Protein AF-A0A812XJJ2-F1 (afdb_monomer)

Solvent-accessible surface area (backbone atoms only — not comparable to full-atom values): 24173 Å² total; per-residue (Å²): 142,89,87,83,89,86,79,86,78,73,70,50,20,50,45,58,41,48,58,71,66,23,48,91,90,54,51,63,42,58,58,75,88,67,48,42,80,42,32,44,48,58,50,31,75,46,20,36,35,34,48,75,74,51,74,71,82,76,78,50,71,69,45,51,50,50,54,50,50,56,39,48,37,29,38,70,63,80,30,82,59,45,75,77,46,60,32,30,28,31,77,36,89,89,53,99,60,28,31,36,48,71,40,47,63,65,62,55,54,48,52,54,29,44,50,31,17,48,34,63,52,26,66,75,47,88,49,70,67,31,52,53,48,32,57,51,49,50,48,44,52,20,64,60,39,53,67,62,56,50,71,76,48,69,73,62,46,69,59,56,77,49,56,79,62,76,21,41,13,66,42,53,23,44,90,37,24,21,24,42,48,44,43,51,51,59,79,89,59,34,57,44,81,53,62,93,58,48,55,51,37,53,54,18,48,56,44,28,64,72,47,63,84,55,54,72,70,53,50,51,31,44,50,48,20,50,34,68,27,31,32,30,38,37,39,51,44,51,64,86,85,77,66,79,39,35,40,56,39,69,62,56,26,42,53,43,50,55,42,43,40,74,70,78,59,64,64,96,47,77,72,80,50,88,76,74,48,31,50,54,52,49,50,33,59,56,42,50,41,40,94,46,70,69,57,28,49,50,51,35,62,72,25,48,48,58,39,53,55,50,27,40,55,51,14,63,77,67,75,48,57,41,65,59,46,44,40,51,42,51,53,52,50,63,71,68,44,91,79,70,72,86,71,92,70,78,84,72,69,75,50,74,33,35,64,63,27,54,51,50,56,50,39,41,47,74,68,47,40,33,53,44,56,67,42,32,50,52,46,41,47,51,51,26,59,50,36,51,51,37,62,76,65,70,48,83,74,78,77,77,76,77,83,81,77,90,73,85,81,82,89,78,95,71,90,78,82,76,87,71,71,96,83,77,81,135

Sequence (426 aa):
MAAFLGSGQRPAPVFLSRMAQANQNVICTAKGEDVRKVDVEHLLKHRLRIPIFQRRYCWCKDQWNTLFGDVSLVASGSKEKHSLGRITCVLDSSSDGRLLVVDGQQRNTTCSLLLAAVHDVAAKRQSEDCLKLVSKLESLLFPGGLEEWMSARQPGTPLEEGAELGAAALVPTYCDRASYFAATLPQRASVPDSGSWTRPMEAKNFFADRLAGEKDERLVAVAEAVLYKLEWLLFPISLGEGHKDGTEDLHLIFERLALRDATFCKPQRATEYANMGAADFVRNLLLGSFAQEADAINAYKTYWLPIEKAAAKVAEAKRESVASHLEAALDAFLKAMPRQPRKQANLAAAGVGGALYARFRRWIVDVDATADPKQTMDLLRQLHDFSLKHFATGGPARQASPPRLHAQSPGSTGMQLLALDPCSED

InterPro domains:
  IPR004919 GmrSD restriction endonucleases, N-terminal domain [PF03235] (43-126)

Structure (mmCIF, N/CA/C/O backbone):
data_AF-A0A812XJJ2-F1
#
_entry.id   AF-A0A812XJJ2-F1
#
loop_
_atom_site.group_PDB
_atom_site.id
_atom_site.type_symbol
_atom_site.label_atom_id
_atom_site.label_alt_id
_atom_site.label_comp_id
_atom_site.label_asym_id
_atom_site.label_entity_id
_atom_site.label_seq_id
_atom_site.pdbx_PDB_ins_code
_atom_site.Cartn_x
_atom_site.Cartn_y
_atom_site.Cartn_z
_atom_site.occupancy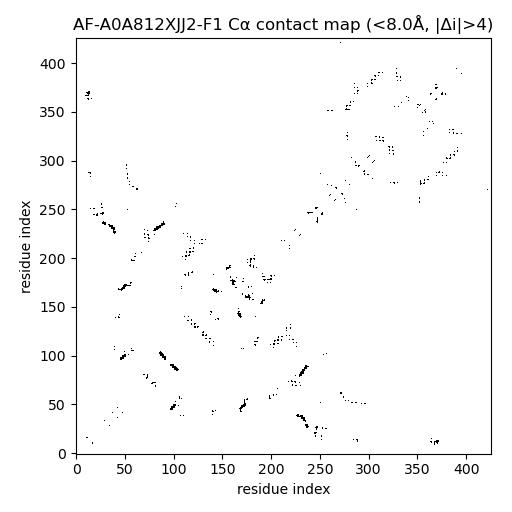
_atom_site.B_iso_or_equiv
_atom_site.auth_seq_id
_atom_site.auth_comp_id
_atom_site.auth_asym_id
_atom_site.auth_atom_id
_atom_site.pdbx_PDB_model_num
ATOM 1 N N . MET A 1 1 ? 50.164 5.439 -41.418 1.00 34.59 1 MET A N 1
ATOM 2 C CA . MET A 1 1 ? 49.731 4.100 -40.961 1.00 34.59 1 MET A CA 1
ATOM 3 C C . MET A 1 1 ? 49.647 4.105 -39.445 1.00 34.59 1 MET A C 1
ATOM 5 O O . MET A 1 1 ? 50.682 4.039 -38.805 1.00 34.59 1 MET A O 1
ATOM 9 N N . ALA A 1 2 ? 48.443 4.227 -38.891 1.00 30.75 2 ALA A N 1
ATOM 10 C CA . ALA A 1 2 ? 48.101 3.770 -37.542 1.00 30.75 2 ALA A CA 1
ATOM 11 C C . ALA A 1 2 ? 46.570 3.801 -37.431 1.00 30.75 2 ALA A C 1
ATOM 13 O O . ALA A 1 2 ? 45.975 4.796 -37.033 1.00 30.75 2 ALA A O 1
ATOM 14 N N . ALA A 1 3 ? 45.941 2.722 -37.893 1.00 31.03 3 ALA A N 1
ATOM 15 C CA . ALA A 1 3 ? 44.536 2.433 -37.674 1.00 31.03 3 ALA A CA 1
ATOM 16 C C . ALA A 1 3 ? 44.469 1.223 -36.742 1.00 31.03 3 ALA A C 1
ATOM 18 O O . ALA A 1 3 ? 44.948 0.155 -37.109 1.00 31.03 3 ALA A O 1
ATOM 19 N N . PHE A 1 4 ? 43.873 1.395 -35.564 1.00 27.45 4 PHE A N 1
ATOM 20 C CA . PHE A 1 4 ? 43.215 0.315 -34.836 1.00 27.45 4 PHE A CA 1
ATOM 21 C C . PHE A 1 4 ? 41.997 0.902 -34.116 1.00 27.45 4 PHE A C 1
ATOM 23 O O . PHE A 1 4 ? 42.102 1.606 -33.117 1.00 27.45 4 PHE A O 1
ATOM 30 N N . LEU A 1 5 ? 40.834 0.646 -34.714 1.00 35.84 5 LEU A N 1
ATOM 31 C CA . LEU A 1 5 ? 39.506 0.809 -34.136 1.00 35.84 5 LEU A CA 1
ATOM 32 C C . LEU A 1 5 ? 39.191 -0.414 -33.256 1.00 35.84 5 LEU A C 1
ATOM 34 O O . LEU A 1 5 ? 39.446 -1.543 -33.670 1.00 35.84 5 LEU A O 1
ATOM 38 N N . GLY A 1 6 ? 38.561 -0.190 -32.099 1.00 26.50 6 GLY A N 1
ATOM 39 C CA . GLY A 1 6 ? 37.935 -1.216 -31.248 1.00 26.50 6 GLY A CA 1
ATOM 40 C C . GLY A 1 6 ? 38.027 -0.815 -29.770 1.00 26.50 6 GLY A C 1
ATOM 41 O O . GLY A 1 6 ? 39.122 -0.686 -29.254 1.00 26.50 6 GLY A O 1
ATOM 42 N N . SER A 1 7 ? 36.967 -0.556 -29.005 1.00 29.94 7 SER A N 1
ATOM 43 C CA . SER A 1 7 ? 35.567 -0.969 -29.089 1.00 29.94 7 SER A CA 1
ATOM 44 C C . SER A 1 7 ? 34.681 0.119 -28.462 1.00 29.94 7 SER A C 1
ATOM 46 O O . SER A 1 7 ? 34.932 0.573 -27.350 1.00 29.94 7 SER A O 1
ATOM 48 N N . GLY A 1 8 ? 33.656 0.569 -29.188 1.00 31.59 8 GLY A N 1
ATOM 49 C CA . GLY A 1 8 ? 32.653 1.484 -28.648 1.00 31.59 8 GLY A CA 1
ATOM 50 C C . GLY A 1 8 ? 31.717 0.734 -27.706 1.00 31.59 8 GLY A C 1
ATOM 51 O O . GLY A 1 8 ? 30.873 -0.036 -28.168 1.00 31.59 8 GLY A O 1
ATOM 52 N N . GLN A 1 9 ? 31.862 0.944 -26.398 1.00 37.75 9 GLN A N 1
ATOM 53 C CA . GLN A 1 9 ? 30.790 0.640 -25.452 1.00 37.75 9 GLN A CA 1
ATOM 54 C C . GLN A 1 9 ? 29.607 1.550 -25.796 1.00 37.75 9 GLN A C 1
ATOM 56 O O . GLN A 1 9 ? 29.739 2.773 -25.807 1.00 37.75 9 GLN A O 1
ATOM 61 N N . ARG A 1 10 ? 28.468 0.947 -26.149 1.00 42.41 10 ARG A N 1
ATOM 62 C CA . ARG A 1 10 ? 27.219 1.690 -26.349 1.00 42.41 10 ARG A CA 1
ATOM 63 C C . ARG A 1 10 ? 26.786 2.297 -25.009 1.00 42.41 10 ARG A C 1
ATOM 65 O O . ARG A 1 10 ? 27.001 1.639 -23.987 1.00 42.41 10 ARG A O 1
ATOM 72 N N . PRO A 1 11 ? 26.217 3.515 -24.994 1.00 42.81 11 PRO A N 1
ATOM 73 C CA . PRO A 1 11 ? 25.695 4.088 -23.761 1.00 42.81 11 PRO A CA 1
ATOM 74 C C . PRO A 1 11 ? 24.645 3.136 -23.176 1.00 42.81 11 PRO A C 1
ATOM 76 O O . PRO A 1 11 ? 23.831 2.574 -23.900 1.00 42.81 11 PRO A O 1
ATOM 79 N N . ALA A 1 12 ? 24.723 2.872 -21.874 1.00 45.78 12 ALA A N 1
ATOM 80 C CA . ALA A 1 12 ? 23.699 2.095 -21.190 1.00 45.78 12 ALA A CA 1
ATOM 81 C C . ALA A 1 12 ? 22.471 2.989 -20.944 1.00 45.78 12 ALA A C 1
ATOM 83 O O . ALA A 1 12 ? 22.642 4.192 -20.729 1.00 45.78 12 ALA A O 1
ATOM 84 N N . PRO A 1 13 ? 21.256 2.418 -20.886 1.00 58.06 13 PRO A N 1
ATOM 85 C CA . PRO A 1 13 ? 20.066 3.121 -20.421 1.00 58.06 13 PRO A CA 1
ATOM 86 C C . PRO A 1 13 ? 20.299 3.944 -19.169 1.00 58.06 13 PRO A C 1
ATOM 88 O O . PRO A 1 13 ? 20.992 3.457 -18.282 1.00 58.06 13 PRO A O 1
ATOM 91 N N . VAL A 1 14 ? 19.690 5.128 -19.042 1.00 62.50 14 VAL A N 1
ATOM 92 C CA . VAL A 1 14 ? 19.968 6.056 -17.922 1.00 62.50 14 VAL A CA 1
ATOM 93 C C . VAL A 1 14 ? 19.902 5.342 -16.576 1.00 62.50 14 VAL A C 1
ATOM 95 O O . VAL A 1 14 ? 20.847 5.396 -15.790 1.00 62.50 14 VAL A O 1
ATOM 98 N N . PHE A 1 15 ? 18.824 4.596 -16.347 1.00 60.81 15 PHE A N 1
ATOM 99 C CA . PHE A 1 15 ? 18.634 3.833 -15.123 1.00 60.81 15 PHE A CA 1
ATOM 100 C C . PHE A 1 15 ? 19.712 2.752 -14.913 1.00 60.81 15 PHE A C 1
ATOM 102 O O . PHE A 1 15 ? 20.299 2.638 -13.838 1.00 60.81 15 PHE A O 1
ATOM 109 N N . LEU A 1 16 ? 20.050 1.996 -15.959 1.00 60.12 16 LEU A N 1
ATOM 110 C CA . LEU A 1 16 ? 21.062 0.936 -15.888 1.00 60.12 16 LEU A CA 1
ATOM 111 C C . LEU A 1 16 ? 22.491 1.478 -15.793 1.00 60.12 16 LEU A C 1
ATOM 113 O O . LEU A 1 16 ? 23.336 0.855 -15.155 1.00 60.12 16 LEU A O 1
ATOM 117 N N . SER A 1 17 ? 22.758 2.640 -16.386 1.00 62.22 17 SER A N 1
ATOM 118 C CA . SER A 1 17 ? 24.011 3.372 -16.238 1.00 62.22 17 SER A CA 1
ATOM 119 C C . SER A 1 17 ? 24.183 3.818 -14.793 1.00 62.22 17 SER A C 1
ATOM 121 O O . SER A 1 17 ? 25.250 3.609 -14.221 1.00 62.22 17 SER A O 1
ATOM 123 N N . ARG A 1 18 ? 23.125 4.363 -14.176 1.00 66.19 18 ARG A N 1
ATOM 124 C CA . ARG A 1 18 ? 23.141 4.698 -12.749 1.00 66.19 18 ARG A CA 1
ATOM 125 C C . ARG A 1 18 ? 23.374 3.452 -11.902 1.00 66.19 18 ARG A C 1
ATOM 127 O O . ARG A 1 18 ? 24.295 3.463 -11.100 1.00 66.19 18 ARG A O 1
ATOM 134 N N . MET A 1 19 ? 22.652 2.351 -12.139 1.00 62.53 19 MET A N 1
ATOM 135 C CA . MET A 1 19 ? 22.903 1.080 -11.438 1.00 62.53 19 MET A CA 1
ATOM 136 C C . MET A 1 19 ? 24.359 0.612 -11.551 1.00 62.53 19 MET A C 1
ATOM 138 O O . MET A 1 19 ? 24.925 0.140 -10.569 1.00 62.53 19 MET A O 1
ATOM 142 N N . ALA A 1 20 ? 24.951 0.685 -12.747 1.00 62.22 20 ALA A N 1
ATOM 143 C CA . ALA A 1 20 ? 26.304 0.195 -13.002 1.00 62.22 20 ALA A CA 1
ATOM 144 C C . ALA A 1 20 ? 27.383 1.044 -12.312 1.00 62.22 20 ALA A C 1
ATOM 146 O O . ALA A 1 20 ? 28.416 0.509 -11.919 1.00 62.22 20 ALA A O 1
ATOM 147 N N . GLN A 1 21 ? 27.142 2.348 -12.164 1.00 63.22 21 GLN A N 1
ATOM 148 C CA . GLN A 1 21 ? 28.045 3.291 -11.494 1.00 63.22 21 GLN A CA 1
ATOM 149 C C . GLN A 1 21 ? 27.865 3.312 -9.969 1.00 63.22 21 GLN A C 1
ATOM 151 O O . GLN A 1 21 ? 28.684 3.885 -9.253 1.00 63.22 21 GLN A O 1
ATOM 156 N N . ALA A 1 22 ? 26.793 2.703 -9.470 1.00 61.34 22 ALA A N 1
ATOM 157 C CA . ALA A 1 22 ? 26.381 2.798 -8.085 1.00 61.34 22 ALA A CA 1
ATOM 158 C C . ALA A 1 22 ? 27.057 1.733 -7.192 1.00 61.34 22 ALA A C 1
ATOM 160 O O . ALA A 1 22 ? 27.366 0.621 -7.627 1.00 61.34 22 ALA A O 1
ATOM 161 N N . ASN A 1 23 ? 27.270 2.055 -5.913 1.00 69.38 23 ASN A N 1
ATOM 162 C CA . ASN A 1 23 ? 27.953 1.183 -4.953 1.00 69.38 23 ASN A CA 1
ATOM 163 C C . ASN A 1 23 ? 27.135 -0.085 -4.661 1.00 69.38 23 ASN A C 1
ATOM 165 O O . ASN A 1 23 ? 26.019 -0.012 -4.159 1.00 69.38 23 ASN A O 1
ATOM 169 N N . GLN A 1 24 ? 27.689 -1.261 -4.954 1.00 66.06 24 GLN A N 1
ATOM 170 C CA . GLN A 1 24 ? 26.965 -2.532 -4.825 1.00 66.06 24 GLN A CA 1
ATOM 171 C C . GLN A 1 24 ? 26.804 -3.020 -3.377 1.00 66.06 24 GLN A C 1
ATOM 173 O O . GLN A 1 24 ? 25.996 -3.910 -3.127 1.00 66.06 24 GLN A O 1
ATOM 178 N N . ASN A 1 25 ? 27.537 -2.434 -2.428 1.00 71.06 25 ASN A N 1
ATOM 179 C CA . ASN A 1 25 ? 27.546 -2.858 -1.027 1.00 71.06 25 ASN A CA 1
ATOM 180 C C . ASN A 1 25 ? 26.633 -2.008 -0.131 1.00 71.06 25 ASN A C 1
ATOM 182 O O . ASN A 1 25 ? 26.415 -2.363 1.025 1.00 71.06 25 ASN A O 1
ATOM 186 N N . VAL A 1 26 ? 26.106 -0.890 -0.641 1.00 76.12 26 VAL A N 1
ATOM 187 C CA . VAL A 1 26 ? 25.275 0.046 0.127 1.00 76.12 26 VAL A CA 1
ATOM 188 C C . VAL A 1 26 ? 23.925 0.200 -0.560 1.00 76.12 26 VAL A C 1
ATOM 190 O O . VAL A 1 26 ? 23.849 0.547 -1.735 1.00 76.12 26 VAL A O 1
ATOM 193 N N . ILE A 1 27 ? 22.843 -0.075 0.173 1.00 78.12 27 ILE A N 1
ATOM 194 C CA . ILE A 1 27 ? 21.480 0.036 -0.361 1.00 78.12 27 ILE A CA 1
ATOM 195 C C . ILE A 1 27 ? 21.022 1.493 -0.367 1.00 78.12 27 ILE A C 1
ATOM 197 O O . ILE A 1 27 ? 20.631 2.013 -1.409 1.00 78.12 27 ILE A O 1
ATOM 201 N N . CYS A 1 28 ? 21.100 2.128 0.798 1.00 82.38 28 CYS A N 1
ATOM 202 C CA . CYS A 1 28 ? 20.682 3.493 1.083 1.00 82.38 28 CYS A CA 1
ATOM 203 C C . CYS A 1 28 ? 21.483 4.025 2.278 1.00 82.38 28 CYS A C 1
ATOM 205 O O . CYS A 1 28 ? 22.036 3.234 3.049 1.00 82.38 28 CYS A O 1
ATOM 207 N N . THR A 1 29 ? 21.495 5.341 2.464 1.00 84.62 29 THR A N 1
ATOM 208 C CA . THR A 1 29 ? 22.022 5.997 3.665 1.00 84.62 29 THR A CA 1
ATOM 209 C C . THR A 1 29 ? 20.883 6.318 4.634 1.00 84.62 29 THR A C 1
ATOM 211 O O . THR A 1 29 ? 19.747 6.578 4.238 1.00 84.62 29 THR A O 1
ATOM 214 N N . ALA A 1 30 ? 21.171 6.228 5.928 1.00 85.88 30 ALA A N 1
ATOM 215 C CA . ALA A 1 30 ? 20.261 6.597 7.005 1.00 85.88 30 ALA A CA 1
ATOM 216 C C . ALA A 1 30 ? 21.087 6.984 8.230 1.00 85.88 30 ALA A C 1
ATOM 218 O O . ALA A 1 30 ? 22.164 6.420 8.457 1.00 85.88 30 ALA A O 1
ATOM 219 N N . LYS A 1 31 ? 20.573 7.902 9.046 1.00 85.62 31 LYS A N 1
ATOM 220 C CA . LYS A 1 31 ? 21.197 8.262 10.320 1.00 85.62 31 LYS A CA 1
ATOM 221 C C . LYS A 1 31 ? 20.657 7.360 11.421 1.00 85.62 31 LYS A C 1
ATOM 223 O O . LYS A 1 31 ? 19.449 7.219 11.583 1.00 85.62 31 LYS A O 1
ATOM 228 N N . GLY A 1 32 ? 21.556 6.744 12.190 1.00 86.44 32 GLY A N 1
ATOM 229 C CA . GLY A 1 32 ? 21.172 5.815 13.259 1.00 86.44 32 GLY A CA 1
ATOM 230 C C . GLY A 1 32 ? 20.284 6.454 14.332 1.00 86.44 32 GLY A C 1
ATOM 231 O O . GLY A 1 32 ? 19.401 5.786 14.857 1.00 86.44 32 GLY A O 1
ATOM 232 N N . GLU A 1 33 ? 20.476 7.747 14.604 1.00 89.94 33 GLU A N 1
ATOM 233 C CA . GLU A 1 33 ? 19.666 8.537 15.545 1.00 89.94 33 GLU A CA 1
ATOM 234 C C . GLU A 1 33 ? 18.214 8.753 15.088 1.00 89.94 33 GLU A C 1
ATOM 236 O O . GLU A 1 33 ? 17.328 8.923 15.924 1.00 89.94 33 GLU A O 1
ATOM 241 N N . ASP A 1 34 ? 17.949 8.677 13.780 1.00 89.31 34 ASP A N 1
ATOM 242 C CA . ASP A 1 34 ? 16.605 8.851 13.225 1.00 89.31 34 ASP A CA 1
ATOM 243 C C . ASP A 1 34 ? 15.795 7.540 13.226 1.00 89.31 34 ASP A C 1
ATOM 245 O O . ASP A 1 34 ? 14.565 7.557 13.084 1.00 89.31 34 ASP A O 1
ATOM 249 N N . VAL A 1 35 ? 16.466 6.393 13.403 1.00 93.00 35 VAL A N 1
ATOM 250 C CA . VAL A 1 35 ? 15.834 5.071 13.470 1.00 93.00 35 VAL A CA 1
ATOM 251 C C . VAL A 1 35 ? 15.174 4.891 14.830 1.00 93.00 35 VAL A C 1
ATOM 253 O O . VAL A 1 35 ? 15.832 4.864 15.869 1.00 93.00 35 VAL A O 1
ATOM 256 N N . ARG A 1 36 ? 13.854 4.710 14.837 1.00 95.88 36 ARG A N 1
ATOM 257 C CA . ARG A 1 36 ? 13.079 4.613 16.081 1.00 95.88 36 ARG A CA 1
ATOM 258 C C . ARG A 1 36 ? 11.868 3.707 15.941 1.00 95.88 36 ARG A C 1
ATOM 260 O O . ARG A 1 36 ? 11.380 3.455 14.841 1.00 95.88 36 ARG A O 1
ATOM 267 N N . LYS A 1 37 ? 11.360 3.233 17.077 1.00 97.25 37 LYS A N 1
ATOM 268 C CA . LYS A 1 37 ? 10.062 2.560 17.120 1.00 97.25 37 LYS A CA 1
ATOM 269 C C . LYS A 1 37 ? 8.938 3.586 17.050 1.00 97.25 37 LYS A C 1
ATOM 271 O O . LYS A 1 37 ? 9.001 4.607 17.731 1.00 97.25 37 LYS A O 1
ATOM 276 N N . VAL A 1 38 ? 7.924 3.298 16.248 1.00 97.69 38 VAL A N 1
ATOM 277 C CA . VAL A 1 38 ? 6.706 4.106 16.120 1.00 97.69 38 VAL A CA 1
ATOM 278 C C . VAL A 1 38 ? 5.496 3.187 16.034 1.00 97.69 38 VAL A C 1
ATOM 280 O O . VAL A 1 38 ? 5.624 2.038 15.613 1.00 97.69 38 VAL A O 1
ATOM 283 N N . ASP A 1 39 ? 4.330 3.676 16.425 1.00 98.12 39 ASP A N 1
ATOM 284 C CA . ASP A 1 39 ? 3.071 2.954 16.261 1.00 98.12 39 ASP A CA 1
ATOM 285 C C . ASP A 1 39 ? 2.370 3.334 14.941 1.00 98.12 39 ASP A C 1
ATOM 287 O O . ASP A 1 39 ? 2.876 4.133 14.142 1.00 98.12 39 ASP A O 1
ATOM 291 N N . VAL A 1 40 ? 1.227 2.706 14.657 1.00 98.12 40 VAL A N 1
ATOM 292 C CA . VAL A 1 40 ? 0.470 2.972 13.423 1.00 98.12 40 VAL A CA 1
ATOM 293 C C . VAL A 1 40 ? -0.135 4.375 13.446 1.00 98.12 40 VAL A C 1
ATOM 295 O O . VAL A 1 40 ? -0.159 5.038 12.409 1.00 98.12 40 VAL A O 1
ATOM 298 N N . GLU A 1 41 ? -0.579 4.862 14.608 1.00 98.06 41 GLU A N 1
ATOM 299 C CA . GLU A 1 41 ? -1.116 6.220 14.735 1.00 98.06 41 GLU A CA 1
ATOM 300 C C . GLU A 1 41 ? -0.080 7.279 14.329 1.00 98.06 41 GLU A C 1
ATOM 302 O O . GLU A 1 41 ? -0.398 8.198 13.569 1.00 98.06 41 GLU A O 1
ATOM 307 N N . HIS A 1 42 ? 1.171 7.128 14.775 1.00 96.50 42 HIS A N 1
ATOM 308 C CA . HIS A 1 42 ? 2.274 8.005 14.403 1.00 96.50 42 HIS A CA 1
ATOM 309 C C . HIS A 1 42 ? 2.418 8.096 12.884 1.00 96.50 42 HIS A C 1
ATOM 311 O O . HIS A 1 42 ? 2.515 9.197 12.344 1.00 96.50 42 HIS A O 1
ATOM 317 N N . LEU A 1 43 ? 2.398 6.963 12.180 1.00 95.38 43 LEU A N 1
ATOM 318 C CA . LEU A 1 43 ? 2.530 6.946 10.724 1.00 95.38 43 LEU A CA 1
ATOM 319 C C . LEU A 1 43 ? 1.341 7.608 10.018 1.00 95.38 43 LEU A C 1
ATOM 321 O O . LEU A 1 43 ? 1.548 8.376 9.081 1.00 95.38 43 LEU A O 1
ATOM 325 N N . LEU A 1 44 ? 0.110 7.360 10.480 1.00 95.50 44 LEU A N 1
ATOM 326 C CA . LEU A 1 44 ? -1.089 7.986 9.912 1.00 95.50 44 LEU A CA 1
ATOM 327 C C . LEU A 1 44 ? -1.065 9.513 10.074 1.00 95.50 44 LEU A C 1
ATOM 329 O O . LEU A 1 44 ? -1.380 10.234 9.128 1.00 95.50 44 LEU A O 1
ATOM 333 N N . LYS A 1 45 ? -0.604 10.011 11.230 1.00 93.62 45 LYS A N 1
ATOM 334 C CA . LYS A 1 45 ? -0.438 11.450 11.495 1.00 93.62 45 LYS A CA 1
ATOM 335 C C . LYS A 1 45 ? 0.617 12.111 10.606 1.00 93.62 45 LYS A C 1
ATOM 337 O O . LYS A 1 45 ? 0.429 13.254 10.206 1.00 93.62 45 LYS A O 1
ATOM 342 N N . HIS A 1 46 ? 1.701 11.405 10.280 1.00 92.12 46 HIS A N 1
ATOM 343 C CA . HIS A 1 46 ? 2.738 11.920 9.372 1.00 92.12 46 HIS A CA 1
ATOM 344 C C . HIS A 1 46 ? 2.341 11.830 7.901 1.00 92.12 46 HIS A C 1
ATOM 346 O O . HIS A 1 46 ? 2.978 12.465 7.066 1.00 92.12 46 HIS A O 1
ATOM 352 N N . ARG A 1 47 ? 1.267 11.089 7.604 1.00 94.00 47 ARG A N 1
ATOM 353 C CA . ARG A 1 47 ? 0.723 10.849 6.271 1.00 94.00 47 ARG A CA 1
ATOM 354 C C . ARG A 1 47 ? 1.737 10.159 5.355 1.00 94.00 47 ARG A C 1
ATOM 356 O O . ARG A 1 47 ? 2.949 10.345 5.406 1.00 94.00 47 ARG A O 1
ATOM 363 N N . LEU A 1 48 ? 1.235 9.290 4.500 1.00 94.81 48 LEU A N 1
ATOM 364 C CA . LEU A 1 48 ? 2.037 8.346 3.744 1.00 94.81 48 LEU A CA 1
ATOM 365 C C . LEU A 1 48 ? 1.667 8.435 2.270 1.00 94.81 48 LEU A C 1
ATOM 367 O O . LEU A 1 48 ? 0.491 8.525 1.906 1.00 94.81 48 LEU A O 1
ATOM 371 N N . ARG A 1 49 ? 2.674 8.360 1.408 1.00 93.06 49 ARG A N 1
ATOM 372 C CA . ARG A 1 49 ? 2.505 8.238 -0.038 1.00 93.06 49 ARG A CA 1
ATOM 373 C C . ARG A 1 49 ? 3.302 7.039 -0.524 1.00 93.06 49 ARG A C 1
ATOM 375 O O . ARG A 1 49 ? 4.470 6.882 -0.188 1.00 93.06 49 ARG A O 1
ATOM 382 N N . ILE A 1 50 ? 2.668 6.188 -1.316 1.00 91.75 50 ILE A N 1
ATOM 383 C CA . ILE A 1 50 ? 3.316 5.040 -1.943 1.00 91.75 50 ILE A CA 1
ATOM 384 C C . ILE A 1 50 ? 3.658 5.427 -3.400 1.00 91.75 50 ILE A C 1
ATOM 386 O O . ILE A 1 50 ? 2.738 5.745 -4.161 1.00 91.75 50 ILE A O 1
ATOM 390 N N . PRO A 1 51 ? 4.948 5.444 -3.799 1.00 85.62 51 PRO A N 1
ATOM 391 C CA . PRO A 1 51 ? 5.373 5.813 -5.155 1.00 85.62 51 PRO A CA 1
ATOM 392 C C . PRO A 1 51 ? 4.854 4.862 -6.240 1.00 85.62 51 PRO A C 1
ATOM 394 O O . PRO A 1 51 ? 4.597 3.689 -5.980 1.00 85.62 51 PRO A O 1
ATOM 397 N N . ILE A 1 52 ? 4.795 5.321 -7.495 1.00 81.50 52 ILE A N 1
ATOM 398 C CA . ILE A 1 52 ? 4.297 4.505 -8.625 1.00 81.50 52 ILE A CA 1
ATOM 399 C C . ILE A 1 52 ? 5.130 3.246 -8.930 1.00 81.50 52 ILE A C 1
ATOM 401 O O . ILE A 1 52 ? 4.624 2.293 -9.517 1.00 81.50 52 ILE A O 1
ATOM 405 N N . PHE A 1 53 ? 6.403 3.222 -8.530 1.00 76.69 53 PHE A N 1
ATOM 406 C CA . PHE A 1 53 ? 7.298 2.073 -8.733 1.00 76.69 53 PHE A CA 1
ATOM 407 C C . PHE A 1 53 ? 6.974 0.903 -7.804 1.00 76.69 53 PHE A C 1
ATOM 409 O O . PHE A 1 53 ? 7.466 -0.211 -7.977 1.00 76.69 53 PHE A O 1
ATOM 416 N N . GLN A 1 54 ? 6.151 1.139 -6.796 1.00 80.31 54 GLN A N 1
ATOM 417 C CA . GLN A 1 54 ? 5.718 0.077 -5.927 1.00 80.31 54 GLN A CA 1
ATOM 418 C C . GLN A 1 54 ? 4.715 -0.837 -6.616 1.00 80.31 54 GLN A C 1
ATOM 420 O O . GLN A 1 54 ? 3.980 -0.455 -7.527 1.00 80.31 54 GLN A O 1
ATOM 425 N N . ARG A 1 55 ? 4.662 -2.079 -6.147 1.00 81.88 55 ARG A N 1
ATOM 426 C CA . ARG A 1 55 ? 3.632 -3.012 -6.592 1.00 81.88 55 ARG A CA 1
ATOM 427 C C . ARG A 1 55 ? 2.248 -2.604 -6.088 1.00 81.88 55 ARG A C 1
ATOM 429 O O . ARG A 1 55 ? 2.107 -1.797 -5.167 1.00 81.88 55 ARG A O 1
ATOM 436 N N . ARG A 1 56 ? 1.230 -3.235 -6.663 1.00 84.44 56 ARG A N 1
ATOM 437 C CA . ARG A 1 56 ? -0.149 -3.127 -6.186 1.00 84.44 56 ARG A CA 1
ATOM 438 C C . ARG A 1 56 ? -0.360 -3.866 -4.865 1.00 84.44 56 ARG A C 1
ATOM 440 O O . ARG A 1 56 ? 0.376 -4.806 -4.536 1.00 84.44 56 ARG A O 1
ATOM 447 N N . TYR A 1 57 ? -1.422 -3.500 -4.157 1.00 89.75 57 TYR A N 1
ATOM 448 C CA . TYR A 1 57 ? -1.898 -4.237 -2.999 1.00 89.75 57 TYR A CA 1
ATOM 449 C C . TYR A 1 57 ? -2.327 -5.661 -3.387 1.00 89.75 57 TYR A C 1
ATOM 451 O O . TYR A 1 57 ? -3.279 -5.857 -4.135 1.00 89.75 57 TYR A O 1
ATOM 459 N N . CYS A 1 58 ? -1.626 -6.670 -2.868 1.00 86.94 58 CYS A N 1
ATOM 460 C CA . CYS A 1 58 ? -1.802 -8.075 -3.253 1.00 86.94 58 CYS A CA 1
ATOM 461 C C . CYS A 1 58 ? -1.875 -9.056 -2.069 1.00 86.94 58 CYS A C 1
ATOM 463 O O . CYS A 1 58 ? -1.788 -10.262 -2.281 1.00 86.94 58 CYS A O 1
ATOM 465 N N . TRP A 1 59 ? -2.009 -8.571 -0.829 1.00 91.38 59 TRP A N 1
ATOM 466 C CA . TRP A 1 59 ? -2.275 -9.460 0.310 1.00 91.38 59 TRP A CA 1
ATOM 467 C C . TRP A 1 59 ? -3.670 -10.082 0.186 1.00 91.38 59 TRP A C 1
ATOM 469 O O . TRP A 1 59 ? -4.593 -9.421 -0.284 1.00 91.38 59 TRP A O 1
ATOM 479 N N . CYS A 1 60 ? -3.794 -11.339 0.599 1.00 89.69 60 CYS A N 1
ATOM 480 C CA . CYS A 1 60 ? -4.981 -12.184 0.556 1.00 89.69 60 CYS A CA 1
ATOM 481 C C . CYS A 1 60 ? -5.316 -12.750 1.953 1.00 89.69 60 CYS A C 1
ATOM 483 O O . CYS A 1 60 ? -4.696 -12.383 2.958 1.00 89.69 60 CYS A O 1
ATOM 485 N N . LYS A 1 61 ? -6.307 -13.658 2.006 1.00 91.88 61 LYS A N 1
ATOM 486 C CA . LYS A 1 61 ? -6.862 -14.255 3.236 1.00 91.88 61 LYS A CA 1
ATOM 487 C C . LYS A 1 61 ? -5.776 -14.726 4.218 1.00 91.88 61 LYS A C 1
ATOM 489 O O . LYS A 1 61 ? -5.920 -14.488 5.412 1.00 91.88 61 LYS A O 1
ATOM 494 N N . ASP A 1 62 ? -4.681 -15.328 3.756 1.00 91.06 62 ASP A N 1
ATOM 495 C CA . ASP A 1 62 ? -3.607 -15.823 4.634 1.00 91.06 62 ASP A CA 1
ATOM 496 C C . ASP A 1 62 ? -2.892 -14.710 5.407 1.00 91.06 62 ASP A C 1
ATOM 498 O O . ASP A 1 62 ? -2.720 -14.802 6.630 1.00 91.06 62 ASP A O 1
ATOM 502 N N . GLN A 1 63 ? -2.503 -13.628 4.723 1.00 94.12 63 GLN A N 1
ATOM 503 C CA . GLN A 1 63 ? -1.854 -12.502 5.396 1.00 94.12 63 GLN A CA 1
ATOM 504 C C . GLN A 1 63 ? -2.858 -11.724 6.252 1.00 94.12 63 GLN A C 1
ATOM 506 O O . GLN A 1 63 ? -2.501 -11.256 7.334 1.00 94.12 63 GLN A O 1
ATOM 511 N N . TRP A 1 64 ? -4.120 -11.629 5.820 1.00 97.25 64 TRP A N 1
ATOM 512 C CA . TRP A 1 64 ? -5.181 -11.007 6.617 1.00 97.25 64 TRP A CA 1
ATOM 513 C C . TRP A 1 64 ? -5.454 -11.785 7.909 1.00 97.25 64 TRP A C 1
ATOM 515 O O . TRP A 1 64 ? -5.531 -11.176 8.974 1.00 97.25 64 TRP A O 1
ATOM 525 N N . ASN A 1 65 ? -5.531 -13.120 7.842 1.00 97.31 65 ASN A N 1
ATOM 526 C CA . ASN A 1 65 ? -5.667 -13.994 9.011 1.00 97.31 65 ASN A CA 1
ATOM 527 C C . ASN A 1 65 ? -4.483 -13.826 9.968 1.00 97.31 65 ASN A C 1
ATOM 529 O O . ASN A 1 65 ? -4.694 -13.688 11.171 1.00 97.31 65 ASN A O 1
ATOM 533 N N . THR A 1 66 ? -3.256 -13.802 9.439 1.00 96.12 66 THR A N 1
ATOM 534 C CA . THR A 1 66 ? -2.042 -13.607 10.249 1.00 96.12 66 THR A CA 1
ATOM 535 C C . THR A 1 66 ? -2.094 -12.279 11.002 1.00 96.12 66 THR A C 1
ATOM 537 O O . THR A 1 66 ? -2.041 -12.270 12.231 1.00 96.12 66 THR A O 1
ATOM 540 N N . LEU A 1 67 ? -2.310 -11.167 10.286 1.00 97.75 67 LEU A N 1
ATOM 541 C CA . LEU A 1 67 ? -2.399 -9.843 10.903 1.00 97.75 67 LEU A CA 1
ATOM 542 C C . LEU A 1 67 ? -3.534 -9.770 11.935 1.00 97.75 67 LEU A C 1
ATOM 544 O O . LEU A 1 67 ? -3.344 -9.231 13.023 1.00 97.75 67 LEU A O 1
ATOM 548 N N . PHE A 1 68 ? -4.713 -10.314 11.619 1.00 98.31 68 PHE A N 1
ATOM 549 C CA . PHE A 1 68 ? -5.851 -10.297 12.540 1.00 98.31 68 PHE A CA 1
ATOM 550 C C . PHE A 1 68 ? -5.599 -11.139 13.795 1.00 98.31 68 PHE A C 1
ATOM 552 O O . PHE A 1 68 ? -5.998 -10.743 14.892 1.00 98.31 68 PHE A O 1
ATOM 559 N N . GLY A 1 69 ? -4.917 -12.278 13.654 1.00 98.12 69 GLY A N 1
ATOM 560 C CA . GLY A 1 69 ? -4.483 -13.110 14.774 1.00 98.12 69 GLY A CA 1
ATOM 561 C C . GLY A 1 69 ? -3.519 -12.360 15.690 1.00 98.12 69 GLY A C 1
ATOM 562 O O . GLY A 1 69 ? -3.738 -12.301 16.900 1.00 98.12 69 GLY A O 1
ATOM 563 N N . ASP A 1 70 ? -2.517 -11.699 15.112 1.00 97.81 70 ASP A N 1
ATOM 564 C CA . ASP A 1 70 ? -1.557 -10.877 15.850 1.00 97.81 70 ASP A CA 1
ATOM 565 C C . ASP A 1 70 ? -2.222 -9.715 16.595 1.00 97.81 70 ASP A C 1
ATOM 567 O O . ASP A 1 70 ? -1.963 -9.504 17.784 1.00 97.81 70 ASP A O 1
ATOM 571 N N . VAL A 1 71 ? -3.139 -9.006 15.934 1.00 98.50 71 VAL A N 1
ATOM 572 C CA . VAL A 1 71 ? -3.959 -7.959 16.561 1.00 98.50 71 VAL A CA 1
ATOM 573 C C . VAL A 1 71 ? -4.818 -8.536 17.681 1.00 98.50 71 VAL A C 1
ATOM 575 O O . VAL A 1 71 ? -4.943 -7.922 18.737 1.00 98.50 71 VAL A O 1
ATOM 578 N N . SER A 1 72 ? -5.384 -9.729 17.500 1.00 98.12 72 SER A N 1
ATOM 579 C CA . SER A 1 72 ? -6.250 -10.360 18.499 1.00 98.12 72 SER A CA 1
ATOM 580 C C . SER A 1 72 ? -5.505 -10.762 19.770 1.00 98.12 72 SER A C 1
ATOM 582 O O . SER A 1 72 ? -6.017 -10.548 20.872 1.00 98.12 72 SER A O 1
ATOM 584 N N . LEU A 1 73 ? -4.276 -11.265 19.644 1.00 98.19 73 LEU A N 1
ATOM 585 C CA . LEU A 1 73 ? -3.409 -11.553 20.790 1.00 98.19 73 LEU A CA 1
ATOM 586 C C . LEU A 1 73 ? -3.090 -10.287 21.588 1.00 98.19 73 LEU A C 1
ATOM 588 O O . LEU A 1 73 ? -3.101 -10.299 22.817 1.00 98.19 73 LEU A O 1
ATOM 592 N N . VAL A 1 74 ? -2.847 -9.180 20.892 1.00 97.62 74 VAL A N 1
ATOM 593 C CA . VAL A 1 74 ? -2.499 -7.908 21.526 1.00 97.62 74 VAL A CA 1
ATOM 594 C C . VAL A 1 74 ? -3.712 -7.226 22.163 1.00 97.62 74 VAL A C 1
ATOM 596 O O . VAL A 1 74 ? -3.657 -6.715 23.282 1.00 97.62 74 VAL A O 1
ATOM 599 N N . ALA A 1 75 ? -4.843 -7.257 21.469 1.00 97.56 75 ALA A N 1
ATOM 600 C CA . ALA A 1 75 ? -6.086 -6.655 21.923 1.00 97.56 75 ALA A CA 1
ATOM 601 C C . ALA A 1 75 ? -6.737 -7.428 23.089 1.00 97.56 75 ALA A C 1
ATOM 603 O O . ALA A 1 75 ? -7.463 -6.831 23.872 1.00 97.56 75 ALA A O 1
ATOM 604 N N . SER A 1 76 ? -6.459 -8.730 23.238 1.00 97.00 76 SER A N 1
ATOM 605 C CA . SER A 1 76 ? -6.867 -9.527 24.412 1.00 97.00 76 SER A CA 1
ATOM 606 C C . SER A 1 76 ? -5.917 -9.396 25.609 1.00 97.00 76 SER A C 1
ATOM 608 O O . SER A 1 76 ? -6.186 -9.963 26.664 1.00 97.00 76 SER A O 1
ATOM 610 N N . GLY A 1 77 ? -4.791 -8.689 25.457 1.00 94.75 77 GLY A N 1
ATOM 611 C CA . GLY A 1 77 ? -3.755 -8.581 26.488 1.00 94.75 77 GLY A CA 1
ATOM 612 C C . GLY A 1 77 ? -2.862 -9.819 26.621 1.00 94.75 77 GLY A C 1
ATOM 613 O O . GLY A 1 77 ? -1.972 -9.829 27.465 1.00 94.75 77 GLY A O 1
ATOM 614 N N . SER A 1 78 ? -3.039 -10.837 25.768 1.00 96.25 78 SER A N 1
ATOM 615 C CA . SER A 1 78 ? -2.167 -12.024 25.728 1.00 96.25 78 SER A CA 1
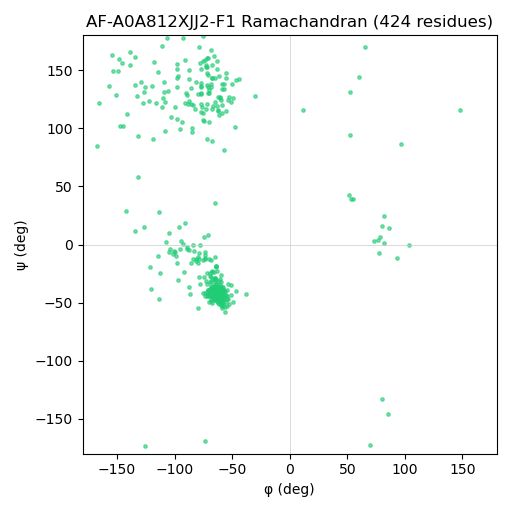ATOM 616 C C . SER A 1 78 ? -0.747 -11.691 25.252 1.00 96.25 78 SER A C 1
ATOM 618 O O . SER A 1 78 ? 0.201 -12.422 25.531 1.00 96.25 78 SER A O 1
ATOM 620 N N . LYS A 1 79 ? -0.590 -10.580 24.525 1.00 94.94 79 LYS A N 1
ATOM 621 C CA . LYS A 1 79 ? 0.692 -9.995 24.127 1.00 94.94 79 LYS A CA 1
ATOM 622 C C . LYS A 1 79 ? 0.641 -8.488 24.369 1.00 94.94 79 LYS A C 1
ATOM 624 O O . LYS A 1 79 ? -0.351 -7.852 24.041 1.00 94.94 79 LYS A O 1
ATOM 629 N N . GLU A 1 80 ? 1.701 -7.896 24.912 1.00 95.88 80 GLU A N 1
ATOM 630 C CA . GLU A 1 80 ? 1.710 -6.451 25.189 1.00 95.88 80 GLU A CA 1
ATOM 631 C C . GLU A 1 80 ? 1.720 -5.622 23.893 1.00 95.88 80 GLU A C 1
ATOM 633 O O . GLU A 1 80 ? 0.913 -4.709 23.720 1.00 95.88 80 GLU A O 1
ATOM 638 N N . LYS A 1 81 ? 2.619 -5.976 22.966 1.00 96.62 81 LYS A N 1
ATOM 639 C CA . LYS A 1 81 ? 2.814 -5.320 21.667 1.00 96.62 81 LYS A CA 1
ATOM 640 C C . LYS A 1 81 ? 3.205 -6.331 20.595 1.00 96.62 81 LYS A C 1
ATOM 642 O O . LYS A 1 81 ? 3.773 -7.378 20.905 1.00 96.62 81 LYS A O 1
ATOM 647 N N . HIS A 1 82 ? 2.960 -6.024 19.326 1.00 97.44 82 HIS A N 1
ATOM 648 C CA . HIS A 1 82 ? 3.384 -6.853 18.195 1.00 97.44 82 HIS A CA 1
ATOM 649 C C . HIS A 1 82 ? 4.192 -6.021 17.191 1.00 97.44 82 HIS A C 1
ATOM 651 O O . HIS A 1 82 ? 3.802 -4.910 16.853 1.00 97.44 82 HIS A O 1
ATOM 657 N N . SER A 1 83 ? 5.316 -6.550 16.697 1.00 96.56 83 SER A N 1
ATOM 658 C CA . SER A 1 83 ? 6.137 -5.844 15.709 1.00 96.56 83 SER A CA 1
ATOM 659 C C . SER A 1 83 ? 5.670 -6.138 14.288 1.00 96.56 83 SER A C 1
ATOM 661 O O . SER A 1 83 ? 5.703 -7.282 13.856 1.00 96.56 83 SER A O 1
ATOM 663 N N . LEU A 1 84 ? 5.340 -5.094 13.531 1.00 95.06 84 LEU A N 1
ATOM 664 C CA . LEU A 1 84 ? 5.069 -5.172 12.093 1.00 95.06 84 LEU A CA 1
ATOM 665 C C . LEU A 1 84 ? 6.356 -5.267 11.253 1.00 95.06 84 LEU A C 1
ATOM 667 O O . LEU A 1 84 ? 6.305 -5.370 10.026 1.00 95.06 84 LEU A O 1
ATOM 671 N N . GLY A 1 85 ? 7.522 -5.268 11.901 1.00 92.94 85 GLY A N 1
ATOM 672 C CA . GLY A 1 85 ? 8.833 -5.239 11.269 1.00 92.94 85 GLY A CA 1
ATOM 673 C C . GLY A 1 85 ? 9.283 -3.814 10.956 1.00 92.94 85 GLY A C 1
ATOM 674 O O . GLY A 1 85 ? 9.024 -2.879 11.711 1.00 92.94 85 GLY A O 1
ATOM 675 N N . ARG A 1 86 ? 10.006 -3.653 9.848 1.00 91.56 86 ARG A N 1
ATOM 676 C CA . ARG A 1 86 ? 10.587 -2.378 9.421 1.00 91.56 86 ARG A CA 1
ATOM 677 C C . ARG A 1 86 ? 9.703 -1.690 8.384 1.00 91.56 86 ARG A C 1
ATOM 679 O O . ARG A 1 86 ? 9.293 -2.341 7.424 1.00 91.56 86 ARG A O 1
ATOM 686 N N . ILE A 1 87 ? 9.495 -0.387 8.547 1.00 93.94 87 ILE A N 1
ATOM 687 C CA . ILE A 1 87 ? 8.962 0.490 7.500 1.00 93.94 87 ILE A CA 1
ATOM 688 C C . ILE A 1 87 ? 10.083 1.419 7.042 1.00 93.94 87 ILE A C 1
ATOM 690 O O . ILE A 1 87 ? 10.742 2.057 7.863 1.00 93.94 87 ILE A O 1
ATOM 694 N N . THR A 1 88 ? 10.357 1.444 5.741 1.00 92.75 88 THR A N 1
ATOM 695 C CA . THR A 1 88 ? 11.414 2.285 5.173 1.00 92.75 88 THR A CA 1
ATOM 696 C C . THR A 1 88 ? 10.785 3.413 4.397 1.00 92.75 88 THR A C 1
ATOM 698 O O . THR A 1 88 ? 10.019 3.160 3.468 1.00 92.75 88 THR A O 1
ATOM 701 N N . CYS A 1 89 ? 11.120 4.640 4.779 1.00 93.44 89 CYS A N 1
ATOM 702 C CA . CYS A 1 89 ? 10.500 5.831 4.227 1.00 93.44 89 CYS A CA 1
ATOM 703 C C . CYS A 1 89 ? 11.533 6.887 3.868 1.00 93.44 89 CYS A C 1
ATOM 705 O O . CYS A 1 89 ? 12.639 6.891 4.395 1.00 93.44 89 CYS A O 1
ATOM 707 N N . VAL A 1 90 ? 11.131 7.821 3.021 1.00 90.00 90 VAL A N 1
ATOM 708 C CA . VAL A 1 90 ? 11.871 9.045 2.720 1.00 90.00 90 VAL A CA 1
ATOM 709 C C . VAL A 1 90 ? 10.991 10.219 3.112 1.00 90.00 90 VAL A C 1
ATOM 711 O O . VAL A 1 90 ? 9.790 10.197 2.839 1.00 90.00 90 VAL A O 1
ATOM 714 N N . LEU A 1 91 ? 11.567 11.229 3.763 1.00 80.81 91 LEU A N 1
ATOM 715 C CA . LEU A 1 91 ? 10.851 12.479 3.988 1.00 80.81 91 LEU A CA 1
ATOM 716 C C . LEU A 1 91 ? 10.759 13.227 2.659 1.00 80.81 91 LEU A C 1
ATOM 718 O O . LEU A 1 91 ? 11.780 13.596 2.079 1.00 80.81 91 LEU A O 1
ATOM 722 N N . ASP A 1 92 ? 9.543 13.430 2.169 1.00 70.44 92 ASP A N 1
ATOM 723 C CA . ASP A 1 92 ? 9.333 14.116 0.905 1.00 70.44 92 ASP A CA 1
ATOM 724 C C . ASP A 1 92 ? 9.317 15.628 1.120 1.00 70.44 92 ASP A C 1
ATOM 726 O O . ASP A 1 92 ? 8.294 16.214 1.482 1.00 70.44 92 ASP A O 1
ATOM 730 N N . SER A 1 93 ? 10.471 16.253 0.879 1.00 62.78 93 SER A N 1
ATOM 731 C CA . SER A 1 93 ? 10.663 17.705 0.940 1.00 62.78 93 SER A CA 1
ATOM 732 C C . SER A 1 93 ? 9.863 18.481 -0.113 1.00 62.78 93 SER A C 1
ATOM 734 O O . SER A 1 93 ? 9.785 19.705 -0.022 1.00 62.78 93 SER A O 1
ATOM 736 N N . SER A 1 94 ? 9.270 17.795 -1.098 1.00 58.94 94 SER A N 1
ATOM 737 C CA . SER A 1 94 ? 8.445 18.383 -2.159 1.00 58.94 94 SER A CA 1
ATOM 738 C C . SER A 1 94 ? 6.935 18.247 -1.923 1.00 58.94 94 SER A C 1
ATOM 740 O O . SER A 1 94 ? 6.146 18.815 -2.678 1.00 58.94 94 SER A O 1
ATOM 742 N N . SER A 1 95 ? 6.525 17.531 -0.870 1.00 59.81 95 SER A N 1
ATOM 743 C CA . SER A 1 95 ? 5.118 17.298 -0.529 1.00 59.81 95 SER A CA 1
ATOM 744 C C . SER A 1 95 ? 4.659 18.095 0.692 1.00 59.81 95 SER A C 1
ATOM 746 O O . SER A 1 95 ? 5.436 18.761 1.372 1.00 59.81 95 SER A O 1
ATOM 748 N N . ASP A 1 96 ? 3.376 17.958 1.017 1.00 67.25 96 ASP A N 1
ATOM 749 C CA . ASP A 1 96 ? 2.708 18.386 2.249 1.00 67.25 96 ASP A CA 1
ATOM 750 C C . ASP A 1 96 ? 3.207 17.652 3.520 1.00 67.25 96 ASP A C 1
ATOM 752 O O . ASP A 1 96 ? 2.428 17.376 4.435 1.00 67.25 96 ASP A O 1
ATOM 756 N N . GLY A 1 97 ? 4.507 17.334 3.576 1.00 76.50 97 GLY A N 1
ATOM 757 C CA . GLY A 1 97 ? 5.194 16.692 4.696 1.00 76.50 97 GLY A CA 1
ATOM 758 C C . GLY A 1 97 ? 5.022 15.175 4.775 1.00 76.50 97 GLY A C 1
ATOM 759 O O . GLY A 1 97 ? 5.296 14.597 5.825 1.00 76.50 97 GLY A O 1
ATOM 760 N N . ARG A 1 98 ? 4.564 14.521 3.700 1.00 88.75 98 ARG A N 1
ATOM 761 C CA . ARG A 1 98 ? 4.310 13.074 3.687 1.00 88.75 98 ARG A CA 1
ATOM 762 C C . ARG A 1 98 ? 5.600 12.263 3.705 1.00 88.75 98 ARG A C 1
ATOM 764 O O . ARG A 1 98 ? 6.636 12.654 3.166 1.00 88.75 98 ARG A O 1
ATOM 771 N N . LEU A 1 99 ? 5.501 11.058 4.254 1.00 92.56 99 LEU A N 1
ATOM 772 C CA . LEU A 1 99 ? 6.537 10.040 4.134 1.00 92.56 99 LEU A CA 1
ATOM 773 C C . LEU A 1 99 ? 6.301 9.202 2.871 1.00 92.56 99 LEU A C 1
ATOM 775 O O . LEU A 1 99 ? 5.264 8.545 2.726 1.00 92.56 99 LEU A O 1
ATOM 779 N N . LEU A 1 100 ? 7.282 9.182 1.971 1.00 91.88 100 LEU A N 1
ATOM 780 C CA . LEU A 1 100 ? 7.294 8.279 0.821 1.00 91.88 100 LEU A CA 1
ATOM 781 C C . LEU A 1 100 ? 7.704 6.883 1.278 1.00 91.88 100 LEU A C 1
ATOM 783 O O . LEU A 1 100 ? 8.841 6.677 1.695 1.00 91.88 100 LEU A O 1
ATOM 787 N N . VAL A 1 101 ? 6.792 5.918 1.193 1.00 92.62 101 VAL A N 1
ATOM 788 C CA . VAL A 1 101 ? 7.025 4.542 1.647 1.00 92.62 101 VAL A CA 1
ATOM 789 C C . VAL A 1 101 ? 7.770 3.753 0.568 1.00 92.62 101 VAL A C 1
ATOM 791 O O . VAL A 1 101 ? 7.253 3.516 -0.523 1.00 92.62 101 VAL A O 1
ATOM 794 N N . VAL A 1 102 ? 8.984 3.309 0.891 1.00 88.12 102 VAL A N 1
ATOM 795 C CA . VAL A 1 102 ? 9.850 2.496 0.019 1.00 88.12 102 VAL A CA 1
ATOM 796 C C . VAL A 1 102 ? 9.741 1.002 0.347 1.00 88.12 102 VAL A C 1
ATOM 798 O O . VAL A 1 102 ? 9.872 0.158 -0.534 1.00 88.12 102 VAL A O 1
ATOM 801 N N . ASP A 1 103 ? 9.469 0.653 1.604 1.00 88.19 103 ASP A N 1
ATOM 802 C CA . ASP A 1 103 ? 9.204 -0.722 2.043 1.00 88.19 103 ASP A CA 1
ATOM 803 C C . ASP A 1 103 ? 8.232 -0.710 3.234 1.00 88.19 103 ASP A C 1
ATOM 805 O O . ASP A 1 103 ? 8.219 0.230 4.026 1.00 88.19 103 ASP A O 1
ATOM 809 N N . GLY A 1 104 ? 7.414 -1.757 3.362 1.00 90.88 104 GLY A N 1
ATOM 810 C CA . GLY A 1 104 ? 6.379 -1.890 4.395 1.00 90.88 104 GLY A CA 1
ATOM 811 C C . GLY A 1 104 ? 4.948 -1.639 3.908 1.00 90.88 104 GLY A C 1
ATOM 812 O O . GLY A 1 104 ? 4.001 -1.809 4.678 1.00 90.88 104 GLY A O 1
ATOM 813 N N . GLN A 1 105 ? 4.761 -1.323 2.624 1.00 91.12 105 GLN A N 1
ATOM 814 C CA . GLN A 1 105 ? 3.474 -0.865 2.092 1.00 91.12 105 GLN A CA 1
ATOM 815 C C . GLN A 1 105 ? 2.287 -1.812 2.321 1.00 91.12 105 GLN A C 1
ATOM 817 O O . GLN A 1 105 ? 1.192 -1.354 2.633 1.00 91.12 105 GLN A O 1
ATOM 822 N N . GLN A 1 106 ? 2.481 -3.131 2.187 1.00 92.94 106 GLN A N 1
ATOM 823 C CA . GLN A 1 106 ? 1.381 -4.102 2.211 1.00 92.94 106 GLN A CA 1
ATOM 824 C C . GLN A 1 106 ? 0.764 -4.195 3.606 1.00 92.94 106 GLN A C 1
ATOM 826 O O . GLN A 1 106 ? -0.452 -4.116 3.771 1.00 92.94 106 GLN A O 1
ATOM 831 N N . ARG A 1 107 ? 1.635 -4.308 4.609 1.00 95.31 107 ARG A N 1
ATOM 832 C CA . ARG A 1 107 ? 1.293 -4.332 6.032 1.00 95.31 107 ARG A CA 1
ATOM 833 C C . ARG A 1 107 ? 0.576 -3.048 6.427 1.00 95.31 107 ARG A C 1
ATOM 835 O O . ARG A 1 107 ? -0.536 -3.114 6.933 1.00 95.31 107 ARG A O 1
ATOM 842 N N . ASN A 1 108 ? 1.167 -1.893 6.112 1.00 96.00 108 ASN A N 1
ATOM 843 C CA . ASN A 1 108 ? 0.595 -0.606 6.494 1.00 96.00 108 ASN A CA 1
ATOM 844 C C . ASN A 1 108 ? -0.770 -0.349 5.833 1.00 96.00 108 ASN A C 1
ATOM 846 O O . ASN A 1 108 ? -1.713 0.045 6.510 1.00 96.00 108 ASN A O 1
ATOM 850 N N . THR A 1 109 ? -0.906 -0.656 4.537 1.00 97.25 109 THR A N 1
ATOM 851 C CA . THR A 1 109 ? -2.196 -0.566 3.828 1.00 97.25 109 THR A CA 1
ATOM 852 C C . THR A 1 109 ? -3.247 -1.464 4.484 1.00 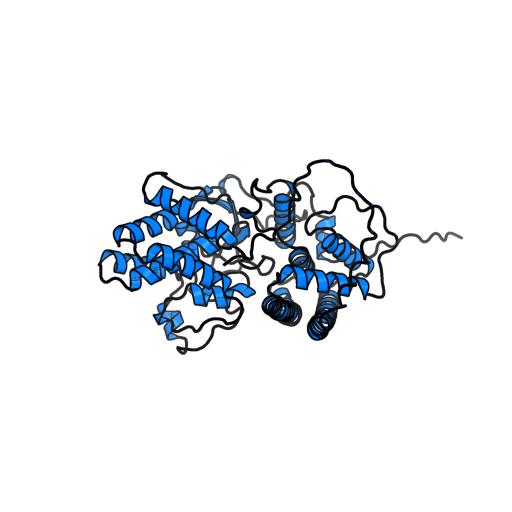97.25 109 THR A C 1
ATOM 854 O O . THR A 1 109 ? -4.384 -1.046 4.676 1.00 97.25 109 THR A O 1
ATOM 857 N N . THR A 1 110 ? -2.871 -2.680 4.893 1.00 98.19 110 THR A N 1
ATOM 858 C CA . THR A 1 110 ? -3.795 -3.609 5.565 1.00 98.19 110 THR A CA 1
ATOM 859 C C . THR A 1 110 ? -4.206 -3.111 6.952 1.00 98.19 110 THR A C 1
ATOM 861 O O . THR A 1 110 ? -5.369 -3.261 7.314 1.00 98.19 110 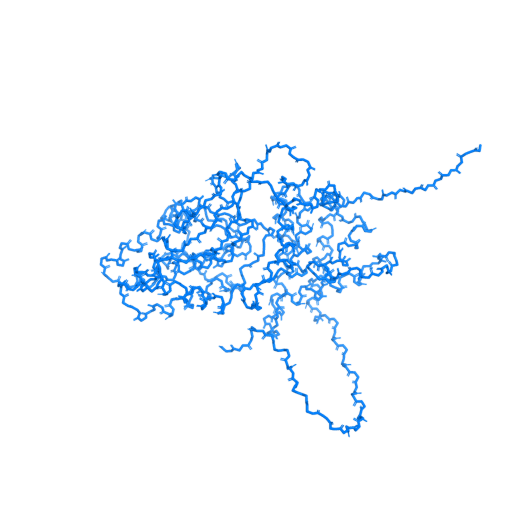THR A O 1
ATOM 864 N N . CYS A 1 111 ? -3.310 -2.464 7.708 1.00 98.56 111 CYS A N 1
ATOM 865 C CA . CYS A 1 111 ? -3.674 -1.803 8.965 1.00 98.56 111 CYS A CA 1
ATOM 866 C C . CYS A 1 111 ? -4.748 -0.727 8.740 1.00 98.56 111 CYS A C 1
ATOM 868 O O . CYS A 1 111 ? -5.738 -0.706 9.466 1.00 98.56 111 CYS A O 1
ATOM 870 N N . SER A 1 112 ? -4.609 0.116 7.711 1.00 98.31 112 SER A N 1
ATOM 871 C CA . SER A 1 112 ? -5.629 1.117 7.365 1.00 98.31 112 SER A CA 1
ATOM 872 C C . SER A 1 112 ? -6.963 0.486 6.949 1.00 98.31 112 SER A C 1
ATOM 874 O O . SER A 1 112 ? -8.015 0.973 7.354 1.00 98.31 112 SER A O 1
ATOM 876 N N . LEU A 1 113 ? -6.941 -0.622 6.199 1.00 98.69 113 LEU A N 1
ATOM 877 C CA . LEU A 1 113 ? -8.154 -1.350 5.796 1.00 98.69 113 LEU A CA 1
ATOM 878 C C . LEU A 1 113 ? -8.856 -2.030 6.983 1.00 98.69 113 LEU A C 1
ATOM 880 O O . LEU A 1 113 ? -10.082 -2.024 7.049 1.00 98.69 113 LEU A O 1
ATOM 884 N N . LEU A 1 114 ? -8.099 -2.564 7.947 1.00 98.81 114 LEU A N 1
ATOM 885 C CA . LEU A 1 114 ? -8.647 -3.085 9.201 1.00 98.81 114 LEU A CA 1
ATOM 886 C C . LEU A 1 114 ? -9.285 -1.967 10.038 1.00 98.81 114 LEU A C 1
ATOM 888 O O . LEU A 1 114 ? -10.388 -2.144 10.545 1.00 98.81 114 LEU A O 1
ATOM 892 N N . LEU A 1 115 ? -8.645 -0.798 10.144 1.00 98.81 115 LEU A N 1
ATOM 893 C CA . LEU A 1 115 ? -9.236 0.361 10.825 1.00 98.81 115 LEU A CA 1
ATOM 894 C C . LEU A 1 115 ? -10.517 0.842 10.128 1.00 98.81 115 LEU A C 1
ATOM 896 O O . LEU A 1 115 ? -11.490 1.147 10.809 1.00 98.81 115 LEU A O 1
ATOM 900 N N . ALA A 1 116 ? -10.554 0.848 8.792 1.00 98.62 116 ALA A N 1
ATOM 901 C CA . ALA A 1 116 ? -11.768 1.155 8.034 1.00 98.62 116 ALA A CA 1
ATOM 902 C C . ALA A 1 116 ? -12.889 0.126 8.279 1.00 98.62 116 ALA A C 1
ATOM 904 O O . ALA A 1 116 ? -14.054 0.495 8.399 1.00 98.62 116 ALA A O 1
ATOM 905 N N . ALA A 1 117 ? -12.554 -1.160 8.425 1.00 98.69 117 ALA A N 1
ATOM 906 C CA . ALA A 1 117 ? -13.527 -2.183 8.803 1.00 98.69 117 ALA A CA 1
ATOM 907 C C . ALA A 1 117 ? -14.080 -1.959 10.221 1.00 98.69 117 ALA A C 1
ATOM 909 O O . ALA A 1 117 ? -15.290 -2.037 10.426 1.00 98.69 117 ALA A O 1
ATOM 910 N N . VAL A 1 118 ? -13.212 -1.639 11.192 1.00 98.75 118 VAL A N 1
ATOM 911 C CA . VAL A 1 118 ? -13.643 -1.294 12.559 1.00 98.75 118 VAL A CA 1
ATOM 912 C C . VAL A 1 118 ? -14.554 -0.068 12.539 1.00 98.75 118 VAL A C 1
ATOM 914 O O . VAL A 1 118 ? -15.599 -0.086 13.185 1.00 98.75 118 VAL A O 1
ATOM 917 N N . HIS A 1 119 ? -14.193 0.959 11.767 1.00 98.38 119 HIS A N 1
ATOM 918 C CA . HIS A 1 119 ? -15.016 2.145 11.559 1.00 98.38 119 HIS A CA 1
ATOM 919 C C . HIS A 1 119 ? -16.419 1.774 11.052 1.00 98.38 119 HIS A C 1
ATOM 921 O O . HIS A 1 119 ? -17.408 2.159 11.670 1.00 98.38 119 HIS A O 1
ATOM 927 N N . ASP A 1 120 ? -16.523 0.985 9.978 1.00 97.81 120 ASP A N 1
ATOM 928 C CA . ASP A 1 120 ? -17.812 0.626 9.372 1.00 97.81 120 ASP A CA 1
ATOM 929 C C . ASP A 1 120 ? -18.702 -0.207 10.306 1.00 97.81 120 ASP A C 1
ATOM 931 O O . ASP A 1 120 ? -19.929 -0.081 10.274 1.00 97.81 120 ASP A O 1
ATOM 935 N N . VAL A 1 121 ? -18.107 -1.061 11.146 1.00 98.25 121 VAL A N 1
ATOM 936 C CA . VAL A 1 121 ? -18.854 -1.823 12.156 1.00 98.25 121 VAL A CA 1
ATOM 937 C C . VAL A 1 121 ? -19.293 -0.915 13.307 1.00 98.25 121 VAL A C 1
ATOM 939 O O . VAL A 1 121 ? -20.455 -0.981 13.707 1.00 98.25 121 VAL A O 1
ATOM 942 N N . ALA A 1 122 ? -18.411 -0.046 13.811 1.00 97.94 122 ALA A N 1
ATOM 943 C CA . ALA A 1 122 ? -18.711 0.882 14.902 1.00 97.94 122 ALA A CA 1
ATOM 944 C C . ALA A 1 122 ? -19.755 1.940 14.503 1.00 97.94 122 ALA A C 1
ATOM 946 O O . ALA A 1 122 ? -20.633 2.259 15.299 1.00 97.94 122 ALA A O 1
ATOM 947 N N . ALA A 1 123 ? -19.740 2.419 13.256 1.00 96.81 123 ALA A N 1
ATOM 948 C CA . ALA A 1 123 ? -20.703 3.396 12.737 1.00 96.81 123 ALA A CA 1
ATOM 949 C C . ALA A 1 123 ? -22.151 2.877 12.692 1.00 96.81 123 ALA A C 1
ATOM 951 O O . ALA A 1 123 ? -23.092 3.665 12.628 1.00 96.81 123 ALA A O 1
ATOM 952 N N . LYS A 1 124 ? -22.348 1.553 12.745 1.00 96.31 124 LYS A N 1
ATOM 953 C CA . LYS A 1 124 ? -23.674 0.917 12.838 1.00 96.31 124 LYS A CA 1
ATOM 954 C C . LYS A 1 124 ? -24.162 0.761 14.284 1.00 96.31 124 LYS A C 1
ATOM 956 O O . LYS A 1 124 ? -25.281 0.297 14.499 1.00 96.31 124 LYS A O 1
ATOM 961 N N . ARG A 1 125 ? -23.332 1.101 15.275 1.00 95.38 125 ARG A N 1
ATOM 962 C CA . ARG A 1 125 ? -23.637 1.013 16.709 1.00 95.38 125 ARG A CA 1
ATOM 963 C C . ARG A 1 125 ? -24.079 2.382 17.231 1.00 95.38 125 ARG A C 1
ATOM 965 O O . ARG A 1 125 ? -23.727 3.415 16.674 1.00 95.38 125 ARG A O 1
ATOM 972 N N . GLN A 1 126 ? -24.848 2.38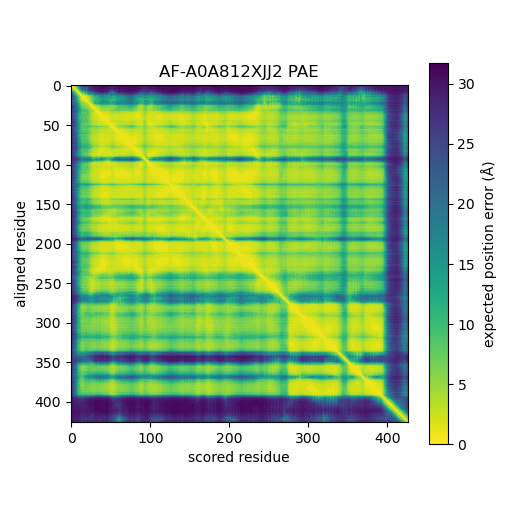3 18.318 1.00 92.00 126 GLN A N 1
ATOM 973 C CA . GLN A 1 126 ? -25.357 3.610 18.953 1.00 92.00 126 GLN A CA 1
ATOM 974 C C . GLN A 1 126 ? -24.668 3.935 20.288 1.00 92.00 126 GLN A C 1
ATOM 976 O O . GLN A 1 126 ? -25.045 4.901 20.946 1.00 92.00 126 GLN A O 1
ATOM 981 N N . SER A 1 127 ? -23.686 3.137 20.720 1.00 96.56 127 SER A N 1
ATOM 982 C CA . SER A 1 127 ? -22.979 3.383 21.978 1.00 96.56 127 SER A CA 1
ATOM 983 C C . SER A 1 127 ? -22.046 4.588 21.880 1.00 96.56 127 SER A C 1
ATOM 985 O O . SER A 1 127 ? -21.450 4.860 20.836 1.00 96.56 127 SER A O 1
ATOM 987 N N . GLU A 1 128 ? -21.890 5.299 22.997 1.00 96.62 128 GLU A N 1
ATOM 988 C CA . GLU A 1 128 ? -21.026 6.479 23.088 1.00 96.62 128 GLU A CA 1
ATOM 989 C C . GLU A 1 128 ? -19.568 6.156 22.718 1.00 96.62 128 GLU A C 1
ATOM 991 O O . GLU A 1 128 ? -18.921 6.929 22.010 1.00 96.62 128 GLU A O 1
ATOM 996 N N . ASP A 1 129 ? -19.070 4.987 23.128 1.00 96.25 129 ASP A N 1
ATOM 997 C CA . ASP A 1 129 ? -17.714 4.536 22.811 1.00 96.25 129 ASP A CA 1
ATOM 998 C C . ASP A 1 129 ? -17.521 4.295 21.311 1.00 96.25 129 ASP A C 1
ATOM 1000 O O . ASP A 1 129 ? -16.503 4.707 20.750 1.00 96.25 129 ASP A O 1
ATOM 1004 N N . CYS A 1 130 ? -18.512 3.713 20.626 1.00 97.44 130 CYS A N 1
ATOM 1005 C CA . CYS A 1 130 ? -18.456 3.543 19.175 1.00 97.44 130 CYS A CA 1
ATOM 1006 C C . CYS A 1 130 ? -18.509 4.884 18.437 1.00 97.44 130 CYS A C 1
ATOM 1008 O O . CYS A 1 130 ? -17.768 5.071 17.475 1.00 97.44 130 CYS A O 1
ATOM 1010 N N . LEU A 1 131 ? -19.317 5.842 18.900 1.00 97.38 131 LEU A N 1
ATOM 1011 C CA . LEU A 1 131 ? -19.377 7.181 18.303 1.00 97.38 131 LEU A CA 1
ATOM 1012 C C . LEU A 1 131 ? -18.040 7.929 18.445 1.00 97.38 131 LEU A C 1
ATOM 1014 O O . LEU A 1 131 ? -17.547 8.514 17.476 1.00 97.38 131 LEU A O 1
ATOM 1018 N N . LYS A 1 132 ? -17.409 7.860 19.626 1.00 98.00 132 LYS A N 1
ATOM 1019 C CA . LYS A 1 132 ? -16.057 8.403 19.856 1.00 98.00 132 LYS A CA 1
ATOM 1020 C C . LYS A 1 132 ? -15.021 7.714 18.972 1.00 98.00 132 LYS A C 1
ATOM 1022 O O . LYS A 1 132 ? -14.162 8.382 18.393 1.00 98.00 132 LYS A O 1
ATOM 1027 N N . LEU A 1 133 ? -15.108 6.389 18.852 1.00 98.19 133 LEU A N 1
ATOM 1028 C CA . LEU A 1 133 ? -14.209 5.599 18.020 1.00 98.19 133 LEU A CA 1
ATOM 1029 C C . LEU A 1 133 ? -14.323 5.986 16.542 1.00 98.19 133 LEU A C 1
ATOM 1031 O O . LEU A 1 133 ? -13.300 6.213 15.905 1.00 98.19 133 LEU A O 1
ATOM 1035 N N . VAL A 1 134 ? -15.541 6.121 16.015 1.00 98.06 134 VAL A N 1
ATOM 1036 C CA . VAL A 1 134 ? -15.800 6.554 14.632 1.00 98.06 134 VAL A CA 1
ATOM 1037 C C . VAL A 1 134 ? -15.145 7.903 14.357 1.00 98.06 134 VAL A C 1
ATOM 1039 O O . VAL A 1 134 ? -14.318 8.000 13.453 1.00 98.06 134 VAL A O 1
ATOM 1042 N N . SER A 1 135 ? -15.420 8.913 15.189 1.00 97.12 135 SER A N 1
ATOM 1043 C CA . SER A 1 135 ? -14.837 10.252 15.025 1.00 97.12 135 SER A CA 1
ATOM 1044 C C . SER A 1 135 ? -13.303 10.226 15.060 1.00 97.12 135 SER A C 1
ATOM 1046 O O . SER A 1 135 ? -12.637 10.849 14.227 1.00 97.12 135 SER A O 1
ATOM 1048 N N . LYS A 1 136 ? -12.722 9.439 15.974 1.00 98.06 136 LYS A N 1
ATOM 1049 C CA . LYS A 1 136 ? -11.272 9.248 16.063 1.00 98.06 136 LYS A CA 1
ATOM 1050 C C . LYS A 1 136 ? -10.700 8.615 14.794 1.00 98.06 136 LYS A C 1
ATOM 1052 O O . LYS A 1 136 ? -9.718 9.126 14.258 1.00 98.06 136 LYS A O 1
ATOM 1057 N N . LEU A 1 137 ? -11.299 7.529 14.308 1.00 98.25 137 LEU A N 1
ATOM 1058 C CA . LEU A 1 137 ? -10.833 6.822 13.114 1.00 98.25 137 LEU A CA 1
ATOM 1059 C C . LEU A 1 137 ? -10.956 7.682 11.855 1.00 98.25 137 LEU A C 1
ATOM 1061 O O . LEU A 1 137 ? -10.016 7.702 11.066 1.00 98.25 137 LEU A O 1
ATOM 1065 N N . GLU A 1 138 ? -12.039 8.447 11.695 1.00 97.19 138 GLU A N 1
ATOM 1066 C CA . GLU A 1 138 ? -12.172 9.399 10.586 1.00 97.19 138 GLU A CA 1
ATOM 1067 C C . GLU A 1 138 ? -11.057 10.457 10.625 1.00 97.19 138 GLU A C 1
ATOM 1069 O O . GLU A 1 138 ? -10.408 10.691 9.606 1.00 97.19 138 GLU A O 1
ATOM 1074 N N . SER A 1 139 ? -10.747 11.024 11.800 1.00 96.94 139 SER A N 1
ATOM 1075 C CA . SER A 1 139 ? -9.667 12.019 11.938 1.00 96.94 139 SER A CA 1
ATOM 1076 C C . SER A 1 139 ? -8.268 11.463 11.637 1.00 96.94 139 SER A C 1
ATOM 1078 O O . SER A 1 139 ? -7.394 12.194 11.177 1.00 96.94 139 SER A O 1
ATOM 1080 N N . LEU A 1 140 ? -8.047 10.166 11.880 1.00 97.62 140 LEU A N 1
ATOM 1081 C CA . LEU A 1 140 ? -6.762 9.503 11.653 1.00 97.62 140 LEU A CA 1
ATOM 1082 C C . LEU A 1 140 ? -6.614 8.974 10.226 1.00 97.62 140 LEU A C 1
ATOM 1084 O O . LEU A 1 140 ? -5.514 9.010 9.685 1.00 97.62 140 LEU A O 1
ATOM 1088 N N . LEU A 1 141 ? -7.689 8.472 9.613 1.00 97.56 141 LEU A N 1
ATOM 1089 C CA . LEU A 1 141 ? -7.679 8.000 8.226 1.00 97.56 141 LEU A CA 1
ATOM 1090 C C . LEU A 1 141 ? -7.748 9.163 7.230 1.00 97.56 141 LEU A C 1
ATOM 1092 O O . LEU A 1 141 ? -7.201 9.049 6.130 1.00 97.56 141 LEU A O 1
ATOM 1096 N N . PHE A 1 142 ? -8.360 10.284 7.625 1.00 96.88 142 PHE A N 1
ATOM 1097 C CA . PHE A 1 142 ? -8.558 11.470 6.791 1.00 96.88 142 PHE A CA 1
ATOM 1098 C C . PHE A 1 142 ? -8.148 12.785 7.495 1.00 96.88 142 PHE A C 1
ATOM 1100 O O . PHE A 1 142 ? -8.962 13.706 7.621 1.00 96.88 142 PHE A O 1
ATOM 1107 N N . PRO A 1 143 ? -6.879 12.917 7.931 1.00 94.25 143 PRO A N 1
ATOM 1108 C CA . PRO A 1 143 ? -6.395 14.065 8.701 1.00 94.25 143 PRO A CA 1
ATOM 1109 C C . PRO A 1 143 ? -6.436 15.399 7.943 1.00 94.25 143 PRO A C 1
ATOM 1111 O O . PRO A 1 143 ? -6.390 16.451 8.571 1.00 94.25 143 PRO A O 1
ATOM 1114 N N . GLY A 1 144 ? -6.514 15.387 6.609 1.00 89.50 144 GLY A N 1
ATOM 1115 C CA . GLY A 1 144 ? -6.593 16.606 5.798 1.00 89.50 144 GLY A CA 1
ATOM 1116 C C . GLY A 1 144 ? -8.018 17.092 5.506 1.00 89.50 144 GLY A C 1
ATOM 1117 O O . GLY A 1 144 ? -8.190 17.832 4.547 1.00 89.50 144 GLY A O 1
ATOM 1118 N N . GLY A 1 145 ? -9.026 16.652 6.272 1.00 90.50 145 GLY A N 1
ATOM 1119 C CA . GLY A 1 145 ? -10.394 17.184 6.206 1.00 90.50 145 GLY A CA 1
ATOM 1120 C C . GLY A 1 145 ? -11.351 16.375 5.327 1.00 90.50 145 GLY A C 1
ATOM 1121 O O . GLY A 1 145 ? -11.568 16.685 4.157 1.00 90.50 145 GLY A O 1
ATOM 1122 N N . LEU A 1 146 ? -11.979 15.346 5.904 1.00 93.38 146 LEU A N 1
ATOM 1123 C CA . LEU A 1 146 ? -12.968 14.517 5.206 1.00 93.38 146 LEU A CA 1
ATOM 1124 C C . LEU A 1 146 ? -14.245 15.287 4.823 1.00 93.38 146 LEU A C 1
ATOM 1126 O O . LEU A 1 146 ? -14.726 15.146 3.701 1.00 93.38 146 LEU A O 1
ATOM 1130 N N . GLU A 1 147 ? -14.783 16.105 5.733 1.00 92.56 147 GLU A N 1
ATOM 1131 C CA . GLU A 1 147 ? -16.019 16.875 5.498 1.00 92.56 147 GLU A CA 1
ATOM 1132 C C . GLU A 1 147 ? -15.874 17.889 4.367 1.00 92.56 147 GLU A C 1
ATOM 1134 O O . GLU A 1 147 ? -16.751 18.007 3.511 1.00 92.56 147 GLU A O 1
ATOM 1139 N N . GLU A 1 148 ? -14.746 18.598 4.342 1.00 92.06 148 GLU A N 1
ATOM 1140 C CA . GLU A 1 148 ? -14.422 19.550 3.282 1.00 92.06 148 GLU A CA 1
ATOM 1141 C C . GLU A 1 148 ? -14.330 18.833 1.931 1.00 92.06 148 GLU A C 1
ATOM 1143 O O . GLU A 1 148 ? -14.945 19.261 0.953 1.00 92.06 148 GLU A O 1
ATOM 1148 N N . TRP A 1 149 ? -13.648 17.684 1.896 1.00 92.00 149 TRP A N 1
ATOM 1149 C CA . TRP A 1 149 ? -13.536 16.874 0.688 1.00 92.00 149 TRP A CA 1
ATOM 1150 C C . TRP A 1 149 ? -14.898 16.360 0.188 1.00 92.00 149 TRP A C 1
ATOM 1152 O O . TRP A 1 149 ? -15.173 16.438 -1.011 1.00 92.00 149 TRP A O 1
ATOM 1162 N N . MET A 1 150 ? -15.768 15.867 1.078 1.00 91.25 150 MET A N 1
ATOM 1163 C CA . MET A 1 150 ? -17.111 15.401 0.698 1.00 91.25 150 MET A CA 1
ATOM 1164 C C . MET A 1 150 ? -18.001 16.551 0.218 1.00 91.25 150 MET A C 1
ATOM 1166 O O . MET A 1 150 ? -18.725 16.385 -0.760 1.00 91.25 150 MET A O 1
ATOM 1170 N N . SER A 1 151 ? -17.913 17.723 0.853 1.00 91.12 151 SER A N 1
ATOM 1171 C CA . SER A 1 151 ? -18.706 18.907 0.492 1.00 91.12 151 SER A CA 1
ATOM 1172 C C . SER A 1 151 ? -18.333 19.475 -0.881 1.00 91.12 151 SER A C 1
ATOM 1174 O O . SER A 1 151 ? -19.180 20.035 -1.574 1.00 91.12 151 SER A O 1
ATOM 1176 N N . ALA A 1 152 ? -17.075 19.314 -1.299 1.00 90.44 152 ALA A N 1
ATOM 1177 C CA . ALA A 1 152 ? -16.587 19.754 -2.605 1.00 90.44 152 ALA A CA 1
ATOM 1178 C C . ALA A 1 152 ? -16.960 18.803 -3.762 1.00 90.44 152 ALA A C 1
ATOM 1180 O O . ALA A 1 152 ? -16.707 19.115 -4.929 1.00 90.44 152 ALA A O 1
ATOM 1181 N N . ARG A 1 153 ? -17.534 17.630 -3.467 1.00 88.88 153 ARG A N 1
ATOM 1182 C CA . ARG A 1 153 ? -17.781 16.557 -4.436 1.00 88.88 153 ARG A CA 1
ATOM 1183 C C . ARG A 1 153 ? -19.277 16.316 -4.651 1.00 88.88 153 ARG A C 1
ATOM 1185 O O . ARG A 1 153 ? -20.080 16.415 -3.735 1.00 88.88 153 ARG A O 1
ATOM 1192 N N . GLN A 1 154 ? -19.648 15.910 -5.868 1.00 86.75 154 GLN A N 1
ATOM 1193 C CA . GLN A 1 154 ? -20.991 15.405 -6.165 1.00 86.75 154 GLN A CA 1
ATOM 1194 C C . GLN A 1 154 ? -21.159 13.948 -5.671 1.00 86.75 154 GLN A C 1
ATOM 1196 O O . GLN A 1 154 ? -20.416 13.072 -6.139 1.00 86.75 154 GLN A O 1
ATOM 1201 N N . PRO A 1 155 ? -22.127 13.658 -4.776 1.00 86.31 155 PRO A N 1
ATOM 1202 C CA . PRO A 1 155 ? -22.422 12.298 -4.312 1.00 86.31 155 PRO A CA 1
ATOM 1203 C C . PRO A 1 155 ? -22.729 11.332 -5.465 1.00 86.31 155 PRO A C 1
ATOM 1205 O O . PRO A 1 155 ? -23.274 11.738 -6.490 1.00 86.31 155 PRO A O 1
ATOM 1208 N N . GLY A 1 156 ? -22.375 10.054 -5.316 1.00 84.94 156 GLY A N 1
ATOM 1209 C CA . GLY A 1 156 ? -22.605 9.020 -6.332 1.00 84.94 156 GLY A CA 1
ATOM 1210 C C . GLY A 1 156 ? -21.626 9.035 -7.511 1.00 84.94 156 GLY A C 1
ATOM 1211 O O . GLY A 1 156 ? -21.627 8.111 -8.323 1.00 84.94 156 GLY A O 1
ATOM 1212 N N . THR A 1 157 ? -20.754 10.041 -7.609 1.00 87.94 157 THR A N 1
ATOM 1213 C CA . THR A 1 157 ? -19.702 10.061 -8.632 1.00 87.94 157 THR A CA 1
ATOM 1214 C C . THR A 1 157 ? -18.674 8.960 -8.320 1.00 87.94 157 THR A C 1
ATOM 1216 O O . THR A 1 157 ? -18.292 8.817 -7.153 1.00 87.94 157 THR A O 1
ATOM 1219 N N . PRO A 1 158 ? -18.165 8.198 -9.307 1.00 87.12 158 PRO A N 1
ATOM 1220 C CA . PRO A 1 158 ? -17.063 7.255 -9.103 1.00 87.12 158 PRO A CA 1
ATOM 1221 C C . PRO A 1 158 ? -15.719 7.965 -8.911 1.00 87.12 158 PRO A C 1
ATOM 1223 O O . PRO A 1 158 ? -15.513 9.089 -9.378 1.00 87.12 158 PRO A O 1
ATOM 1226 N N . LEU A 1 159 ? -14.794 7.331 -8.190 1.00 88.88 159 LEU A N 1
ATOM 1227 C CA . LEU A 1 159 ? -13.423 7.828 -8.079 1.00 88.88 159 LEU A CA 1
ATOM 1228 C C . LEU A 1 159 ? -12.633 7.446 -9.329 1.00 88.88 159 LEU A C 1
ATOM 1230 O O . LEU A 1 159 ? -12.613 6.283 -9.730 1.00 88.88 159 LEU A O 1
ATOM 1234 N N . GLU A 1 160 ? -11.967 8.425 -9.935 1.00 86.94 160 GLU A N 1
ATOM 1235 C CA . GLU A 1 160 ? -11.064 8.161 -11.050 1.00 86.94 160 GLU A CA 1
ATOM 1236 C C . GLU A 1 160 ? -9.798 7.454 -10.559 1.00 86.94 160 GLU A C 1
ATOM 1238 O O . GLU A 1 160 ? -9.194 7.845 -9.556 1.00 86.94 160 GLU A O 1
ATOM 1243 N N . GLU A 1 161 ? -9.363 6.419 -11.281 1.00 85.50 161 GLU A N 1
ATOM 1244 C CA . GLU A 1 161 ? -8.126 5.717 -10.941 1.00 85.50 161 GLU A CA 1
ATOM 1245 C C . GLU A 1 161 ? -6.926 6.659 -11.041 1.00 85.50 161 GLU A C 1
ATOM 1247 O O . GLU A 1 161 ? -6.687 7.293 -12.077 1.00 85.50 161 GLU A O 1
ATOM 1252 N N . GLY A 1 162 ? -6.144 6.715 -9.965 1.00 82.25 162 GLY A N 1
ATOM 1253 C CA . GLY A 1 162 ? -5.051 7.665 -9.836 1.00 82.25 162 GLY A CA 1
ATOM 1254 C C . GLY A 1 162 ? -5.382 8.980 -9.145 1.00 82.25 162 GLY A C 1
ATOM 1255 O O . GLY A 1 162 ? -4.441 9.708 -8.825 1.00 82.25 162 GLY A O 1
ATOM 1256 N N . ALA A 1 163 ? -6.658 9.300 -8.907 1.00 86.50 163 ALA A N 1
ATOM 1257 C CA . ALA A 1 163 ? -7.030 10.517 -8.193 1.00 86.50 163 ALA A CA 1
ATOM 1258 C C . ALA A 1 163 ? -6.405 10.519 -6.794 1.00 86.50 163 ALA A C 1
ATOM 1260 O O . ALA A 1 163 ? -6.433 9.510 -6.091 1.00 86.50 163 ALA A O 1
ATOM 1261 N N . GLU A 1 164 ? -5.809 11.639 -6.396 1.00 87.62 164 GLU A N 1
ATOM 1262 C CA . GLU A 1 164 ? -5.259 11.792 -5.051 1.00 87.62 164 GLU A CA 1
ATOM 1263 C C . GLU A 1 164 ? -6.318 12.357 -4.124 1.00 87.62 164 GLU A C 1
ATOM 1265 O O . GLU A 1 164 ? -6.956 13.363 -4.426 1.00 87.62 164 GLU A O 1
ATOM 1270 N N . LEU A 1 165 ? -6.484 11.714 -2.972 1.00 90.00 165 LEU A N 1
ATOM 1271 C CA . LEU A 1 165 ? -7.340 12.221 -1.917 1.00 90.00 165 LEU A CA 1
ATOM 1272 C C . LEU A 1 165 ? -6.459 12.992 -0.935 1.00 90.00 165 LEU A C 1
ATOM 1274 O O . LEU A 1 165 ? -5.765 12.404 -0.105 1.00 90.00 165 LEU A O 1
ATOM 1278 N N . GLY A 1 166 ? -6.458 14.322 -1.069 1.00 86.81 166 GLY A N 1
ATOM 1279 C CA . GLY A 1 166 ? -5.678 15.222 -0.216 1.00 86.81 166 GLY A CA 1
ATOM 1280 C C . GLY A 1 166 ? -5.965 15.002 1.269 1.00 86.81 166 GLY A C 1
ATOM 1281 O O . GLY A 1 166 ? -5.036 14.944 2.063 1.00 86.81 166 GLY A O 1
ATOM 1282 N N . ALA A 1 167 ? -7.220 14.749 1.640 1.00 91.75 167 ALA A N 1
ATOM 1283 C CA . ALA A 1 167 ? -7.578 14.478 3.026 1.00 91.75 167 ALA A CA 1
ATOM 1284 C C . ALA A 1 167 ? -6.996 13.171 3.598 1.00 91.75 167 ALA A C 1
ATOM 1286 O O . ALA A 1 167 ? -6.826 13.088 4.809 1.00 91.75 167 ALA A O 1
ATOM 1287 N N . ALA A 1 168 ? -6.655 12.170 2.778 1.00 95.25 168 ALA A N 1
ATOM 1288 C CA . ALA A 1 168 ? -6.267 10.844 3.261 1.00 95.25 168 ALA A CA 1
ATOM 1289 C C . ALA A 1 168 ? -4.894 10.819 3.954 1.00 95.25 168 ALA A C 1
ATOM 1291 O O . ALA A 1 168 ? -3.940 11.485 3.541 1.00 95.25 168 ALA A O 1
ATOM 1292 N N . ALA A 1 169 ? -4.785 9.963 4.972 1.00 95.81 169 ALA A N 1
ATOM 1293 C CA . ALA A 1 169 ? -3.533 9.652 5.651 1.00 95.81 169 ALA A CA 1
ATOM 1294 C C . ALA A 1 169 ? -2.622 8.748 4.825 1.00 95.81 169 ALA A C 1
ATOM 1296 O O . ALA A 1 169 ? -1.410 8.806 4.975 1.00 95.81 169 ALA A O 1
ATOM 1297 N N . LEU A 1 170 ? -3.178 7.916 3.946 1.00 95.88 170 LEU A N 1
ATOM 1298 C CA . LEU A 1 170 ? -2.414 7.056 3.050 1.00 95.88 170 LEU A CA 1
ATOM 1299 C C . LEU A 1 170 ? -2.897 7.271 1.621 1.00 95.88 170 LEU A C 1
ATOM 1301 O O . LEU A 1 170 ? -4.064 7.039 1.312 1.00 95.88 170 LEU A O 1
ATOM 1305 N N . VAL A 1 171 ? -1.981 7.672 0.744 1.00 94.12 171 VAL A N 1
ATOM 1306 C CA . VAL A 1 171 ? -2.184 7.624 -0.704 1.00 94.12 171 VAL A CA 1
ATOM 1307 C C . VAL A 1 171 ? -1.416 6.425 -1.247 1.00 94.12 171 VAL A C 1
ATOM 1309 O O . VAL A 1 171 ? -0.182 6.447 -1.237 1.00 94.12 171 VAL A O 1
ATOM 1312 N N . PRO A 1 172 ? -2.116 5.368 -1.690 1.00 92.81 172 PRO A N 1
ATOM 1313 C CA . PRO A 1 172 ? -1.462 4.164 -2.168 1.00 92.81 172 PRO A CA 1
ATOM 1314 C C . PRO A 1 172 ? -0.864 4.363 -3.564 1.00 92.81 172 PRO A C 1
ATOM 1316 O O . PRO A 1 172 ? -0.977 5.442 -4.169 1.00 92.81 172 PRO A O 1
ATOM 1319 N N . THR A 1 173 ? -0.236 3.297 -4.075 1.00 88.56 173 THR A N 1
ATOM 1320 C CA . THR A 1 173 ? 0.263 3.218 -5.449 1.00 88.56 173 THR A CA 1
ATOM 1321 C C . THR A 1 173 ? -0.822 3.706 -6.397 1.00 88.56 173 THR A C 1
ATOM 1323 O O . THR A 1 173 ? -1.997 3.410 -6.185 1.00 88.56 173 THR A O 1
ATOM 1326 N N . TYR A 1 174 ? -0.433 4.429 -7.453 1.00 85.94 174 TYR A N 1
ATOM 1327 C CA . TYR A 1 174 ? -1.341 5.069 -8.414 1.00 85.94 174 TYR A CA 1
ATOM 1328 C C . TYR A 1 174 ? -2.587 4.234 -8.754 1.00 85.94 174 TYR A C 1
ATOM 1330 O O . TYR A 1 174 ? -3.684 4.771 -8.798 1.00 85.94 174 TYR A O 1
ATOM 1338 N N . CYS A 1 175 ? -2.405 2.930 -8.956 1.00 80.00 175 CYS A N 1
ATOM 1339 C CA . CYS A 1 175 ? -3.436 2.007 -9.414 1.00 80.00 175 CYS A CA 1
ATOM 1340 C C . CYS A 1 175 ? -4.247 1.268 -8.355 1.00 80.00 175 CYS A C 1
ATOM 1342 O O . CYS A 1 175 ? -5.078 0.432 -8.710 1.00 80.00 175 CYS A O 1
ATOM 1344 N N . ASP A 1 176 ? -3.973 1.526 -7.085 1.00 88.31 176 ASP A N 1
ATOM 1345 C CA . ASP A 1 176 ? -4.828 1.076 -5.996 1.00 88.31 176 ASP A CA 1
ATOM 1346 C C . ASP A 1 176 ? -5.703 2.220 -5.477 1.00 88.31 176 ASP A C 1
ATOM 1348 O O . ASP A 1 176 ? -6.584 1.965 -4.662 1.00 88.31 176 ASP A O 1
ATOM 1352 N N . ARG A 1 177 ? -5.494 3.469 -5.921 1.00 91.81 177 ARG A N 1
ATOM 1353 C CA . ARG A 1 177 ? -6.097 4.665 -5.315 1.00 91.81 177 ARG A CA 1
ATOM 1354 C C . ARG A 1 177 ? -7.614 4.605 -5.317 1.00 91.81 177 ARG A C 1
ATOM 1356 O O . ARG A 1 177 ? -8.202 4.722 -4.245 1.00 91.81 177 ARG A O 1
ATOM 1363 N N . ALA A 1 178 ? -8.250 4.371 -6.466 1.00 91.00 178 ALA A N 1
ATOM 1364 C CA . ALA A 1 178 ? -9.714 4.349 -6.511 1.00 91.00 178 ALA A CA 1
ATOM 1365 C C . ALA A 1 178 ? -10.282 3.232 -5.622 1.00 91.00 178 ALA A C 1
ATOM 1367 O O . ALA A 1 178 ? -11.163 3.486 -4.805 1.00 91.00 178 ALA A O 1
ATOM 1368 N N . SER A 1 179 ? -9.722 2.023 -5.718 1.00 91.69 179 SER A N 1
ATOM 1369 C CA . SER A 1 179 ? -10.169 0.864 -4.929 1.00 91.69 179 SER A CA 1
ATOM 1370 C C . SER A 1 179 ? -9.927 0.990 -3.427 1.00 91.69 179 SER A C 1
ATOM 1372 O O . SER A 1 179 ? -10.773 0.617 -2.618 1.00 91.69 179 SER A O 1
ATOM 1374 N N . TYR A 1 180 ? -8.793 1.560 -3.037 1.00 95.00 180 TYR A N 1
ATOM 1375 C CA . TYR A 1 180 ? -8.438 1.797 -1.649 1.00 95.00 180 TYR A CA 1
ATOM 1376 C C . TYR A 1 180 ? -9.312 2.889 -1.034 1.00 95.00 180 TYR A C 1
ATOM 1378 O O . TYR A 1 180 ? -9.792 2.723 0.084 1.00 95.00 1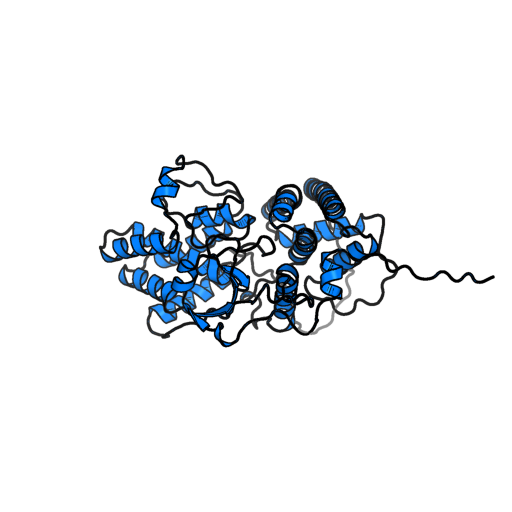80 TYR A O 1
ATOM 1386 N N . PHE A 1 181 ? -9.558 3.991 -1.748 1.00 95.25 181 PHE A N 1
ATOM 1387 C CA . PHE A 1 181 ? -10.445 5.044 -1.256 1.00 95.25 181 PHE A CA 1
ATOM 1388 C C . PHE A 1 181 ? -11.902 4.588 -1.209 1.00 95.25 181 PHE A C 1
ATOM 1390 O O . PHE A 1 181 ? -12.565 4.862 -0.218 1.00 95.25 181 PHE A O 1
ATOM 1397 N N . ALA A 1 182 ? -12.381 3.826 -2.196 1.00 93.44 182 ALA A N 1
ATOM 1398 C CA . ALA A 1 182 ? -13.701 3.197 -2.121 1.00 93.44 182 ALA A CA 1
ATOM 1399 C C . ALA A 1 182 ? -13.822 2.272 -0.896 1.00 93.44 182 ALA A C 1
ATOM 1401 O O . ALA A 1 182 ? -14.851 2.258 -0.227 1.00 93.44 182 ALA A O 1
ATOM 1402 N N . ALA A 1 183 ? -12.757 1.537 -0.552 1.00 95.06 183 ALA A N 1
ATOM 1403 C CA . ALA A 1 183 ? -12.736 0.714 0.651 1.00 95.06 183 ALA A CA 1
ATOM 1404 C C . ALA A 1 183 ? -12.699 1.553 1.941 1.00 95.06 183 ALA A C 1
ATOM 1406 O O . ALA A 1 183 ? -13.397 1.221 2.891 1.00 95.06 183 ALA A O 1
ATOM 1407 N N . THR A 1 184 ? -11.902 2.618 2.008 1.00 96.38 184 THR A N 1
ATOM 1408 C CA . THR A 1 184 ? -11.626 3.327 3.272 1.00 96.38 184 THR A CA 1
ATOM 1409 C C . THR A 1 184 ? -12.561 4.485 3.590 1.00 96.38 184 THR A C 1
ATOM 1411 O O . THR A 1 184 ? -12.678 4.848 4.758 1.00 96.38 184 THR A O 1
ATOM 1414 N N . LEU A 1 185 ? -13.208 5.083 2.589 1.00 95.56 185 LEU A N 1
ATOM 1415 C CA . LEU A 1 185 ? -14.167 6.161 2.810 1.00 95.56 185 LEU A CA 1
ATOM 1416 C C . LEU A 1 185 ? -15.420 5.634 3.524 1.00 95.56 185 LEU A C 1
ATOM 1418 O O . LEU A 1 185 ? -15.875 4.526 3.225 1.00 95.56 185 LEU A O 1
ATOM 1422 N N . PRO A 1 186 ? -16.016 6.423 4.436 1.00 93.69 186 PRO A N 1
ATOM 1423 C CA . PRO A 1 186 ? -17.238 6.012 5.108 1.00 93.69 186 PRO A CA 1
ATOM 1424 C C . PRO A 1 186 ? -18.405 5.945 4.120 1.00 93.69 186 PRO A C 1
ATOM 1426 O O . PRO A 1 186 ? -18.452 6.687 3.140 1.00 93.69 186 PRO A O 1
ATOM 1429 N N . GLN A 1 187 ? -19.415 5.125 4.422 1.00 89.44 187 GLN A N 1
ATOM 1430 C CA . GLN A 1 187 ? -20.587 4.931 3.550 1.00 89.44 187 GLN A CA 1
ATOM 1431 C C . GLN A 1 187 ? -21.286 6.245 3.155 1.00 89.44 187 GLN A C 1
ATOM 1433 O O . GLN A 1 187 ? -21.758 6.395 2.027 1.00 89.44 187 GLN A O 1
ATOM 1438 N N . ARG A 1 188 ? -21.298 7.231 4.061 1.00 91.50 188 ARG A N 1
ATOM 1439 C CA . ARG A 1 188 ? -21.870 8.568 3.831 1.00 91.50 188 ARG A CA 1
ATOM 1440 C C . ARG A 1 188 ? -21.162 9.376 2.736 1.00 91.50 188 ARG A C 1
ATOM 1442 O O . ARG A 1 188 ? -21.770 10.287 2.189 1.00 91.50 188 ARG A O 1
ATOM 1449 N N . ALA A 1 189 ? -19.930 9.019 2.368 1.00 91.19 189 ALA A N 1
ATOM 1450 C CA . ALA A 1 189 ? -19.225 9.622 1.238 1.00 91.19 189 ALA A CA 1
ATOM 1451 C C . ALA A 1 189 ? -19.851 9.258 -0.122 1.00 91.19 189 ALA A C 1
ATOM 1453 O O . ALA A 1 189 ? -19.524 9.888 -1.125 1.00 91.19 189 ALA A O 1
ATOM 1454 N N . SER A 1 190 ? -20.750 8.260 -0.169 1.00 89.69 190 SER A N 1
ATOM 1455 C CA . SER A 1 190 ? -21.511 7.876 -1.366 1.00 89.69 190 SER A CA 1
ATOM 1456 C C . SER A 1 190 ? -20.617 7.637 -2.594 1.00 89.69 190 SER A C 1
ATOM 1458 O O . SER A 1 190 ? -20.907 8.080 -3.706 1.00 89.69 190 SER A O 1
ATOM 1460 N N . VAL A 1 191 ? -19.486 6.960 -2.383 1.00 88.12 191 VAL A N 1
ATOM 1461 C CA . VAL A 1 191 ? -18.578 6.555 -3.458 1.00 88.12 191 VAL A CA 1
ATOM 1462 C C . VAL A 1 191 ? -18.978 5.156 -3.933 1.00 88.12 191 VAL A C 1
ATOM 1464 O O . VAL A 1 191 ? -18.998 4.240 -3.112 1.00 88.12 191 VAL A O 1
ATOM 1467 N N . PRO A 1 192 ? -19.309 4.969 -5.224 1.00 84.62 192 PRO A N 1
ATOM 1468 C CA . PRO A 1 192 ? -19.598 3.651 -5.768 1.00 84.62 192 PRO A CA 1
ATOM 1469 C C . PRO A 1 192 ? -18.321 2.810 -5.859 1.00 84.62 192 PRO A C 1
ATOM 1471 O O . PRO A 1 192 ? -17.206 3.340 -5.898 1.00 84.62 192 PRO A O 1
ATOM 1474 N N . ASP A 1 193 ? -18.495 1.494 -5.956 1.00 76.81 193 ASP A N 1
ATOM 1475 C CA . ASP A 1 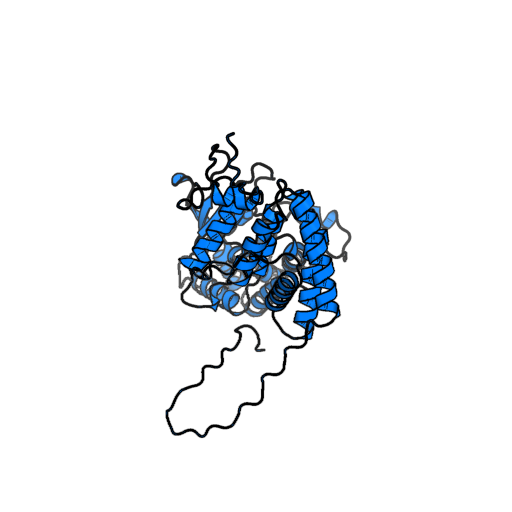193 ? -17.382 0.563 -6.109 1.00 76.81 193 ASP A CA 1
ATOM 1476 C C . ASP A 1 193 ? -16.527 0.900 -7.341 1.00 76.81 193 ASP A C 1
ATOM 1478 O O . ASP A 1 193 ? -17.026 1.199 -8.428 1.00 76.81 193 ASP A O 1
ATOM 1482 N N . SER A 1 194 ? -15.206 0.808 -7.183 1.00 70.31 194 SER A N 1
ATOM 1483 C CA . SER A 1 194 ? -14.204 1.164 -8.198 1.00 70.31 194 SER A CA 1
ATOM 1484 C C . SER A 1 194 ? -14.118 0.202 -9.398 1.00 70.31 194 SER A C 1
ATOM 1486 O O . SER A 1 194 ? -13.194 0.306 -10.206 1.00 70.31 194 SER A O 1
ATOM 1488 N N . GLY A 1 195 ? -15.037 -0.759 -9.533 1.00 69.12 195 GLY A N 1
ATOM 1489 C CA . GLY A 1 195 ? -15.025 -1.759 -10.603 1.00 69.12 195 GLY A CA 1
ATOM 1490 C C . GLY A 1 195 ? -14.053 -2.923 -10.357 1.00 69.12 195 GLY A C 1
ATOM 1491 O O . GLY A 1 195 ? -14.043 -3.511 -9.283 1.00 69.12 195 GLY A O 1
ATOM 1492 N N . SER A 1 196 ? -13.254 -3.286 -11.369 1.00 62.59 196 SER A N 1
ATOM 1493 C CA . SER A 1 196 ? -12.600 -4.607 -11.495 1.00 62.59 196 SER A CA 1
ATOM 1494 C C . SER A 1 196 ? -11.469 -4.923 -10.506 1.00 62.59 196 SER A C 1
ATOM 1496 O O . SER A 1 196 ? -11.009 -6.059 -10.467 1.00 62.59 196 SER A O 1
ATOM 1498 N N . TRP A 1 197 ? -10.953 -3.946 -9.755 1.00 74.38 197 TRP A N 1
ATOM 1499 C CA . TRP A 1 197 ? -9.913 -4.193 -8.750 1.00 74.38 197 TRP A CA 1
ATOM 1500 C C . TRP A 1 197 ? -10.499 -4.061 -7.347 1.00 74.38 197 TRP A C 1
ATOM 1502 O O . TRP A 1 197 ? -10.651 -2.962 -6.823 1.00 74.38 197 TRP A O 1
ATOM 1512 N N . THR A 1 198 ? -10.848 -5.200 -6.752 1.00 84.00 198 THR A N 1
ATOM 1513 C CA . THR A 1 198 ? -11.624 -5.289 -5.504 1.00 84.00 198 THR A CA 1
ATOM 1514 C C . THR A 1 198 ? -10.784 -5.639 -4.283 1.00 84.00 198 THR A C 1
ATOM 1516 O O . THR A 1 198 ? -11.304 -5.644 -3.171 1.00 84.00 198 THR A O 1
ATOM 1519 N N . ARG A 1 199 ? -9.478 -5.899 -4.439 1.00 89.88 199 ARG A N 1
ATOM 1520 C CA . ARG A 1 199 ? -8.646 -6.477 -3.371 1.00 89.88 199 ARG A CA 1
ATOM 1521 C C . ARG A 1 199 ? -8.652 -5.677 -2.055 1.00 89.88 199 ARG A C 1
ATOM 1523 O O . ARG A 1 199 ? -8.780 -6.307 -1.005 1.00 89.88 199 ARG A O 1
ATOM 1530 N N . PRO A 1 200 ? -8.552 -4.329 -2.046 1.00 94.25 200 PRO A N 1
ATOM 1531 C CA . PRO A 1 200 ? -8.689 -3.565 -0.803 1.00 94.25 200 PRO A CA 1
ATOM 1532 C C . PRO A 1 200 ? -10.073 -3.707 -0.152 1.00 94.25 200 PRO A C 1
ATOM 1534 O O . PRO A 1 200 ? -10.169 -3.819 1.069 1.00 94.25 200 PRO A O 1
ATOM 1537 N N . MET A 1 201 ? -11.139 -3.751 -0.959 1.00 93.75 201 MET A N 1
ATOM 1538 C CA . MET A 1 201 ? -12.507 -3.946 -0.472 1.00 93.75 201 MET A CA 1
ATOM 1539 C C . MET A 1 201 ? -12.701 -5.352 0.108 1.00 93.75 201 MET A C 1
ATOM 1541 O O . MET A 1 201 ? -13.273 -5.494 1.182 1.00 93.75 201 MET A O 1
ATOM 1545 N N . GLU A 1 202 ? -12.165 -6.386 -0.545 1.00 95.25 202 GLU A N 1
ATOM 1546 C CA . GLU A 1 202 ? -12.169 -7.762 -0.028 1.00 95.25 202 GLU A CA 1
ATOM 1547 C C . GLU A 1 202 ? -11.484 -7.860 1.337 1.00 95.25 202 GLU A C 1
ATOM 1549 O O . GLU A 1 202 ? -12.022 -8.488 2.246 1.00 95.25 202 GLU A O 1
ATOM 1554 N N . ALA A 1 203 ? -10.329 -7.207 1.504 1.00 97.56 203 ALA A N 1
ATOM 1555 C CA . ALA A 1 203 ? -9.625 -7.174 2.782 1.00 97.56 203 ALA A CA 1
ATOM 1556 C C . ALA A 1 203 ? -10.466 -6.489 3.870 1.00 97.56 203 ALA A C 1
ATOM 1558 O O . ALA A 1 203 ? -10.591 -7.019 4.974 1.00 97.56 203 ALA A O 1
ATOM 1559 N N . LYS A 1 204 ? -11.081 -5.335 3.562 1.00 97.62 204 LYS A N 1
ATOM 1560 C CA . LYS A 1 204 ? -11.983 -4.655 4.502 1.00 97.62 204 LYS A CA 1
ATOM 1561 C C . LYS A 1 204 ? -13.155 -5.555 4.889 1.00 97.62 204 LYS A C 1
ATOM 1563 O O . LYS A 1 204 ? -13.418 -5.711 6.078 1.00 97.62 204 LYS A O 1
ATOM 1568 N N . ASN A 1 205 ? -13.831 -6.148 3.908 1.00 97.31 205 ASN A N 1
ATOM 1569 C CA . ASN A 1 205 ? -14.993 -7.006 4.137 1.00 97.31 205 ASN A CA 1
ATOM 1570 C C . ASN A 1 205 ? -14.621 -8.217 4.991 1.00 97.31 205 ASN A C 1
ATOM 1572 O O . ASN A 1 205 ? -15.296 -8.491 5.975 1.00 97.31 205 ASN A O 1
ATOM 1576 N N . PHE A 1 206 ? -13.480 -8.853 4.710 1.00 98.50 206 PHE A N 1
ATOM 1577 C CA . PHE A 1 206 ? -12.951 -9.934 5.537 1.00 98.50 206 PHE A CA 1
ATOM 1578 C C . PHE A 1 206 ? -12.829 -9.529 7.016 1.00 98.50 206 PHE A C 1
ATOM 1580 O O . PHE A 1 206 ? -13.251 -10.276 7.900 1.00 98.50 206 PHE A O 1
ATOM 1587 N N . PHE A 1 207 ? -12.277 -8.348 7.314 1.00 98.62 207 PHE A N 1
ATOM 1588 C CA . PHE A 1 207 ? -12.177 -7.874 8.696 1.00 98.62 207 PHE A CA 1
ATOM 1589 C C . PHE A 1 207 ? -13.536 -7.476 9.279 1.00 98.62 207 PHE A C 1
ATOM 1591 O O . PHE A 1 207 ? -13.802 -7.768 10.443 1.00 98.62 207 PHE A O 1
ATOM 1598 N N . ALA A 1 208 ? -14.401 -6.839 8.490 1.00 98.19 208 ALA A N 1
ATOM 1599 C CA . ALA A 1 208 ? -15.734 -6.440 8.925 1.00 98.19 208 ALA A CA 1
ATOM 1600 C C . ALA A 1 208 ? -16.577 -7.664 9.313 1.00 98.19 208 ALA A C 1
ATOM 1602 O O . ALA A 1 208 ? -17.209 -7.649 10.365 1.00 98.19 208 ALA A O 1
ATOM 1603 N N . ASP A 1 209 ? -16.507 -8.748 8.537 1.00 98.19 209 ASP A N 1
ATOM 1604 C CA . ASP A 1 209 ? -17.197 -10.011 8.815 1.00 98.19 209 ASP A CA 1
ATOM 1605 C C . ASP A 1 209 ? -16.712 -10.643 10.125 1.00 98.19 209 ASP A C 1
ATOM 1607 O O . ASP A 1 209 ? -17.513 -11.103 10.940 1.00 98.19 209 ASP A O 1
ATOM 1611 N N . ARG A 1 210 ? -15.396 -10.609 10.380 1.00 97.88 210 ARG A N 1
ATOM 1612 C CA . ARG A 1 210 ? -14.802 -11.082 11.644 1.00 97.88 210 ARG A CA 1
ATOM 1613 C C . ARG A 1 210 ? -15.228 -10.243 12.852 1.00 97.88 210 ARG A C 1
ATOM 1615 O O . ARG A 1 210 ? -15.248 -10.766 13.960 1.00 97.88 210 ARG A O 1
ATOM 1622 N N . LEU A 1 211 ? -15.537 -8.963 12.651 1.00 98.12 211 LEU A N 1
ATOM 1623 C CA . LEU A 1 211 ? -15.874 -8.006 13.709 1.00 98.12 211 LEU A CA 1
ATOM 1624 C C . LEU A 1 211 ? -17.387 -7.805 13.893 1.00 98.12 211 LEU A C 1
ATOM 1626 O O . LEU A 1 211 ? -17.808 -7.274 14.918 1.00 98.12 211 LEU A O 1
ATOM 1630 N N . ALA A 1 212 ? -18.221 -8.221 12.937 1.00 95.50 212 ALA A N 1
ATOM 1631 C CA . ALA A 1 212 ? -19.656 -7.936 12.931 1.00 95.50 212 ALA A CA 1
ATOM 1632 C C . ALA A 1 212 ? -20.388 -8.455 14.183 1.00 95.50 212 ALA A C 1
ATOM 1634 O O . ALA A 1 212 ? -21.292 -7.789 14.686 1.00 95.50 212 ALA A O 1
ATOM 1635 N N . GLY A 1 213 ? -19.983 -9.620 14.699 1.00 93.88 213 GLY A N 1
ATOM 1636 C CA . GLY A 1 213 ? -20.558 -10.239 15.900 1.00 93.88 213 GLY A CA 1
ATOM 1637 C C . GLY A 1 213 ? -19.896 -9.834 17.220 1.00 93.88 213 GLY A C 1
ATOM 1638 O O . GLY A 1 213 ? -20.355 -10.256 18.279 1.00 93.88 213 GLY A O 1
ATOM 1639 N N . GLU A 1 214 ? -18.826 -9.043 17.176 1.00 97.06 214 GLU A N 1
ATOM 1640 C CA . GLU A 1 214 ? -18.069 -8.668 18.368 1.00 97.06 214 GLU A CA 1
ATOM 1641 C C . GLU A 1 214 ? -18.778 -7.572 19.176 1.00 97.06 214 GLU A C 1
ATOM 1643 O O . GLU A 1 214 ? -19.597 -6.805 18.656 1.00 97.06 214 GLU A O 1
ATOM 1648 N N . LYS A 1 215 ? -18.463 -7.515 20.475 1.00 97.12 215 LYS A N 1
ATOM 1649 C CA . LYS A 1 215 ? -18.967 -6.474 21.381 1.00 97.12 215 LYS A CA 1
ATOM 1650 C C . LYS A 1 215 ? -18.244 -5.147 21.161 1.00 97.12 215 LYS A C 1
ATOM 1652 O O . LYS A 1 215 ? -17.102 -5.124 20.703 1.00 97.12 215 LYS A O 1
ATOM 1657 N N . ASP A 1 216 ? -18.874 -4.054 21.568 1.00 97.62 216 ASP A N 1
ATOM 1658 C CA . ASP A 1 216 ? -18.331 -2.705 21.410 1.00 97.62 216 ASP A CA 1
ATOM 1659 C C . ASP A 1 216 ? -16.957 -2.554 22.093 1.00 97.62 216 ASP A C 1
ATOM 1661 O O . ASP A 1 216 ? -16.030 -2.009 21.493 1.00 97.62 216 ASP A O 1
ATOM 1665 N N . GLU A 1 217 ? -16.757 -3.149 23.279 1.00 97.44 217 GLU A N 1
ATOM 1666 C CA . GLU A 1 217 ? -15.461 -3.108 23.976 1.00 97.44 217 GLU A CA 1
ATOM 1667 C C . GLU A 1 217 ? -14.361 -3.815 23.174 1.00 97.44 217 GLU A C 1
ATOM 1669 O O . GLU A 1 217 ? -13.199 -3.402 23.173 1.00 97.44 217 GLU A O 1
ATOM 1674 N N . ARG A 1 218 ? -14.723 -4.881 22.451 1.00 97.69 218 ARG A N 1
ATOM 1675 C CA . ARG A 1 218 ? -13.794 -5.608 21.586 1.00 97.69 218 ARG A CA 1
ATOM 1676 C C . ARG A 1 218 ? -13.415 -4.772 20.367 1.00 97.69 218 ARG A C 1
ATOM 1678 O O . ARG A 1 218 ? -12.239 -4.771 20.005 1.00 97.69 218 ARG A O 1
ATOM 1685 N N . LEU A 1 219 ? -14.369 -4.068 19.753 1.00 98.06 219 LEU A N 1
ATOM 1686 C CA . LEU A 1 219 ? -14.106 -3.174 18.619 1.00 98.06 219 LEU A CA 1
ATOM 1687 C C . LEU A 1 219 ? -13.110 -2.077 19.010 1.00 98.06 219 LEU A C 1
ATOM 1689 O O . LEU A 1 219 ? -12.118 -1.866 18.307 1.00 98.06 219 LEU A O 1
ATOM 1693 N N . VAL A 1 220 ? -13.330 -1.448 20.169 1.00 98.38 220 VAL A N 1
ATOM 1694 C CA . VAL A 1 220 ? -12.416 -0.449 20.739 1.00 98.38 220 VAL A CA 1
ATOM 1695 C C . VAL A 1 220 ? -11.037 -1.063 20.988 1.00 98.38 220 VAL A C 1
ATOM 1697 O O . VAL A 1 220 ? -10.040 -0.534 20.500 1.00 98.38 220 VAL A O 1
ATOM 1700 N N . ALA A 1 221 ? -10.965 -2.226 21.646 1.00 98.50 221 ALA A N 1
ATOM 1701 C CA . ALA A 1 221 ? -9.695 -2.894 21.935 1.00 98.50 221 ALA A CA 1
ATOM 1702 C C . ALA A 1 221 ? -8.910 -3.283 20.668 1.00 98.50 221 ALA A C 1
ATOM 1704 O O . ALA A 1 221 ? -7.680 -3.213 20.653 1.00 98.50 221 ALA A O 1
ATOM 1705 N N . VAL A 1 222 ? -9.597 -3.693 19.595 1.00 98.75 222 VAL A N 1
ATOM 1706 C CA . VAL A 1 222 ? -8.973 -3.980 18.293 1.00 98.75 222 VAL A CA 1
ATOM 1707 C C . VAL A 1 222 ? -8.408 -2.703 17.675 1.00 98.75 222 VAL A C 1
ATOM 1709 O O . VAL A 1 222 ? -7.246 -2.705 17.269 1.00 98.75 222 VAL A O 1
ATOM 1712 N N . ALA A 1 223 ? -9.174 -1.609 17.643 1.00 98.75 223 ALA A N 1
ATOM 1713 C CA . ALA A 1 223 ? -8.679 -0.333 17.128 1.00 98.75 223 ALA A CA 1
ATOM 1714 C C . ALA A 1 223 ? -7.468 0.177 17.919 1.00 98.75 223 ALA A C 1
ATOM 1716 O O . ALA A 1 223 ? -6.467 0.565 17.323 1.00 98.75 223 ALA A O 1
ATOM 1717 N N . GLU A 1 224 ? -7.519 0.133 19.250 1.00 98.50 224 GLU A N 1
ATOM 1718 C CA . GLU A 1 224 ? -6.401 0.539 20.103 1.00 98.50 224 GLU A CA 1
ATOM 1719 C C . GLU A 1 224 ? -5.168 -0.342 19.908 1.00 98.50 224 GLU A C 1
ATOM 1721 O O . GLU A 1 224 ? -4.046 0.166 19.867 1.00 98.50 224 GLU A O 1
ATOM 1726 N N . ALA A 1 225 ? -5.353 -1.654 19.746 1.00 98.69 225 ALA A N 1
ATOM 1727 C CA . ALA A 1 225 ? -4.245 -2.549 19.456 1.00 98.69 225 ALA A CA 1
ATOM 1728 C C . ALA A 1 225 ? -3.575 -2.200 18.126 1.00 98.69 225 ALA A C 1
ATOM 1730 O O . ALA A 1 225 ? -2.350 -2.102 18.083 1.00 98.69 225 ALA A O 1
ATOM 1731 N N . VAL A 1 226 ? -4.362 -1.962 17.071 1.00 98.69 226 VAL A N 1
ATOM 1732 C CA . VAL A 1 226 ? -3.832 -1.552 15.765 1.00 98.69 226 VAL A CA 1
ATOM 1733 C C . VAL A 1 226 ? -3.108 -0.213 15.866 1.00 98.69 226 VAL A C 1
ATOM 1735 O O . VAL A 1 226 ? -1.995 -0.104 15.367 1.00 98.69 226 VAL A O 1
ATOM 1738 N N . LEU A 1 227 ? -3.706 0.783 16.523 1.00 98.69 227 LEU A N 1
ATOM 1739 C CA . LEU A 1 227 ? -3.174 2.145 16.576 1.00 98.69 227 LEU A CA 1
ATOM 1740 C C . LEU A 1 227 ? -1.920 2.281 17.441 1.00 98.69 227 LEU A C 1
ATOM 1742 O O . LEU A 1 227 ? -1.009 2.993 17.028 1.00 98.69 227 LEU A O 1
ATOM 1746 N N . TYR A 1 228 ? -1.868 1.610 18.597 1.00 98.50 228 TYR A N 1
ATOM 1747 C CA . TYR A 1 228 ? -0.890 1.904 19.657 1.00 98.50 228 TYR A CA 1
ATOM 1748 C C . TYR A 1 228 ? 0.010 0.735 20.048 1.00 98.50 228 TYR A C 1
ATOM 1750 O O . TYR A 1 228 ? 1.047 0.931 20.682 1.00 98.50 228 TYR A O 1
ATOM 1758 N N . LYS A 1 229 ? -0.391 -0.499 19.731 1.00 98.31 229 LYS A N 1
ATOM 1759 C CA . LYS A 1 229 ? 0.326 -1.701 20.180 1.00 98.31 229 LYS A CA 1
ATOM 1760 C C . LYS A 1 229 ? 0.956 -2.491 19.035 1.00 98.31 229 LYS A C 1
ATOM 1762 O O . LYS A 1 229 ? 1.759 -3.391 19.289 1.00 98.31 229 LYS A O 1
ATOM 1767 N N . LEU A 1 230 ? 0.633 -2.159 17.787 1.00 98.31 230 LEU A N 1
ATOM 1768 C CA . LEU A 1 230 ? 1.418 -2.576 16.635 1.00 98.31 230 LEU A CA 1
ATOM 1769 C C . LEU A 1 230 ? 2.578 -1.598 16.425 1.00 98.31 230 LEU A C 1
ATOM 1771 O O . LEU A 1 230 ? 2.360 -0.411 16.201 1.00 98.31 230 LEU A O 1
ATOM 1775 N N . GLU A 1 231 ? 3.808 -2.105 16.490 1.00 97.25 231 GLU A N 1
ATOM 1776 C CA . GLU A 1 231 ? 5.029 -1.303 16.402 1.00 97.25 231 GLU A CA 1
ATOM 1777 C C . GLU A 1 231 ? 5.776 -1.534 15.089 1.00 97.25 231 GLU A C 1
ATOM 1779 O O . GLU A 1 231 ? 6.110 -2.662 14.712 1.00 97.25 231 GLU A O 1
ATOM 1784 N N . TRP A 1 232 ? 6.140 -0.434 14.449 1.00 97.56 232 TRP A N 1
ATOM 1785 C CA . TRP A 1 232 ? 7.090 -0.372 13.356 1.00 97.56 232 TRP A CA 1
ATOM 1786 C C . TRP A 1 232 ? 8.470 0.037 13.856 1.00 97.56 232 TRP A C 1
ATOM 1788 O O . TRP A 1 232 ? 8.599 0.918 14.702 1.00 97.56 232 TRP A O 1
ATOM 1798 N N . LEU A 1 233 ? 9.517 -0.535 13.265 1.00 96.56 233 LEU A N 1
ATOM 1799 C CA . LEU A 1 233 ? 10.837 0.085 13.243 1.00 96.56 233 LEU A CA 1
ATOM 1800 C C . LEU A 1 233 ? 10.884 1.052 12.052 1.00 96.56 233 LEU A C 1
ATOM 1802 O O . LEU A 1 233 ? 11.033 0.615 10.907 1.00 96.56 233 LEU A O 1
ATOM 1806 N N . LEU A 1 234 ? 10.704 2.348 12.317 1.00 95.31 234 LEU A N 1
ATOM 1807 C CA . LEU A 1 234 ? 10.797 3.403 11.312 1.00 95.31 234 LEU A CA 1
ATOM 1808 C C . LEU A 1 234 ? 12.256 3.586 10.906 1.00 95.31 234 LEU A C 1
ATOM 1810 O O . LEU A 1 234 ? 13.110 3.883 11.738 1.00 95.31 234 LEU A O 1
ATOM 1814 N N . PHE A 1 235 ? 12.518 3.410 9.615 1.00 93.81 235 PHE A N 1
ATOM 1815 C CA . PHE A 1 235 ? 13.831 3.554 9.006 1.00 93.81 235 PHE A CA 1
ATOM 1816 C C . PHE A 1 235 ? 13.780 4.670 7.952 1.00 93.81 235 PHE A C 1
ATOM 1818 O O . PHE A 1 235 ? 13.421 4.405 6.799 1.00 93.81 235 PHE A O 1
ATOM 1825 N N . PRO A 1 236 ? 14.071 5.922 8.337 1.00 91.94 236 PRO A N 1
ATOM 1826 C CA . PRO A 1 236 ? 14.106 7.037 7.405 1.00 91.94 236 PRO A CA 1
ATOM 1827 C C . PRO A 1 236 ? 15.403 7.010 6.589 1.00 91.94 236 PRO A C 1
ATOM 1829 O O . PRO A 1 236 ? 16.497 6.894 7.136 1.00 91.94 236 PRO A O 1
ATOM 1832 N N . ILE A 1 237 ? 15.270 7.105 5.272 1.00 90.69 237 ILE A N 1
ATOM 1833 C CA . ILE A 1 237 ? 16.387 7.229 4.339 1.00 90.69 237 ILE A CA 1
ATOM 1834 C C . ILE A 1 237 ? 16.760 8.701 4.215 1.00 90.69 237 ILE A C 1
ATOM 1836 O O . ILE A 1 237 ? 15.895 9.560 4.031 1.00 90.69 237 ILE A O 1
ATOM 1840 N N . SER A 1 238 ? 18.058 8.966 4.270 1.00 86.44 238 SER A N 1
ATOM 1841 C CA . SER A 1 238 ? 18.634 10.283 4.040 1.00 86.44 238 SER A CA 1
ATOM 1842 C C . SER A 1 238 ? 18.860 10.479 2.541 1.00 86.44 238 SER A C 1
ATOM 1844 O O . SER A 1 238 ? 19.577 9.706 1.914 1.00 86.44 238 SER A O 1
ATOM 1846 N N . LEU A 1 239 ? 18.239 11.505 1.960 1.00 85.00 239 LEU A N 1
ATOM 1847 C CA . LEU A 1 239 ? 18.501 11.950 0.589 1.00 85.00 239 LEU A CA 1
ATOM 1848 C C . LEU A 1 239 ? 19.027 13.389 0.610 1.00 85.00 239 LEU A C 1
ATOM 1850 O O . LEU A 1 239 ? 18.731 14.139 1.541 1.00 85.00 239 LEU A O 1
ATOM 1854 N N . GLY A 1 240 ? 19.747 13.792 -0.440 1.00 81.62 240 GLY A N 1
ATOM 1855 C CA . GLY A 1 240 ? 20.222 15.170 -0.606 1.00 81.62 240 GLY A CA 1
ATOM 1856 C C . GLY A 1 240 ? 21.507 15.498 0.159 1.00 81.62 240 GLY A C 1
ATOM 1857 O O . GLY A 1 240 ? 21.760 16.662 0.462 1.00 81.62 240 GLY A O 1
ATOM 1858 N N . GLU A 1 241 ? 22.323 14.492 0.463 1.00 82.94 241 GLU A N 1
ATOM 1859 C CA . GLU A 1 241 ? 23.660 14.635 1.049 1.00 82.94 241 GLU A CA 1
ATOM 1860 C C . GLU A 1 241 ? 24.765 14.767 -0.027 1.00 82.94 241 GLU A C 1
ATOM 1862 O O . GLU A 1 241 ? 25.932 14.983 0.296 1.00 82.94 241 GLU A O 1
ATOM 1867 N N . GLY A 1 242 ? 24.406 14.692 -1.314 1.00 80.62 242 GLY A N 1
ATOM 1868 C CA . GLY A 1 242 ? 25.301 14.829 -2.461 1.00 80.62 242 GLY A CA 1
ATOM 1869 C C . GLY A 1 242 ? 26.004 13.537 -2.889 1.00 80.62 242 GLY A C 1
ATOM 1870 O O . GLY A 1 242 ? 26.964 13.604 -3.669 1.00 80.62 242 GLY A O 1
ATOM 1871 N N . HIS A 1 243 ? 25.566 12.365 -2.414 1.00 80.38 243 HIS A N 1
ATOM 1872 C CA . HIS A 1 243 ? 26.177 11.085 -2.788 1.00 80.38 243 HIS A CA 1
ATOM 1873 C C . HIS A 1 243 ? 25.909 10.741 -4.260 1.00 80.38 243 HIS A C 1
ATOM 1875 O O . HIS A 1 243 ? 24.795 10.840 -4.768 1.00 80.38 243 HIS A O 1
ATOM 1881 N N . LYS A 1 244 ? 26.947 10.280 -4.968 1.00 77.56 244 LYS A N 1
ATOM 1882 C CA . LYS A 1 244 ? 26.873 9.881 -6.392 1.00 77.56 244 LYS A CA 1
ATOM 1883 C C . LYS A 1 244 ? 26.891 8.366 -6.601 1.00 77.56 244 LYS A C 1
ATOM 1885 O O . LYS A 1 244 ? 27.023 7.895 -7.724 1.00 77.56 244 LYS A O 1
ATOM 1890 N N . ASP A 1 245 ? 26.771 7.601 -5.523 1.00 76.56 245 ASP A N 1
ATOM 1891 C CA . ASP A 1 245 ? 26.909 6.144 -5.502 1.00 76.56 245 ASP A CA 1
ATOM 1892 C C . ASP A 1 245 ? 25.559 5.401 -5.583 1.00 76.56 245 ASP A C 1
ATOM 1894 O O . ASP A 1 245 ? 25.471 4.200 -5.302 1.00 76.56 245 ASP A O 1
ATOM 1898 N N . GLY A 1 246 ? 24.506 6.128 -5.965 1.00 76.56 246 GLY A N 1
ATOM 1899 C CA . GLY A 1 246 ? 23.138 5.641 -6.117 1.00 76.56 246 GLY A CA 1
ATOM 1900 C C . GLY A 1 246 ? 22.328 5.548 -4.826 1.00 76.56 246 GLY A C 1
ATOM 1901 O O . GLY A 1 246 ? 21.175 5.136 -4.888 1.00 76.56 246 GLY A O 1
ATOM 1902 N N . THR A 1 247 ? 22.885 5.937 -3.675 1.00 81.19 247 THR A N 1
ATOM 1903 C CA . THR A 1 247 ? 22.140 6.004 -2.403 1.00 81.19 247 THR A CA 1
ATOM 1904 C C . THR A 1 247 ? 21.163 7.178 -2.316 1.00 81.19 247 THR A C 1
ATOM 1906 O O . THR A 1 247 ? 20.363 7.210 -1.387 1.00 81.19 247 THR A O 1
ATOM 1909 N N . GLU A 1 248 ? 21.168 8.084 -3.301 1.00 80.38 248 GLU A N 1
ATOM 1910 C CA . GLU A 1 248 ? 20.206 9.195 -3.409 1.00 80.38 248 GLU A CA 1
ATOM 1911 C C . GLU A 1 248 ? 19.132 8.990 -4.483 1.00 80.38 248 GLU A C 1
ATOM 1913 O O . GLU A 1 248 ? 18.204 9.788 -4.603 1.00 80.38 248 GLU A O 1
ATOM 1918 N N . ASP A 1 249 ? 19.243 7.928 -5.283 1.00 79.69 249 ASP A N 1
ATOM 1919 C CA . ASP A 1 249 ? 18.267 7.617 -6.323 1.00 79.69 249 ASP A CA 1
ATOM 1920 C C . ASP A 1 249 ? 17.228 6.643 -5.754 1.00 79.69 249 ASP A C 1
ATOM 1922 O O . ASP A 1 249 ? 17.491 5.451 -5.576 1.00 79.69 249 ASP A O 1
ATOM 1926 N N . LEU A 1 250 ? 16.030 7.160 -5.468 1.00 80.00 250 LEU A N 1
ATOM 1927 C CA . LEU A 1 250 ? 14.909 6.391 -4.915 1.00 80.00 250 LEU A CA 1
ATOM 1928 C C . LEU A 1 250 ? 14.600 5.117 -5.700 1.00 80.00 250 LEU A C 1
ATOM 1930 O O . LEU A 1 250 ? 14.214 4.107 -5.109 1.00 80.00 250 LEU A O 1
ATOM 1934 N N . HIS A 1 251 ? 14.770 5.150 -7.019 1.00 75.94 251 HIS A N 1
ATOM 1935 C CA . HIS A 1 251 ? 14.510 3.992 -7.850 1.00 75.94 251 HIS A CA 1
ATOM 1936 C C . HIS A 1 251 ? 15.584 2.919 -7.645 1.00 75.94 251 HIS A C 1
ATOM 1938 O O . HIS A 1 251 ? 15.262 1.743 -7.468 1.00 75.94 251 HIS A O 1
ATOM 1944 N N . LEU A 1 252 ? 16.860 3.312 -7.613 1.00 75.88 252 LEU A N 1
ATOM 1945 C CA . LEU A 1 252 ? 17.961 2.384 -7.335 1.00 75.88 252 LEU A CA 1
ATOM 1946 C C . LEU A 1 252 ? 17.843 1.778 -5.938 1.00 75.88 252 LEU A C 1
ATOM 1948 O O . LEU A 1 252 ? 18.031 0.574 -5.766 1.00 75.88 252 LEU A O 1
ATOM 1952 N N . ILE A 1 253 ? 17.501 2.598 -4.946 1.00 81.62 253 ILE A N 1
ATOM 1953 C CA . ILE A 1 253 ? 17.249 2.150 -3.576 1.00 81.62 253 ILE A CA 1
ATOM 1954 C C . ILE A 1 253 ? 16.124 1.115 -3.557 1.00 81.62 253 ILE A C 1
ATOM 1956 O O . ILE A 1 253 ? 16.270 0.058 -2.940 1.00 81.62 253 ILE A O 1
ATOM 1960 N N . PHE A 1 254 ? 15.018 1.399 -4.247 1.00 78.19 254 PHE A N 1
ATOM 1961 C CA . PHE A 1 254 ? 13.888 0.489 -4.350 1.00 78.19 254 PHE A CA 1
ATOM 1962 C C . PHE A 1 254 ? 14.301 -0.861 -4.949 1.00 78.19 254 PHE A C 1
ATOM 1964 O O . PHE A 1 254 ? 14.028 -1.908 -4.359 1.00 78.19 254 PHE A O 1
ATOM 1971 N N . GLU A 1 255 ? 15.002 -0.855 -6.085 1.00 74.25 255 GLU A N 1
ATOM 1972 C CA . GLU A 1 255 ? 15.434 -2.097 -6.729 1.00 74.25 255 GLU A CA 1
ATOM 1973 C C . GLU A 1 255 ? 16.391 -2.885 -5.829 1.00 74.25 255 GLU A C 1
ATOM 1975 O O . GLU A 1 255 ? 16.264 -4.101 -5.711 1.00 74.25 255 GLU A O 1
ATOM 1980 N N . ARG A 1 256 ? 17.305 -2.208 -5.127 1.00 78.94 256 ARG A N 1
ATOM 1981 C CA . ARG A 1 256 ? 18.230 -2.832 -4.169 1.00 78.94 256 ARG A CA 1
ATOM 1982 C C . ARG A 1 256 ? 17.523 -3.432 -2.956 1.00 78.94 256 ARG A C 1
ATOM 1984 O O . ARG A 1 256 ? 17.917 -4.502 -2.493 1.00 78.94 256 ARG A O 1
ATOM 1991 N N . LEU A 1 257 ? 16.480 -2.779 -2.448 1.00 78.88 257 LEU A N 1
ATOM 1992 C CA . LEU A 1 257 ? 15.652 -3.320 -1.370 1.00 78.88 257 LEU A CA 1
ATOM 1993 C C . LEU A 1 257 ? 14.888 -4.559 -1.832 1.00 78.88 257 LEU A C 1
ATOM 1995 O O . LEU A 1 257 ? 14.960 -5.596 -1.173 1.00 78.88 257 LEU A O 1
ATOM 1999 N N . ALA A 1 258 ? 14.253 -4.492 -3.001 1.00 73.00 258 ALA A N 1
ATOM 2000 C CA . ALA A 1 258 ? 13.586 -5.642 -3.599 1.00 73.00 258 ALA A CA 1
ATOM 2001 C C . ALA A 1 258 ? 14.577 -6.791 -3.879 1.00 73.00 258 ALA A C 1
ATOM 2003 O O . ALA A 1 258 ? 14.259 -7.963 -3.664 1.00 73.00 258 ALA A O 1
ATOM 2004 N N . LEU A 1 259 ? 15.810 -6.457 -4.290 1.00 71.50 259 LEU A N 1
ATOM 2005 C CA . LEU A 1 259 ? 16.905 -7.403 -4.489 1.00 71.50 259 LEU A CA 1
ATOM 2006 C C . LEU A 1 259 ? 17.274 -8.128 -3.193 1.00 71.50 259 LEU A C 1
ATOM 2008 O O . LEU A 1 259 ? 17.339 -9.360 -3.164 1.00 71.50 259 LEU A O 1
ATOM 2012 N N . ARG A 1 260 ? 17.504 -7.366 -2.121 1.00 75.12 260 ARG A N 1
ATOM 2013 C CA . ARG A 1 260 ? 17.825 -7.895 -0.793 1.00 75.12 260 ARG A CA 1
ATOM 2014 C C . ARG A 1 260 ? 16.711 -8.799 -0.277 1.00 75.12 260 ARG A C 1
ATOM 2016 O O . ARG A 1 260 ? 16.993 -9.888 0.217 1.00 75.12 260 ARG A O 1
ATOM 2023 N N . ASP A 1 261 ? 15.458 -8.382 -0.410 1.00 70.56 261 ASP A N 1
ATOM 2024 C CA . ASP A 1 261 ? 14.337 -9.141 0.142 1.00 70.56 261 ASP A CA 1
ATOM 2025 C C . ASP A 1 261 ? 14.141 -10.480 -0.572 1.00 70.56 261 ASP A C 1
ATOM 2027 O O . ASP A 1 261 ? 13.930 -11.508 0.071 1.00 70.56 261 ASP A O 1
ATOM 2031 N N . ALA A 1 262 ? 14.327 -10.507 -1.891 1.00 65.94 262 ALA A N 1
ATOM 2032 C CA . ALA A 1 262 ? 14.238 -11.729 -2.679 1.00 65.94 262 ALA A CA 1
ATOM 2033 C C . ALA A 1 262 ? 15.443 -12.684 -2.508 1.00 65.94 262 ALA A C 1
ATOM 2035 O O . ALA A 1 262 ? 15.364 -13.837 -2.951 1.00 65.94 262 ALA A O 1
ATOM 2036 N N . THR A 1 263 ? 16.543 -12.244 -1.885 1.00 61.53 263 THR A N 1
ATOM 2037 C CA . THR A 1 263 ? 17.785 -13.030 -1.738 1.00 61.53 263 THR A CA 1
ATOM 2038 C C . THR A 1 263 ? 18.098 -13.413 -0.293 1.00 61.53 263 THR A C 1
ATOM 2040 O O . THR A 1 263 ? 18.378 -14.581 -0.038 1.00 61.53 263 THR A O 1
ATOM 2043 N N . PHE A 1 264 ? 18.010 -12.472 0.648 1.00 57.88 264 PHE A N 1
ATOM 2044 C CA . PHE A 1 264 ? 18.441 -12.656 2.038 1.00 57.88 264 PHE A CA 1
ATOM 2045 C C . PHE A 1 264 ? 17.291 -12.647 3.049 1.00 57.88 264 PHE A C 1
ATOM 2047 O O . PHE A 1 264 ? 17.435 -13.228 4.122 1.00 57.88 264 PHE A O 1
ATOM 2054 N N . CYS A 1 265 ? 16.155 -12.013 2.732 1.00 57.97 265 CYS A N 1
ATOM 2055 C CA . CYS A 1 265 ? 15.041 -11.838 3.675 1.00 57.97 265 CYS A CA 1
ATOM 2056 C C . CYS A 1 265 ? 13.766 -12.598 3.276 1.00 57.97 265 CYS A C 1
ATOM 2058 O O . CYS A 1 265 ? 12.666 -12.191 3.649 1.00 57.97 265 CYS A O 1
ATOM 2060 N N . LYS A 1 266 ? 13.896 -13.712 2.544 1.00 59.03 266 LYS A N 1
ATOM 2061 C CA . LYS A 1 266 ? 12.754 -14.588 2.253 1.00 59.03 266 LYS A CA 1
ATOM 2062 C C . LYS A 1 266 ? 12.228 -15.205 3.556 1.00 59.03 266 LYS A C 1
ATOM 2064 O O . LYS A 1 266 ? 13.009 -15.864 4.247 1.00 59.03 266 LYS A O 1
ATOM 2069 N N . PRO A 1 267 ? 10.941 -15.023 3.902 1.00 58.69 267 PRO A N 1
ATOM 2070 C CA . PRO A 1 267 ? 10.382 -15.689 5.065 1.00 58.69 267 PRO A CA 1
ATOM 2071 C C . PRO A 1 267 ? 10.347 -17.201 4.883 1.00 58.69 267 PRO A C 1
ATOM 2073 O O . PRO A 1 267 ? 10.434 -17.728 3.772 1.00 58.69 267 PRO A O 1
ATOM 2076 N N . GLN A 1 268 ? 10.200 -17.897 6.009 1.00 54.69 268 GLN A N 1
ATOM 2077 C CA . GLN A 1 268 ? 10.156 -19.356 6.042 1.00 54.69 268 GLN A CA 1
ATOM 2078 C C . GLN A 1 268 ? 8.882 -19.911 5.391 1.00 54.69 268 GLN A C 1
ATOM 2080 O O . GLN A 1 268 ? 8.913 -21.016 4.851 1.00 54.69 268 GLN A O 1
ATOM 2085 N N . ARG A 1 269 ? 7.772 -19.155 5.408 1.00 56.16 269 ARG A N 1
ATOM 2086 C CA . 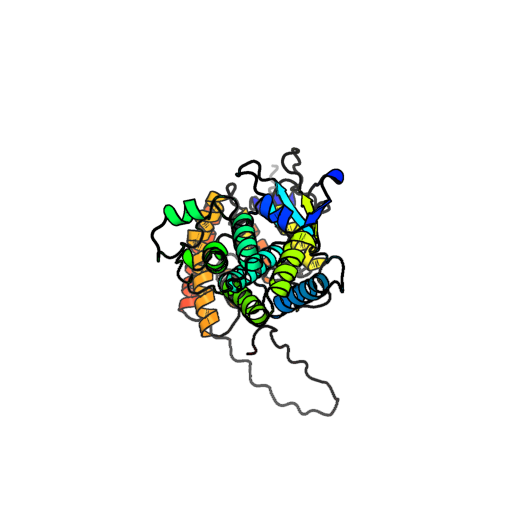ARG A 1 269 ? 6.512 -19.538 4.756 1.00 56.16 269 ARG A CA 1
ATOM 2087 C C . ARG A 1 269 ? 6.285 -18.722 3.489 1.00 56.16 269 ARG A C 1
ATOM 2089 O O . ARG A 1 269 ? 6.357 -17.496 3.506 1.00 56.16 269 ARG A O 1
ATOM 2096 N N . ALA A 1 270 ? 5.933 -19.404 2.400 1.00 52.34 270 ALA A N 1
ATOM 2097 C CA . ALA A 1 270 ? 5.663 -18.770 1.108 1.00 52.34 270 ALA A CA 1
ATOM 2098 C C . ALA A 1 270 ? 4.505 -17.752 1.158 1.00 52.34 270 ALA A C 1
ATOM 2100 O O . ALA A 1 270 ? 4.484 -16.802 0.384 1.00 52.34 270 ALA A O 1
ATOM 2101 N N . THR A 1 271 ? 3.569 -17.917 2.094 1.00 52.19 271 THR A N 1
ATOM 2102 C CA . THR A 1 271 ? 2.403 -17.044 2.271 1.00 52.19 271 THR A CA 1
ATOM 2103 C C . THR A 1 271 ? 2.718 -15.761 3.047 1.00 52.19 271 THR A C 1
ATOM 2105 O O . THR A 1 271 ? 1.952 -14.809 2.983 1.00 52.19 271 THR A O 1
ATOM 2108 N N . GLU A 1 272 ? 3.861 -15.654 3.729 1.00 50.25 272 GLU A N 1
ATOM 2109 C CA . GLU A 1 272 ? 4.228 -14.457 4.509 1.00 50.25 272 GLU A CA 1
ATOM 2110 C C . GLU A 1 272 ? 4.816 -13.333 3.637 1.00 50.25 272 GLU A C 1
ATOM 2112 O O . GLU A 1 272 ? 4.943 -12.189 4.079 1.00 50.25 272 GLU A O 1
ATOM 2117 N N . TYR A 1 273 ? 5.154 -13.633 2.378 1.00 47.16 273 TYR A N 1
ATOM 2118 C CA . TYR A 1 273 ? 5.771 -12.685 1.456 1.00 47.16 273 TYR A CA 1
ATOM 2119 C C . TYR A 1 273 ? 5.233 -12.842 0.045 1.00 47.16 273 TYR A C 1
ATOM 2121 O O . TYR A 1 273 ? 5.540 -13.795 -0.663 1.00 47.16 273 TYR A O 1
ATOM 2129 N N . ALA A 1 274 ? 4.496 -11.836 -0.411 1.00 58.47 274 ALA A N 1
ATOM 2130 C CA . ALA A 1 274 ? 4.315 -11.657 -1.839 1.00 58.47 274 ALA A CA 1
ATOM 2131 C C . ALA A 1 274 ? 5.663 -11.183 -2.408 1.00 58.47 274 ALA A C 1
ATOM 2133 O O . ALA A 1 274 ? 6.222 -10.209 -1.897 1.00 58.47 274 ALA A O 1
ATOM 2134 N N . ASN A 1 275 ? 6.171 -11.798 -3.473 1.00 63.69 275 ASN A N 1
ATOM 2135 C CA . ASN A 1 275 ? 7.366 -11.324 -4.180 1.00 63.69 275 ASN A CA 1
ATOM 2136 C C . ASN A 1 275 ? 6.976 -10.365 -5.317 1.00 63.69 275 ASN A C 1
ATOM 2138 O O . ASN A 1 275 ? 5.833 -10.378 -5.770 1.00 63.69 275 ASN A O 1
ATOM 2142 N N . MET A 1 276 ? 7.902 -9.522 -5.766 1.00 73.50 276 MET A N 1
ATOM 2143 C CA . MET A 1 276 ? 7.723 -8.784 -7.016 1.00 73.50 276 MET A CA 1
ATOM 2144 C C . MET A 1 276 ? 7.975 -9.715 -8.201 1.00 73.50 276 MET A C 1
ATOM 2146 O O . MET A 1 276 ? 8.989 -10.419 -8.235 1.00 73.50 276 MET A O 1
ATOM 2150 N N . GLY A 1 277 ? 7.044 -9.731 -9.155 1.00 79.19 277 GLY A N 1
ATOM 2151 C CA . GLY A 1 277 ? 7.150 -10.554 -10.359 1.00 79.19 277 GLY A CA 1
ATOM 2152 C C . GLY A 1 277 ? 8.089 -9.941 -11.396 1.00 79.19 277 GLY A C 1
ATOM 2153 O O . GLY A 1 277 ? 8.478 -8.774 -11.298 1.00 79.19 277 GLY A O 1
ATOM 2154 N N . ALA A 1 278 ? 8.424 -10.699 -12.440 1.00 83.50 278 ALA A N 1
ATOM 2155 C CA . ALA A 1 278 ? 9.242 -10.186 -13.539 1.00 83.50 278 ALA A CA 1
ATOM 2156 C C . ALA A 1 278 ? 8.576 -8.972 -14.207 1.00 83.50 278 ALA A C 1
ATOM 2158 O O . ALA A 1 278 ? 9.256 -8.016 -14.575 1.00 83.50 278 ALA A O 1
ATOM 2159 N N . ALA A 1 279 ? 7.244 -8.992 -14.316 1.00 87.00 279 ALA A N 1
ATOM 2160 C CA . ALA A 1 279 ? 6.467 -7.887 -14.865 1.00 87.00 279 ALA A CA 1
ATOM 2161 C C . ALA A 1 279 ? 6.609 -6.592 -14.048 1.00 87.00 279 ALA A C 1
ATOM 2163 O O . ALA A 1 279 ? 6.747 -5.523 -14.641 1.00 87.00 279 ALA A O 1
ATOM 2164 N N . ASP A 1 280 ? 6.643 -6.676 -12.712 1.00 83.88 280 ASP A N 1
ATOM 2165 C CA . ASP A 1 280 ? 6.858 -5.505 -11.856 1.00 83.88 280 ASP A CA 1
ATOM 2166 C C . ASP A 1 280 ? 8.258 -4.919 -12.056 1.00 83.88 280 ASP A C 1
ATOM 2168 O O . ASP A 1 280 ? 8.408 -3.708 -12.198 1.00 83.88 280 ASP A O 1
ATOM 2172 N N . PHE A 1 281 ? 9.289 -5.768 -12.114 1.00 82.94 281 PHE A N 1
ATOM 2173 C CA . PHE A 1 281 ? 10.657 -5.307 -12.355 1.00 82.94 281 PHE A CA 1
ATOM 2174 C C . PHE A 1 281 ? 10.826 -4.693 -13.745 1.00 82.94 281 PHE A C 1
ATOM 2176 O O . PHE A 1 281 ? 11.494 -3.671 -13.881 1.00 82.94 281 PHE A O 1
ATOM 2183 N N . VAL A 1 282 ? 10.189 -5.260 -14.776 1.00 87.56 282 VAL A N 1
ATOM 2184 C CA . VAL A 1 282 ? 10.178 -4.663 -16.120 1.00 87.56 282 VAL A CA 1
ATOM 2185 C C . VAL A 1 282 ? 9.468 -3.312 -16.116 1.00 87.56 282 VAL A C 1
ATOM 2187 O O . VAL A 1 282 ? 10.021 -2.349 -16.646 1.00 87.56 282 VAL A O 1
ATOM 2190 N N . ARG A 1 283 ? 8.282 -3.212 -15.499 1.00 88.56 283 ARG A N 1
ATOM 2191 C CA . ARG A 1 283 ? 7.577 -1.932 -15.340 1.00 88.56 283 ARG A CA 1
ATOM 2192 C C . ARG A 1 283 ? 8.501 -0.905 -14.708 1.00 88.56 283 ARG A C 1
ATOM 2194 O O . ARG A 1 283 ? 8.655 0.188 -15.239 1.00 88.56 283 ARG A O 1
ATOM 2201 N N . ASN A 1 284 ? 9.121 -1.263 -13.592 1.00 84.56 284 ASN A N 1
ATOM 2202 C CA . ASN A 1 284 ? 9.953 -0.350 -12.834 1.00 84.56 284 ASN A CA 1
ATOM 2203 C C . ASN A 1 284 ? 11.170 0.087 -13.639 1.00 84.56 284 ASN A C 1
ATOM 2205 O O . ASN A 1 284 ? 11.372 1.281 -13.783 1.00 84.56 284 ASN A O 1
ATOM 2209 N N . LEU A 1 285 ? 11.882 -0.836 -14.283 1.00 82.25 285 LEU A N 1
ATOM 2210 C CA . LEU A 1 285 ? 12.988 -0.509 -15.182 1.00 82.25 285 LEU A CA 1
ATOM 2211 C C . LEU A 1 285 ? 12.600 0.547 -16.237 1.00 82.25 285 LEU A C 1
ATOM 2213 O O . LEU A 1 285 ? 13.352 1.489 -16.492 1.00 82.25 285 LEU A O 1
ATOM 2217 N N . LEU A 1 286 ? 11.416 0.409 -16.839 1.00 86.81 286 LEU A N 1
ATOM 2218 C CA . LEU A 1 286 ? 10.914 1.363 -17.830 1.00 86.81 286 LEU A CA 1
ATOM 2219 C C . LEU A 1 286 ? 10.541 2.703 -17.182 1.00 86.81 286 LEU A C 1
ATOM 2221 O O . LEU A 1 286 ? 10.994 3.751 -17.633 1.00 86.81 286 LEU A O 1
ATOM 2225 N N . LEU A 1 287 ? 9.764 2.688 -16.098 1.00 85.25 287 LEU A N 1
ATOM 2226 C CA . LEU A 1 287 ? 9.321 3.910 -15.421 1.00 85.25 287 LEU A CA 1
ATOM 2227 C C . LEU A 1 287 ? 10.464 4.656 -14.708 1.00 85.25 287 LEU A C 1
ATOM 2229 O O . LEU A 1 287 ? 10.410 5.871 -14.558 1.00 85.25 287 LEU A O 1
ATOM 2233 N N . GLY A 1 288 ? 11.511 3.954 -14.284 1.00 79.06 288 GLY A N 1
ATOM 2234 C CA . GLY A 1 288 ? 12.708 4.522 -13.659 1.00 79.06 288 GLY A CA 1
ATOM 2235 C C . GLY A 1 288 ? 13.634 5.244 -14.629 1.00 79.06 288 GLY A C 1
ATOM 2236 O O . GLY A 1 288 ? 14.572 5.914 -14.206 1.00 79.06 288 GLY A O 1
ATOM 2237 N N . SER A 1 289 ? 13.374 5.127 -15.933 1.00 79.94 289 SER A N 1
ATOM 2238 C CA . SER A 1 289 ? 14.126 5.845 -16.964 1.00 79.94 289 SER A CA 1
ATOM 2239 C C . SER A 1 289 ? 13.677 7.310 -17.107 1.00 79.94 289 SER A C 1
ATOM 2241 O O . SER A 1 289 ? 14.363 8.096 -17.761 1.00 79.94 289 SER A O 1
ATOM 2243 N N . PHE A 1 290 ? 12.561 7.705 -16.481 1.00 81.56 290 PHE A N 1
ATOM 2244 C CA . PHE A 1 290 ? 12.086 9.090 -16.449 1.00 81.56 290 PHE A CA 1
ATOM 2245 C C . PHE A 1 290 ? 12.706 9.868 -15.285 1.00 81.56 290 PHE A C 1
ATOM 2247 O O . PHE A 1 290 ? 12.878 9.344 -14.188 1.00 81.56 290 PHE A O 1
ATOM 2254 N N . ALA A 1 291 ? 13.027 11.142 -15.520 1.00 73.94 291 ALA A N 1
ATOM 2255 C CA . ALA A 1 291 ? 13.606 12.006 -14.492 1.00 73.94 291 ALA A CA 1
ATOM 2256 C C . ALA A 1 291 ? 12.560 12.525 -13.491 1.00 73.94 291 ALA A C 1
ATOM 2258 O O . ALA A 1 291 ? 12.882 12.701 -12.320 1.00 73.94 291 ALA A O 1
ATOM 2259 N N . GLN A 1 292 ? 11.330 12.779 -13.950 1.00 78.88 292 GLN A N 1
ATOM 2260 C CA . GLN A 1 292 ? 10.233 13.303 -13.136 1.00 78.88 292 GLN A CA 1
ATOM 2261 C C . GLN A 1 292 ? 9.167 12.227 -12.912 1.00 78.88 292 GLN A C 1
ATOM 2263 O O . GLN A 1 292 ? 8.793 11.511 -13.845 1.00 78.88 292 GLN A O 1
ATOM 2268 N N . GLU A 1 293 ? 8.615 12.149 -11.695 1.00 77.19 293 GLU A N 1
ATOM 2269 C CA . GLU A 1 293 ? 7.522 11.210 -11.389 1.00 77.19 293 GLU A CA 1
ATOM 2270 C C . GLU A 1 293 ? 6.286 11.498 -12.256 1.00 77.19 293 GLU A C 1
ATOM 2272 O O . GLU A 1 293 ? 5.617 10.570 -12.700 1.00 77.19 293 GLU A O 1
ATOM 2277 N N . ALA A 1 294 ? 6.017 12.770 -12.574 1.00 82.38 294 ALA A N 1
ATOM 2278 C CA . ALA A 1 294 ? 4.914 13.161 -13.452 1.00 82.38 294 ALA A CA 1
ATOM 2279 C C . ALA A 1 294 ? 5.014 12.525 -14.853 1.00 82.38 294 ALA A C 1
ATOM 2281 O O . ALA A 1 294 ? 4.009 12.044 -15.383 1.00 82.38 294 ALA A O 1
ATOM 2282 N N . ASP A 1 295 ? 6.221 12.452 -15.421 1.00 85.62 295 ASP A N 1
ATOM 2283 C CA . ASP A 1 295 ? 6.459 11.818 -16.722 1.00 85.62 295 ASP A CA 1
ATOM 2284 C C . ASP A 1 295 ? 6.274 10.300 -16.635 1.00 85.62 295 ASP A C 1
ATOM 2286 O O . ASP A 1 295 ? 5.606 9.708 -17.484 1.00 85.62 295 ASP A O 1
ATOM 2290 N N . ALA A 1 296 ? 6.793 9.675 -15.571 1.00 85.06 296 ALA A N 1
ATOM 2291 C CA . ALA A 1 296 ? 6.592 8.251 -15.309 1.00 85.06 296 ALA A CA 1
ATOM 2292 C C . ALA A 1 296 ? 5.102 7.914 -15.139 1.00 85.06 296 ALA A C 1
ATOM 2294 O O . ALA A 1 296 ? 4.616 6.935 -15.706 1.00 85.06 296 ALA A O 1
ATOM 2295 N N . ILE A 1 297 ? 4.353 8.749 -14.412 1.00 85.50 297 ILE A N 1
ATOM 2296 C CA . ILE A 1 297 ? 2.901 8.636 -14.256 1.00 85.50 297 ILE A CA 1
ATOM 2297 C C . ILE A 1 297 ? 2.217 8.741 -15.621 1.00 85.50 297 ILE A C 1
ATOM 2299 O O . ILE A 1 297 ? 1.369 7.908 -15.939 1.00 85.50 297 ILE A O 1
ATOM 2303 N N . ASN A 1 298 ? 2.576 9.724 -16.448 1.00 89.00 298 ASN A N 1
ATOM 2304 C CA . ASN A 1 298 ? 1.978 9.891 -17.770 1.00 89.00 298 ASN A CA 1
ATOM 2305 C C . ASN A 1 298 ? 2.249 8.681 -18.682 1.00 89.00 298 ASN A C 1
ATOM 2307 O O . ASN A 1 298 ? 1.329 8.141 -19.304 1.00 89.00 298 ASN A O 1
ATOM 2311 N N . ALA A 1 299 ? 3.493 8.203 -18.708 1.00 90.44 299 ALA A N 1
ATOM 2312 C CA . ALA A 1 299 ? 3.898 7.018 -19.457 1.00 90.44 299 ALA A CA 1
ATOM 2313 C C . ALA A 1 299 ? 3.145 5.764 -18.985 1.00 90.44 299 ALA A C 1
ATOM 2315 O O . ALA A 1 299 ? 2.635 4.984 -19.795 1.00 90.44 299 ALA A O 1
ATOM 2316 N N . TYR A 1 300 ? 3.008 5.604 -17.668 1.00 90.25 300 TYR A N 1
ATOM 2317 C CA . TYR A 1 300 ? 2.258 4.515 -17.065 1.00 90.25 300 TYR A CA 1
ATOM 2318 C C . TYR A 1 300 ? 0.775 4.556 -17.449 1.00 90.25 300 TYR A C 1
ATOM 2320 O O . TYR A 1 300 ? 0.251 3.550 -17.923 1.00 90.25 300 TYR A O 1
ATOM 2328 N N . LYS A 1 301 ? 0.105 5.708 -17.301 1.00 88.56 301 LYS A N 1
ATOM 2329 C CA . LYS A 1 301 ? -1.316 5.874 -17.659 1.00 88.56 301 LYS A CA 1
ATOM 2330 C C . LYS A 1 301 ? -1.569 5.565 -19.129 1.00 88.56 301 LYS A C 1
ATOM 2332 O O . LYS A 1 301 ? -2.543 4.891 -19.452 1.00 88.56 301 LYS A O 1
ATOM 2337 N N . THR A 1 302 ? -0.695 6.072 -19.993 1.00 92.38 302 THR A N 1
ATOM 2338 C CA . THR A 1 302 ? -0.872 6.001 -21.444 1.00 92.38 302 THR A CA 1
ATOM 2339 C C . THR A 1 302 ? -0.616 4.594 -21.970 1.00 92.38 302 THR A C 1
ATOM 2341 O O . THR A 1 302 ? -1.375 4.118 -22.807 1.00 92.38 302 THR A O 1
ATOM 2344 N N . TYR A 1 303 ? 0.422 3.912 -21.474 1.00 94.69 303 TYR A N 1
ATOM 2345 C CA . TYR A 1 303 ? 0.903 2.680 -22.103 1.00 94.69 303 TYR A CA 1
ATOM 2346 C C . TYR A 1 303 ? 0.875 1.451 -21.203 1.00 94.69 303 TYR A C 1
ATOM 2348 O O . TYR A 1 303 ? 0.549 0.373 -21.682 1.00 94.69 303 TYR A O 1
ATOM 2356 N N . TRP A 1 304 ? 1.186 1.560 -19.912 1.00 92.19 304 TRP A N 1
ATOM 2357 C CA . TRP A 1 304 ? 1.265 0.373 -19.053 1.00 92.19 304 TRP A CA 1
ATOM 2358 C C . TRP A 1 304 ? -0.090 -0.020 -18.453 1.00 92.19 304 TRP A C 1
ATOM 2360 O O . TRP A 1 304 ? -0.465 -1.191 -18.452 1.00 92.19 304 TRP A O 1
ATOM 2370 N N . LEU A 1 305 ? -0.870 0.953 -17.978 1.00 87.88 305 LEU A N 1
ATOM 2371 C CA . LEU A 1 305 ? -2.180 0.708 -17.378 1.00 87.88 305 LEU A CA 1
ATOM 2372 C C . LEU A 1 305 ? -3.155 -0.026 -18.323 1.00 87.88 305 LEU A C 1
ATOM 2374 O O . LEU A 1 305 ? -3.832 -0.948 -17.858 1.00 87.88 305 LEU A O 1
ATOM 2378 N N . PRO A 1 306 ? -3.241 0.291 -19.632 1.00 91.44 306 PRO A N 1
ATOM 2379 C CA . PRO A 1 306 ? -4.070 -0.484 -20.555 1.00 91.44 306 PRO A CA 1
ATOM 2380 C C . PRO A 1 306 ? -3.645 -1.956 -20.663 1.00 91.44 306 PRO A C 1
ATOM 2382 O O . PRO A 1 306 ? -4.512 -2.827 -20.743 1.00 91.44 306 PRO A O 1
ATOM 2385 N N . ILE A 1 307 ? -2.338 -2.245 -20.606 1.00 93.00 307 ILE A N 1
ATOM 2386 C CA . ILE A 1 307 ? -1.797 -3.615 -20.610 1.00 93.00 307 ILE A CA 1
ATOM 2387 C C . ILE A 1 307 ? -2.272 -4.363 -19.363 1.00 93.00 307 ILE A C 1
ATOM 2389 O O . ILE A 1 307 ? -2.803 -5.465 -19.482 1.00 93.00 307 ILE A O 1
ATOM 2393 N N . GLU A 1 308 ? -2.137 -3.759 -18.178 1.00 88.31 308 GLU A N 1
ATOM 2394 C CA . GLU A 1 308 ? -2.592 -4.368 -16.920 1.00 88.31 308 GLU A CA 1
ATOM 2395 C C . GLU A 1 308 ? -4.102 -4.612 -16.917 1.00 88.31 308 GLU A C 1
ATOM 2397 O O . GLU A 1 308 ? -4.545 -5.690 -16.527 1.00 88.31 308 GLU A O 1
ATOM 2402 N N . LYS A 1 309 ? -4.902 -3.657 -17.408 1.00 85.62 309 LYS A N 1
ATOM 2403 C CA . LYS A 1 309 ? -6.360 -3.820 -17.525 1.00 85.62 309 LYS A CA 1
ATOM 2404 C C . LYS A 1 309 ? -6.736 -4.950 -18.484 1.00 85.62 309 LYS A C 1
ATOM 2406 O O . LYS A 1 309 ? -7.661 -5.706 -18.201 1.00 85.62 309 LYS A O 1
ATOM 2411 N N . ALA A 1 310 ? -6.038 -5.079 -19.611 1.00 89.69 310 ALA A N 1
ATOM 2412 C CA . ALA A 1 310 ? -6.271 -6.167 -20.555 1.00 89.69 310 ALA A CA 1
ATOM 2413 C C . ALA A 1 310 ? -5.869 -7.527 -19.962 1.00 89.69 310 ALA A C 1
ATOM 2415 O O . ALA A 1 310 ? -6.644 -8.478 -20.047 1.00 89.69 310 ALA A O 1
ATOM 2416 N N . ALA A 1 311 ? -4.716 -7.604 -19.294 1.00 88.25 311 ALA A N 1
ATOM 2417 C CA . ALA A 1 311 ? -4.274 -8.804 -18.591 1.00 88.25 311 ALA A CA 1
ATOM 2418 C C . ALA A 1 311 ? -5.254 -9.210 -17.479 1.00 88.25 311 ALA A C 1
ATOM 2420 O O . ALA A 1 311 ? -5.569 -10.390 -17.359 1.00 88.25 311 ALA A O 1
ATOM 2421 N N . ALA A 1 312 ? -5.780 -8.247 -16.714 1.00 82.81 312 ALA A N 1
ATOM 2422 C CA . ALA A 1 312 ? -6.767 -8.489 -15.663 1.00 82.81 312 ALA A CA 1
ATOM 2423 C C . ALA A 1 312 ? -8.072 -9.086 -16.208 1.00 82.81 312 ALA A C 1
ATOM 2425 O O . ALA A 1 312 ? -8.572 -10.056 -15.651 1.00 82.81 312 ALA A O 1
ATOM 2426 N N . LYS A 1 313 ? -8.576 -8.582 -17.341 1.00 85.62 313 LYS A N 1
ATOM 2427 C CA . LYS A 1 313 ? -9.762 -9.156 -18.002 1.00 85.62 313 LYS A CA 1
ATOM 2428 C C . LYS A 1 313 ? -9.541 -10.602 -18.454 1.00 85.62 313 LYS A C 1
ATOM 2430 O O . LYS A 1 313 ? -10.436 -11.431 -18.330 1.00 85.62 313 LYS A O 1
ATOM 2435 N N . VAL A 1 314 ? -8.357 -10.913 -18.989 1.00 87.44 314 VAL A N 1
ATOM 2436 C CA . VAL A 1 314 ? -8.017 -12.286 -19.407 1.00 87.44 314 VAL A CA 1
ATOM 2437 C C . VAL A 1 314 ? -7.860 -13.203 -18.192 1.00 87.44 314 VAL A C 1
ATOM 2439 O O . VAL A 1 314 ? -8.395 -14.309 -18.207 1.00 87.44 314 VAL A O 1
ATOM 2442 N N . ALA A 1 315 ? -7.174 -12.729 -17.149 1.00 83.19 315 ALA A N 1
ATOM 2443 C CA . ALA A 1 315 ? -7.014 -13.420 -15.872 1.00 83.19 315 ALA A CA 1
ATOM 2444 C C . ALA A 1 315 ? -8.367 -13.787 -15.260 1.00 83.19 315 ALA A C 1
ATOM 2446 O O . ALA A 1 315 ? -8.585 -14.941 -14.910 1.00 83.19 315 ALA A O 1
ATOM 2447 N N . GLU A 1 316 ? -9.290 -12.827 -15.186 1.00 80.62 316 GLU A N 1
ATOM 2448 C CA . GLU A 1 316 ? -10.639 -13.026 -14.656 1.00 80.62 316 GLU A CA 1
ATOM 2449 C C . GLU A 1 316 ? -11.405 -14.087 -15.456 1.00 80.62 316 GLU A C 1
ATOM 2451 O O . GLU A 1 316 ? -11.924 -15.045 -14.884 1.00 80.62 316 GLU A O 1
ATOM 2456 N N . ALA A 1 317 ? -11.394 -13.982 -16.789 1.00 84.81 317 ALA A N 1
ATOM 2457 C CA . ALA A 1 317 ? -12.059 -14.946 -17.663 1.00 84.81 317 ALA A CA 1
ATOM 2458 C C . ALA A 1 317 ? -11.495 -16.374 -17.532 1.00 84.81 317 ALA A C 1
ATOM 2460 O O . ALA A 1 317 ? -12.228 -17.344 -17.723 1.00 84.81 317 ALA A O 1
ATOM 2461 N N . LYS A 1 318 ? -10.199 -16.511 -17.221 1.00 84.56 318 LYS A N 1
ATOM 2462 C CA . LYS A 1 318 ? -9.506 -17.804 -17.096 1.00 84.56 318 LYS A CA 1
ATOM 2463 C C . LYS A 1 318 ? -9.330 -18.290 -15.657 1.00 84.56 318 LYS A C 1
ATOM 2465 O O . LYS A 1 318 ? -8.895 -19.421 -15.472 1.00 84.56 318 LYS A O 1
ATOM 2470 N N . ARG A 1 319 ? -9.680 -17.475 -14.655 1.00 80.75 319 ARG A N 1
ATOM 2471 C CA . ARG A 1 319 ? -9.363 -17.694 -13.229 1.00 80.75 319 ARG A CA 1
ATOM 2472 C C . ARG A 1 319 ? -7.864 -17.926 -12.985 1.00 80.75 319 ARG A C 1
ATOM 2474 O O . ARG A 1 319 ? -7.475 -18.761 -12.178 1.00 80.75 319 ARG A O 1
ATOM 2481 N N . GLU A 1 320 ? -7.028 -17.187 -13.706 1.00 81.88 320 GLU A N 1
ATOM 2482 C CA . GLU A 1 320 ? -5.564 -17.252 -13.629 1.00 81.88 320 GLU A CA 1
ATOM 2483 C C . GLU A 1 320 ? -4.995 -15.964 -13.008 1.00 81.88 320 GLU A C 1
ATOM 2485 O O . GLU A 1 320 ? -5.701 -14.975 -12.812 1.00 81.88 320 GLU A O 1
ATOM 2490 N N . SER A 1 321 ? -3.697 -15.946 -12.690 1.00 78.81 321 SER A N 1
ATOM 2491 C CA . SER A 1 321 ? -3.063 -14.749 -12.132 1.00 78.81 321 SER A CA 1
ATOM 2492 C C . SER A 1 321 ? -2.786 -13.686 -13.208 1.00 78.81 321 SER A C 1
ATOM 2494 O O . SER A 1 321 ? -2.284 -13.977 -14.299 1.00 78.81 321 SER A O 1
ATOM 2496 N N . VAL A 1 322 ? -3.033 -12.412 -12.877 1.00 82.75 322 VAL A N 1
ATOM 2497 C CA . VAL A 1 322 ? -2.684 -11.268 -13.746 1.00 82.75 322 VAL A CA 1
ATOM 2498 C C . VAL A 1 322 ? -1.185 -11.255 -14.061 1.00 82.75 322 VAL A C 1
ATOM 2500 O O . VAL A 1 322 ? -0.791 -11.010 -15.201 1.00 82.75 322 VAL A O 1
ATOM 2503 N N . ALA A 1 323 ? -0.348 -11.567 -13.066 1.00 82.75 323 ALA A N 1
ATOM 2504 C CA . ALA A 1 323 ? 1.103 -11.617 -13.215 1.00 82.75 323 ALA A CA 1
ATOM 2505 C C . ALA A 1 323 ? 1.529 -12.629 -14.290 1.00 82.75 323 ALA A C 1
ATOM 2507 O O . ALA A 1 323 ? 2.340 -12.298 -15.151 1.00 82.75 323 ALA A O 1
ATOM 2508 N N . SER A 1 324 ? 0.921 -13.818 -14.312 1.00 85.69 324 SER A N 1
ATOM 2509 C CA . SER A 1 324 ? 1.213 -14.856 -15.308 1.00 85.69 324 SER A CA 1
ATOM 2510 C C . SER A 1 324 ? 0.929 -14.383 -16.736 1.00 85.69 324 SER A C 1
ATOM 2512 O O . SER A 1 324 ? 1.725 -14.641 -17.640 1.00 85.69 324 SER A O 1
ATOM 2514 N N . HIS A 1 325 ? -0.167 -13.650 -16.955 1.00 88.88 325 HIS A N 1
ATOM 2515 C CA . HIS A 1 325 ? -0.489 -13.098 -18.273 1.00 88.88 325 HIS A CA 1
ATOM 2516 C C . HIS A 1 325 ? 0.436 -11.953 -18.687 1.00 88.88 325 HIS A C 1
ATOM 2518 O O . HIS A 1 325 ? 0.837 -11.892 -19.850 1.00 88.88 325 HIS A O 1
ATOM 2524 N N . LEU A 1 326 ? 0.806 -11.074 -17.753 1.00 90.62 326 LEU A N 1
ATOM 2525 C CA . LEU A 1 326 ? 1.781 -10.014 -18.014 1.00 90.62 326 LEU A CA 1
ATOM 2526 C C . LEU A 1 326 ? 3.146 -10.598 -18.394 1.00 90.62 326 LEU A C 1
ATOM 2528 O O . LEU A 1 326 ? 3.740 -10.190 -19.390 1.00 90.62 326 LEU A O 1
ATOM 2532 N N . GLU A 1 327 ? 3.627 -11.592 -17.649 1.00 92.12 327 GLU A N 1
ATOM 2533 C CA . GLU A 1 327 ? 4.905 -12.251 -17.926 1.00 92.12 327 GLU A CA 1
ATOM 2534 C C . GLU A 1 327 ? 4.889 -13.023 -19.252 1.00 92.12 327 GLU A C 1
ATOM 2536 O O . GLU A 1 327 ? 5.859 -12.962 -20.011 1.00 92.12 327 GLU A O 1
ATOM 2541 N N . ALA A 1 328 ? 3.777 -13.684 -19.589 1.00 90.94 328 ALA A N 1
ATOM 2542 C CA . ALA A 1 328 ? 3.609 -14.344 -20.882 1.00 90.94 328 ALA A CA 1
ATOM 2543 C C . ALA A 1 328 ? 3.640 -13.348 -22.055 1.00 90.94 328 ALA A C 1
ATOM 2545 O O . ALA A 1 328 ? 4.310 -13.602 -23.061 1.00 90.94 328 ALA A O 1
ATOM 2546 N N . ALA A 1 329 ? 2.968 -12.200 -21.920 1.00 94.06 329 ALA A N 1
ATOM 2547 C CA . ALA A 1 329 ? 2.983 -11.146 -22.932 1.00 94.06 329 ALA A CA 1
ATOM 2548 C C . ALA A 1 329 ? 4.387 -10.543 -23.103 1.00 94.06 329 ALA A C 1
ATOM 2550 O O . ALA A 1 329 ? 4.838 -10.359 -24.233 1.00 94.06 329 ALA A O 1
ATOM 2551 N N . LEU A 1 330 ? 5.109 -10.307 -22.003 1.00 94.25 330 LEU A N 1
ATOM 2552 C CA . LEU A 1 330 ? 6.493 -9.823 -22.020 1.00 94.25 330 LEU A CA 1
ATOM 2553 C C . LEU A 1 330 ? 7.457 -10.821 -22.674 1.00 94.25 330 LEU A C 1
ATOM 2555 O O . LEU A 1 330 ? 8.308 -10.428 -23.473 1.00 94.25 330 LEU A O 1
ATOM 2559 N N . ASP A 1 331 ? 7.329 -12.116 -22.377 1.00 92.44 331 ASP A N 1
ATOM 2560 C CA . ASP A 1 331 ? 8.150 -13.145 -23.018 1.00 92.44 331 ASP A CA 1
ATOM 2561 C C . ASP A 1 331 ? 7.856 -13.251 -24.523 1.00 92.44 331 ASP A C 1
ATOM 2563 O O . ASP A 1 331 ? 8.784 -13.336 -25.334 1.00 92.44 331 ASP A O 1
ATOM 2567 N N . ALA A 1 332 ? 6.578 -13.189 -24.912 1.00 93.31 332 ALA A N 1
ATOM 2568 C CA . ALA A 1 332 ? 6.167 -13.168 -26.313 1.00 93.31 332 ALA A CA 1
ATOM 2569 C C . ALA A 1 332 ? 6.678 -11.914 -27.039 1.00 93.31 332 ALA A C 1
ATOM 2571 O O . ALA A 1 332 ? 7.174 -12.022 -28.162 1.00 93.31 332 ALA A O 1
ATOM 2572 N N . PHE A 1 333 ? 6.619 -10.751 -26.387 1.00 93.88 333 PHE A N 1
ATOM 2573 C CA . PHE A 1 333 ? 7.154 -9.495 -26.904 1.00 93.88 333 PHE A CA 1
ATOM 2574 C C . PHE A 1 333 ? 8.649 -9.628 -27.191 1.00 93.88 333 PHE A C 1
ATOM 2576 O O . PHE A 1 333 ? 9.077 -9.406 -28.321 1.00 93.88 333 PHE A O 1
ATOM 2583 N N . LEU A 1 334 ? 9.438 -10.091 -26.213 1.00 90.56 334 LEU A N 1
ATOM 2584 C CA . LEU A 1 334 ? 10.880 -10.293 -26.388 1.00 90.56 334 LEU A CA 1
ATOM 2585 C C . LEU A 1 334 ? 11.212 -11.248 -27.538 1.00 90.56 334 LEU A C 1
ATOM 2587 O O . LEU A 1 334 ? 12.173 -11.014 -28.266 1.00 90.56 334 LEU A O 1
ATOM 2591 N N . LYS A 1 335 ? 10.435 -12.322 -27.713 1.00 89.44 335 LYS A N 1
ATOM 2592 C CA . LYS A 1 335 ? 10.615 -13.278 -28.818 1.00 89.44 335 LYS A CA 1
ATOM 2593 C C . LYS A 1 335 ? 10.287 -12.672 -30.184 1.00 89.44 335 LYS A C 1
ATOM 2595 O O . LYS A 1 335 ? 10.900 -13.061 -31.172 1.00 89.44 335 LYS A O 1
ATOM 2600 N N . ALA A 1 336 ? 9.343 -11.734 -30.241 1.00 89.88 336 ALA A N 1
ATOM 2601 C CA . ALA A 1 336 ? 8.937 -11.063 -31.472 1.00 89.88 336 ALA A CA 1
ATOM 2602 C C . ALA A 1 336 ? 9.898 -9.939 -31.905 1.00 89.88 336 ALA A C 1
ATOM 2604 O O . ALA A 1 336 ? 9.838 -9.495 -33.052 1.00 89.88 336 ALA A O 1
ATOM 2605 N N . MET A 1 337 ? 10.784 -9.470 -31.019 1.00 85.81 337 MET A N 1
ATOM 2606 C CA . MET A 1 337 ? 11.708 -8.384 -31.342 1.00 85.81 337 MET A CA 1
ATOM 2607 C C . MET A 1 337 ? 12.789 -8.835 -32.344 1.00 85.81 337 MET A C 1
ATOM 2609 O O . MET A 1 337 ? 13.464 -9.844 -32.116 1.00 85.81 337 MET A O 1
ATOM 2613 N N . PRO A 1 338 ? 13.022 -8.070 -33.431 1.00 72.44 338 PRO A N 1
ATOM 2614 C CA . PRO A 1 338 ? 13.931 -8.461 -34.514 1.00 72.44 338 PRO A CA 1
ATOM 2615 C C . PRO A 1 338 ? 15.409 -8.459 -34.102 1.00 72.44 338 PRO A C 1
ATOM 2617 O O . PRO A 1 338 ? 16.230 -9.152 -34.701 1.00 72.44 338 PRO A O 1
ATOM 2620 N N . ARG A 1 339 ? 15.771 -7.682 -33.075 1.00 68.31 339 ARG A N 1
ATOM 2621 C CA . ARG A 1 339 ? 17.122 -7.654 -32.506 1.00 68.31 339 ARG A CA 1
ATOM 2622 C C . ARG A 1 339 ? 17.162 -8.538 -31.265 1.00 68.31 339 ARG A C 1
ATOM 2624 O O . ARG A 1 339 ? 16.607 -8.164 -30.238 1.00 68.31 339 ARG A O 1
ATOM 2631 N N . GLN A 1 340 ? 17.826 -9.685 -31.366 1.00 67.88 340 GLN A N 1
ATOM 2632 C CA . GLN A 1 340 ? 18.082 -10.592 -30.243 1.00 67.88 340 GLN A CA 1
ATOM 2633 C C . GLN A 1 340 ? 19.499 -10.368 -29.668 1.00 67.88 340 GLN A C 1
ATOM 2635 O O . GLN A 1 340 ? 20.396 -9.973 -30.423 1.00 67.88 340 GLN A O 1
ATOM 2640 N N . PRO A 1 341 ? 19.733 -10.626 -28.364 1.00 60.44 341 PRO A N 1
ATOM 2641 C CA . PRO A 1 341 ? 21.050 -10.491 -27.730 1.00 60.44 341 PRO A CA 1
ATOM 2642 C C . PRO A 1 341 ? 22.144 -11.306 -28.437 1.00 60.44 341 PRO A C 1
ATOM 2644 O O . PRO A 1 341 ? 21.907 -12.434 -28.879 1.00 60.44 341 PRO A O 1
ATOM 2647 N N . ARG A 1 342 ? 23.376 -10.784 -28.512 1.00 55.69 342 ARG A N 1
ATOM 2648 C CA . ARG A 1 342 ? 24.514 -11.521 -29.099 1.00 55.69 342 ARG A CA 1
ATOM 2649 C C . ARG A 1 342 ? 25.013 -12.611 -28.133 1.00 55.69 342 ARG A C 1
ATOM 2651 O O . ARG A 1 342 ? 25.600 -12.283 -27.115 1.00 55.69 342 ARG A O 1
ATOM 2658 N N . LYS A 1 343 ? 24.829 -13.886 -28.522 1.00 51.31 343 LYS A N 1
ATOM 2659 C CA . LYS A 1 343 ? 25.235 -15.158 -27.864 1.00 51.31 343 LYS A CA 1
ATOM 2660 C C . LYS A 1 343 ? 24.816 -15.339 -26.387 1.00 51.31 343 LYS A C 1
ATOM 2662 O O . LYS A 1 343 ? 25.073 -14.519 -25.515 1.00 51.31 343 LYS A O 1
ATOM 2667 N N . GLN A 1 344 ? 24.235 -16.506 -26.091 1.00 47.91 344 GLN A N 1
ATOM 2668 C CA . GLN A 1 344 ? 23.972 -16.991 -24.731 1.00 47.91 344 GLN A CA 1
ATOM 2669 C C . GLN A 1 344 ? 25.298 -17.291 -24.007 1.00 47.91 344 GLN A C 1
ATOM 2671 O O . GLN A 1 344 ? 25.805 -18.406 -24.074 1.00 47.91 344 GLN A O 1
ATOM 2676 N N . ALA A 1 345 ? 25.886 -16.311 -23.321 1.00 41.62 345 ALA A N 1
ATOM 2677 C CA . ALA A 1 345 ? 26.815 -16.617 -22.234 1.00 41.62 345 ALA A CA 1
ATOM 2678 C C . ALA A 1 345 ? 26.001 -17.166 -21.052 1.00 41.62 345 ALA A C 1
ATOM 2680 O O . ALA A 1 345 ? 24.912 -16.644 -20.783 1.00 41.62 345 ALA A O 1
ATOM 2681 N N . ASN A 1 346 ? 26.519 -18.228 -20.416 1.00 42.34 346 ASN A N 1
ATOM 2682 C CA . ASN A 1 346 ? 25.912 -18.988 -19.317 1.00 42.34 346 ASN A CA 1
ATOM 2683 C C . ASN A 1 346 ? 24.996 -18.120 -18.448 1.00 42.34 346 ASN A C 1
ATOM 2685 O O . ASN A 1 346 ? 25.410 -17.052 -17.992 1.00 42.34 346 ASN A O 1
ATOM 2689 N N . LEU A 1 347 ? 23.758 -18.582 -18.234 1.00 46.06 347 LEU A N 1
ATOM 2690 C CA . LEU A 1 347 ? 22.814 -18.022 -17.267 1.00 46.06 347 LEU A CA 1
ATOM 2691 C C . LEU A 1 347 ? 23.460 -18.058 -15.871 1.00 46.06 347 LEU A C 1
ATOM 2693 O O . LEU A 1 347 ? 23.230 -18.979 -15.094 1.00 46.06 347 LEU A O 1
ATOM 2697 N N . ALA A 1 348 ? 24.311 -17.082 -15.560 1.00 39.78 348 ALA A N 1
ATOM 2698 C CA . ALA A 1 348 ? 24.736 -16.819 -14.199 1.00 39.78 348 ALA A CA 1
ATOM 2699 C C . ALA A 1 348 ? 23.459 -16.514 -13.414 1.00 39.78 348 ALA A C 1
ATOM 2701 O O . ALA A 1 348 ? 22.705 -15.638 -13.838 1.00 39.78 348 ALA A O 1
ATOM 2702 N N . ALA A 1 349 ? 23.219 -17.343 -12.390 1.00 42.69 349 ALA A N 1
ATOM 2703 C CA . ALA A 1 349 ? 22.112 -17.380 -11.434 1.00 42.69 349 ALA A CA 1
ATOM 2704 C C . ALA A 1 349 ? 20.914 -16.487 -11.785 1.00 42.69 349 ALA A C 1
ATOM 2706 O O . ALA A 1 349 ? 21.036 -15.265 -11.775 1.00 42.69 349 ALA A O 1
ATOM 2707 N N . ALA A 1 350 ? 19.745 -17.092 -12.036 1.00 48.28 350 ALA A N 1
ATOM 2708 C CA . ALA A 1 350 ? 18.485 -16.359 -12.142 1.00 48.28 350 ALA A CA 1
ATOM 2709 C C . ALA A 1 350 ? 18.358 -15.395 -10.950 1.00 48.28 350 ALA A C 1
ATOM 2711 O O . ALA A 1 350 ? 18.102 -15.814 -9.822 1.00 48.28 350 ALA A O 1
ATOM 2712 N N . GLY A 1 351 ? 18.641 -14.118 -11.209 1.00 57.34 351 GLY A N 1
ATOM 2713 C CA . GLY A 1 351 ? 18.592 -13.064 -10.215 1.00 57.34 351 GLY A CA 1
ATOM 2714 C C . GLY A 1 351 ? 17.148 -12.718 -9.880 1.00 57.34 351 GLY A C 1
ATOM 2715 O O . GLY A 1 351 ? 16.193 -13.399 -10.261 1.00 57.34 351 GLY A O 1
ATOM 2716 N N . VAL A 1 352 ? 16.984 -11.619 -9.164 1.00 61.16 352 VAL A N 1
ATOM 2717 C CA . VAL A 1 352 ? 15.671 -11.101 -8.777 1.00 61.16 352 VAL A CA 1
ATOM 2718 C C . VAL A 1 352 ? 14.841 -10.746 -10.012 1.00 61.16 352 VAL A C 1
ATOM 2720 O O . VAL A 1 352 ? 15.399 -10.398 -11.046 1.00 61.16 352 VAL A O 1
ATOM 2723 N N . GLY A 1 353 ? 13.523 -10.961 -9.948 1.00 65.94 353 GLY A N 1
ATOM 2724 C CA . GLY A 1 353 ? 12.637 -10.917 -11.120 1.00 65.94 353 GLY A CA 1
ATOM 2725 C C . GLY A 1 353 ? 12.770 -12.118 -12.073 1.00 65.94 353 GLY A C 1
ATOM 2726 O O . GLY A 1 353 ? 12.119 -12.158 -13.116 1.00 65.94 353 GLY A O 1
ATOM 2727 N N . GLY A 1 354 ? 13.599 -13.114 -11.742 1.00 78.00 354 GLY A N 1
ATOM 2728 C CA . GLY A 1 354 ? 13.717 -14.366 -12.486 1.00 78.00 354 GLY A CA 1
ATOM 2729 C C . GLY A 1 354 ? 14.362 -14.231 -13.871 1.00 78.00 354 GLY A C 1
ATOM 2730 O O . GLY A 1 354 ? 14.887 -13.190 -14.275 1.00 78.00 354 GLY A O 1
ATOM 2731 N N . ALA A 1 355 ? 14.335 -15.329 -14.632 1.00 80.06 355 ALA A N 1
ATOM 2732 C CA . ALA A 1 355 ? 14.997 -15.409 -15.936 1.00 80.06 355 ALA A CA 1
ATOM 2733 C C . ALA A 1 355 ? 14.407 -14.441 -16.979 1.00 80.06 355 ALA A C 1
ATOM 2735 O O . ALA A 1 355 ? 15.133 -13.973 -17.859 1.00 80.06 355 ALA A O 1
ATOM 2736 N N . LEU A 1 356 ? 13.107 -14.134 -16.887 1.00 84.56 356 LEU A N 1
ATOM 2737 C CA . LEU A 1 356 ? 12.441 -13.210 -17.802 1.00 84.56 356 LEU A CA 1
ATOM 2738 C C . LEU A 1 356 ? 12.954 -11.778 -17.623 1.00 84.56 356 LEU A C 1
ATOM 2740 O O . LEU A 1 356 ? 13.383 -11.176 -18.606 1.00 84.56 356 LEU A O 1
ATOM 2744 N N . TYR A 1 357 ? 12.988 -11.259 -16.390 1.00 84.81 357 TYR A N 1
ATOM 2745 C CA . TYR A 1 357 ? 13.518 -9.918 -16.137 1.00 84.81 357 TYR A CA 1
ATOM 2746 C C . TYR A 1 357 ? 14.987 -9.807 -16.557 1.00 84.81 357 TYR A C 1
ATOM 2748 O O . TYR A 1 357 ? 15.356 -8.872 -17.265 1.00 84.81 357 TYR A O 1
ATOM 2756 N N . ALA A 1 358 ? 15.817 -10.802 -16.222 1.00 79.69 358 ALA A N 1
ATOM 2757 C CA . ALA A 1 358 ? 17.225 -10.816 -16.621 1.00 79.69 358 ALA A CA 1
ATOM 2758 C C . ALA A 1 358 ? 17.408 -10.758 -18.152 1.00 79.69 358 ALA A C 1
ATOM 2760 O O . ALA A 1 358 ? 18.270 -10.027 -18.652 1.00 79.69 358 ALA A O 1
ATOM 2761 N N . ARG A 1 359 ? 16.579 -11.495 -18.908 1.00 85.00 359 ARG A N 1
ATOM 2762 C CA . ARG A 1 359 ? 16.555 -11.441 -20.379 1.00 85.00 359 ARG A CA 1
ATOM 2763 C C . ARG A 1 359 ? 16.101 -10.076 -20.890 1.00 85.00 359 ARG A C 1
ATOM 2765 O O . ARG A 1 359 ? 16.741 -9.544 -21.793 1.00 85.00 359 ARG A O 1
ATOM 2772 N N . PHE A 1 360 ? 15.038 -9.515 -20.315 1.00 86.00 360 PHE A N 1
ATOM 2773 C CA . PHE A 1 360 ? 14.491 -8.219 -20.716 1.00 86.00 360 PHE A CA 1
ATOM 2774 C C . PHE A 1 360 ? 15.496 -7.085 -20.487 1.00 86.00 360 PHE A C 1
ATOM 2776 O O . PHE A 1 360 ? 15.780 -6.313 -21.399 1.00 86.00 360 PHE A O 1
ATOM 2783 N N . ARG A 1 361 ? 16.109 -7.045 -19.297 1.00 80.44 361 ARG A N 1
ATOM 2784 C CA . ARG A 1 361 ? 17.148 -6.078 -18.929 1.00 80.44 361 ARG A CA 1
ATOM 2785 C C . ARG A 1 361 ? 18.327 -6.124 -19.899 1.00 80.44 361 ARG A C 1
ATOM 2787 O O . ARG A 1 361 ? 18.758 -5.084 -20.382 1.00 80.44 361 ARG A O 1
ATOM 2794 N N . ARG A 1 362 ? 18.828 -7.323 -20.220 1.00 78.38 362 ARG A N 1
ATOM 2795 C CA . ARG A 1 362 ? 19.921 -7.493 -21.193 1.00 78.38 362 ARG A CA 1
ATOM 2796 C C . ARG A 1 362 ? 19.523 -7.005 -22.582 1.00 78.38 362 ARG A C 1
ATOM 2798 O O . ARG A 1 362 ? 20.286 -6.284 -23.210 1.00 78.38 362 ARG A O 1
ATOM 2805 N N . TRP A 1 363 ? 18.330 -7.382 -23.035 1.00 84.19 363 TRP A N 1
ATOM 2806 C CA . TRP A 1 363 ? 17.824 -6.971 -24.338 1.00 84.19 363 TRP A CA 1
ATOM 2807 C C . TRP A 1 363 ? 17.761 -5.445 -24.464 1.00 84.19 363 TRP A C 1
ATOM 2809 O O . TRP A 1 363 ? 18.304 -4.907 -25.423 1.00 84.19 363 TRP A O 1
ATOM 2819 N N . ILE A 1 364 ? 17.203 -4.754 -23.464 1.00 80.56 364 ILE A N 1
ATOM 2820 C CA . ILE A 1 364 ? 17.125 -3.287 -23.421 1.00 80.56 364 ILE A CA 1
ATOM 2821 C C . ILE A 1 364 ? 18.503 -2.622 -23.573 1.00 80.56 364 ILE A C 1
ATOM 2823 O O . ILE A 1 364 ? 18.627 -1.661 -24.332 1.00 80.56 364 ILE A O 1
ATOM 2827 N N . VAL A 1 365 ? 19.531 -3.142 -22.890 1.00 72.88 365 VAL A N 1
ATOM 2828 C CA . VAL A 1 365 ? 20.911 -2.634 -22.997 1.00 72.88 365 VAL A CA 1
ATOM 2829 C C . VAL A 1 365 ? 21.459 -2.848 -24.404 1.00 72.88 365 VAL A C 1
ATOM 2831 O O . VAL A 1 365 ? 22.053 -1.946 -24.986 1.00 72.88 365 VAL A O 1
ATOM 2834 N N . ASP A 1 366 ? 21.245 -4.034 -24.975 1.00 72.81 366 ASP A N 1
ATOM 2835 C CA . ASP A 1 366 ? 21.788 -4.387 -26.288 1.00 72.81 366 ASP A CA 1
ATOM 2836 C C . ASP A 1 366 ? 21.182 -3.545 -27.423 1.00 72.81 366 ASP A C 1
ATOM 2838 O O . ASP A 1 366 ? 21.867 -3.247 -28.414 1.00 72.81 366 ASP A O 1
ATOM 2842 N N . VAL A 1 367 ? 19.901 -3.177 -27.298 1.00 70.56 367 VAL A N 1
ATOM 2843 C CA . VAL A 1 367 ? 19.170 -2.406 -28.314 1.00 70.56 367 VAL A CA 1
ATOM 2844 C C . VAL A 1 367 ? 19.148 -0.899 -28.070 1.00 70.56 367 VAL A C 1
ATOM 2846 O O . VAL A 1 367 ? 18.660 -0.189 -28.947 1.00 70.56 367 VAL A O 1
ATOM 2849 N N . ASP A 1 368 ? 19.704 -0.432 -26.949 1.00 69.25 368 ASP A N 1
ATOM 2850 C CA . ASP A 1 368 ? 19.733 0.979 -26.543 1.00 69.25 368 ASP A CA 1
ATOM 2851 C C . ASP A 1 368 ? 18.330 1.617 -26.504 1.00 69.25 368 ASP A C 1
ATOM 2853 O O . ASP A 1 368 ? 18.106 2.732 -26.959 1.00 69.25 368 ASP A O 1
ATOM 2857 N N . ALA A 1 369 ? 17.335 0.857 -26.031 1.00 60.69 369 ALA A N 1
ATOM 2858 C CA . ALA A 1 369 ? 15.924 1.254 -26.122 1.00 60.69 369 ALA A CA 1
ATOM 2859 C C . ALA A 1 369 ? 15.456 2.185 -24.990 1.00 60.69 369 ALA A C 1
ATOM 2861 O O . ALA A 1 369 ? 14.288 2.568 -24.961 1.00 60.69 369 ALA A O 1
ATOM 2862 N N . THR A 1 370 ? 16.340 2.533 -24.055 1.00 63.22 370 THR A N 1
ATOM 2863 C CA . THR A 1 370 ? 16.044 3.412 -22.911 1.00 63.22 370 THR A CA 1
ATOM 2864 C C . THR A 1 370 ? 17.225 4.340 -22.573 1.00 63.22 370 THR A C 1
ATOM 2866 O O . THR A 1 370 ? 17.418 4.727 -21.417 1.00 63.22 370 THR A O 1
ATOM 2869 N N . ALA A 1 371 ? 18.039 4.701 -23.576 1.00 62.44 371 ALA A N 1
ATOM 2870 C CA . ALA A 1 371 ? 19.128 5.679 -23.436 1.00 62.44 371 ALA A CA 1
ATOM 2871 C C . ALA A 1 371 ? 18.603 7.085 -23.124 1.00 62.44 371 ALA A C 1
ATOM 2873 O O . ALA A 1 371 ? 19.279 7.861 -22.450 1.00 62.44 371 ALA A O 1
ATOM 2874 N N . ASP A 1 372 ? 17.391 7.401 -23.584 1.00 73.31 372 ASP A N 1
ATOM 2875 C CA . ASP A 1 372 ? 16.687 8.637 -23.263 1.00 73.31 372 ASP A CA 1
ATOM 2876 C C . ASP A 1 372 ? 15.175 8.405 -22.991 1.00 73.31 372 ASP A C 1
ATOM 2878 O O . ASP A 1 372 ? 14.622 7.334 -23.297 1.00 73.31 372 ASP A O 1
ATOM 2882 N N . PRO A 1 373 ? 14.470 9.392 -22.398 1.00 76.69 373 PRO A N 1
ATOM 2883 C CA . PRO A 1 373 ? 13.039 9.276 -22.106 1.00 76.69 373 PRO A CA 1
ATOM 2884 C C . PRO A 1 373 ? 12.153 9.062 -23.342 1.00 76.69 373 PRO A C 1
ATOM 2886 O O . PRO A 1 373 ? 11.113 8.412 -23.246 1.00 76.69 373 PRO A O 1
ATOM 2889 N N . LYS A 1 374 ? 12.545 9.570 -24.516 1.00 82.56 374 LYS A N 1
ATOM 2890 C CA . LYS A 1 374 ? 11.775 9.424 -25.757 1.00 82.56 374 LYS A CA 1
ATOM 2891 C C . LYS A 1 374 ? 11.831 7.986 -26.264 1.00 82.56 374 LYS A C 1
ATOM 2893 O O . LYS A 1 374 ? 10.792 7.421 -26.594 1.00 82.56 374 LYS A O 1
ATOM 2898 N N . GLN A 1 375 ? 13.009 7.370 -26.259 1.00 84.19 375 GLN A N 1
ATOM 2899 C CA . GLN A 1 375 ? 13.168 5.954 -26.597 1.00 84.19 375 GLN A CA 1
ATOM 2900 C C . GLN A 1 375 ? 12.386 5.059 -25.630 1.00 84.19 375 GLN A C 1
ATOM 2902 O O . GLN A 1 375 ? 11.707 4.128 -26.063 1.00 84.19 375 GLN A O 1
ATOM 2907 N N . THR A 1 376 ? 12.400 5.398 -24.337 1.00 85.62 376 THR A N 1
ATOM 2908 C CA . THR A 1 376 ? 11.600 4.701 -23.320 1.00 85.62 376 THR A CA 1
ATOM 2909 C C . THR A 1 376 ? 10.103 4.782 -23.633 1.00 85.62 376 THR A C 1
ATOM 2911 O O . THR A 1 376 ? 9.404 3.769 -23.575 1.00 85.62 376 THR A O 1
ATOM 2914 N N . MET A 1 377 ? 9.605 5.960 -24.024 1.00 88.19 377 MET A N 1
ATOM 2915 C CA . MET A 1 377 ? 8.213 6.143 -24.454 1.00 88.19 377 MET A CA 1
ATOM 2916 C C . MET A 1 377 ? 7.879 5.335 -25.712 1.00 88.19 377 MET A C 1
ATOM 2918 O O . MET A 1 377 ? 6.832 4.691 -25.765 1.00 88.19 377 MET A O 1
ATOM 2922 N N . ASP A 1 378 ? 8.767 5.319 -26.707 1.00 89.81 378 ASP A N 1
ATOM 2923 C CA . ASP A 1 378 ? 8.581 4.531 -27.928 1.00 89.81 378 ASP A CA 1
ATOM 2924 C C . ASP A 1 378 ? 8.575 3.022 -27.656 1.00 89.81 378 ASP A C 1
ATOM 2926 O O . ASP A 1 378 ? 7.808 2.284 -28.283 1.00 89.81 378 ASP A O 1
ATOM 2930 N N . LEU A 1 379 ? 9.400 2.551 -26.720 1.00 90.69 379 LEU A N 1
ATOM 2931 C CA . LEU A 1 379 ? 9.394 1.161 -26.277 1.00 90.69 379 LEU A CA 1
ATOM 2932 C C . LEU A 1 379 ? 8.094 0.817 -25.541 1.00 90.69 379 LEU A C 1
ATOM 2934 O O . LEU A 1 379 ? 7.482 -0.209 -25.836 1.00 90.69 379 LEU A O 1
ATOM 2938 N N . LEU A 1 380 ? 7.647 1.676 -24.622 1.00 93.12 380 LEU A N 1
ATOM 2939 C CA . LEU A 1 380 ? 6.379 1.501 -23.911 1.00 93.12 380 LEU A CA 1
ATOM 2940 C C . LEU A 1 380 ? 5.193 1.451 -24.876 1.00 93.12 380 LEU A C 1
ATOM 2942 O O . LEU A 1 380 ? 4.340 0.578 -24.736 1.00 93.12 380 LEU A O 1
ATOM 2946 N N . ARG A 1 381 ? 5.172 2.315 -25.895 1.00 95.31 381 ARG A N 1
ATOM 2947 C CA . ARG A 1 381 ? 4.157 2.295 -26.955 1.00 95.31 381 ARG A CA 1
ATOM 2948 C C . ARG A 1 381 ? 4.172 0.985 -27.746 1.00 95.31 381 ARG A C 1
ATOM 2950 O O . ARG A 1 381 ? 3.127 0.373 -27.935 1.00 95.31 381 ARG A O 1
ATOM 2957 N N . GLN A 1 382 ? 5.347 0.514 -28.169 1.00 94.38 382 GLN A N 1
ATOM 2958 C CA . GLN A 1 382 ? 5.471 -0.768 -28.876 1.00 94.38 382 GLN A CA 1
ATOM 2959 C C . GLN A 1 382 ? 5.002 -1.947 -28.019 1.00 94.38 382 GLN A C 1
ATOM 2961 O O . GLN A 1 382 ? 4.298 -2.831 -28.508 1.00 94.38 382 GLN A O 1
ATOM 2966 N N . LEU A 1 383 ? 5.385 -1.959 -26.740 1.00 95.06 383 LEU A N 1
ATOM 2967 C CA . LEU A 1 383 ? 4.970 -2.986 -25.794 1.00 95.06 383 LEU A CA 1
ATOM 2968 C C . LEU A 1 383 ? 3.457 -2.948 -25.556 1.00 95.06 383 LEU A C 1
ATOM 2970 O O . LEU A 1 383 ? 2.827 -4.006 -25.525 1.00 95.06 383 LEU A O 1
ATOM 2974 N N . HIS A 1 384 ? 2.877 -1.755 -25.435 1.00 96.38 384 HIS A N 1
ATOM 2975 C CA . HIS A 1 384 ? 1.437 -1.538 -25.343 1.00 96.38 384 HIS A CA 1
ATOM 2976 C C . HIS A 1 384 ? 0.702 -2.136 -26.542 1.00 96.38 384 HIS A C 1
ATOM 2978 O O . HIS A 1 384 ? -0.126 -3.034 -26.369 1.00 96.38 384 HIS A O 1
ATOM 2984 N N . ASP A 1 385 ? 1.055 -1.710 -27.755 1.00 96.38 385 ASP A N 1
ATOM 2985 C CA . ASP A 1 385 ? 0.369 -2.131 -28.978 1.00 96.38 385 ASP A CA 1
ATOM 2986 C C . ASP A 1 385 ? 0.478 -3.650 -29.180 1.00 96.38 385 ASP A C 1
ATOM 2988 O O . ASP A 1 385 ? -0.503 -4.326 -29.510 1.00 96.38 385 ASP A O 1
ATOM 2992 N N . PHE A 1 386 ? 1.662 -4.214 -28.916 1.00 96.38 386 PHE A N 1
ATOM 2993 C CA . PHE A 1 386 ? 1.884 -5.654 -28.973 1.00 96.38 386 PHE A CA 1
ATOM 2994 C C . PHE A 1 386 ? 1.040 -6.408 -27.943 1.00 96.38 386 PHE A C 1
ATOM 2996 O O . PHE A 1 386 ? 0.384 -7.391 -28.289 1.00 96.38 386 PHE A O 1
ATOM 3003 N N . SER A 1 387 ? 1.053 -5.967 -26.684 1.00 96.06 387 SER A N 1
ATOM 3004 C CA . SER A 1 387 ? 0.403 -6.689 -25.587 1.00 96.06 387 SER A CA 1
ATOM 3005 C C . SER A 1 387 ? -1.114 -6.666 -25.724 1.00 96.06 387 SER A C 1
ATOM 3007 O O . SER A 1 387 ? -1.753 -7.702 -25.558 1.00 96.06 387 SER A O 1
ATOM 3009 N N . LEU A 1 388 ? -1.705 -5.529 -26.110 1.00 95.75 388 LEU A N 1
ATOM 3010 C CA . LEU A 1 388 ? -3.145 -5.462 -26.369 1.00 95.75 388 LEU A CA 1
ATOM 3011 C C . LEU A 1 388 ? -3.560 -6.415 -27.495 1.00 95.75 388 LEU A C 1
ATOM 3013 O O . LEU A 1 388 ? -4.545 -7.142 -27.358 1.00 95.75 388 LEU A O 1
ATOM 3017 N N . LYS A 1 389 ? -2.774 -6.486 -28.577 1.00 94.50 389 LYS A N 1
ATOM 3018 C CA . LYS A 1 389 ? -3.002 -7.458 -29.654 1.00 94.50 389 LYS A CA 1
ATOM 3019 C C . LYS A 1 389 ? -2.827 -8.902 -29.174 1.00 94.50 389 LYS A C 1
ATOM 3021 O O . LYS A 1 389 ? -3.611 -9.774 -29.553 1.00 94.50 389 LYS A O 1
ATOM 3026 N N . HIS A 1 390 ? -1.824 -9.164 -28.339 1.00 93.56 390 HIS A N 1
ATOM 3027 C CA . HIS A 1 390 ? -1.568 -10.481 -27.758 1.00 93.56 390 HIS A CA 1
ATOM 3028 C C . HIS A 1 390 ? -2.759 -10.967 -26.920 1.00 93.56 390 HIS A C 1
ATOM 3030 O O . HIS A 1 390 ? -3.222 -12.091 -27.107 1.00 93.56 390 HIS A O 1
ATOM 3036 N N . PHE A 1 391 ? -3.305 -10.108 -26.055 1.00 93.25 391 PHE A N 1
ATOM 3037 C CA . PHE A 1 391 ? -4.468 -10.444 -25.232 1.00 93.25 391 PHE A CA 1
ATOM 3038 C C . PHE A 1 391 ? -5.751 -10.593 -26.055 1.00 93.25 391 PHE A C 1
ATOM 3040 O O . PHE A 1 391 ? -6.518 -11.519 -25.808 1.00 93.25 391 PHE A O 1
ATOM 3047 N N . ALA A 1 392 ? -5.955 -9.754 -27.077 1.00 90.06 392 ALA A N 1
ATOM 3048 C CA . ALA A 1 392 ? -7.118 -9.848 -27.962 1.00 90.06 392 ALA A CA 1
ATOM 3049 C C . ALA A 1 392 ? -7.146 -11.143 -28.797 1.00 90.06 392 ALA A C 1
ATOM 3051 O O . ALA A 1 392 ? -8.217 -11.641 -29.127 1.00 90.06 392 ALA A O 1
ATOM 3052 N N . THR A 1 393 ? -5.979 -11.698 -29.137 1.00 84.38 393 THR A N 1
ATOM 3053 C CA . THR A 1 393 ? -5.853 -12.912 -29.967 1.00 84.38 393 THR A CA 1
ATOM 3054 C C . THR A 1 393 ? -5.742 -14.208 -29.158 1.00 84.38 393 THR A C 1
ATOM 3056 O O . THR A 1 393 ? -5.604 -15.278 -29.743 1.00 84.38 393 THR A O 1
ATOM 3059 N N . GLY A 1 394 ? -5.822 -14.138 -27.823 1.00 71.38 394 GLY A N 1
ATOM 3060 C CA . GLY A 1 394 ? -5.746 -15.305 -26.935 1.00 71.38 394 GLY A CA 1
ATOM 3061 C C . GLY A 1 394 ? -4.331 -15.845 -26.684 1.00 71.38 394 GLY A C 1
ATOM 3062 O O . GLY A 1 394 ? -4.195 -16.870 -26.013 1.00 71.38 394 GLY A O 1
ATOM 3063 N N . GLY A 1 395 ? -3.292 -15.151 -27.167 1.00 60.53 395 GLY A N 1
ATOM 3064 C CA . GLY A 1 395 ? -1.905 -15.625 -27.178 1.00 60.53 395 GLY A CA 1
ATOM 3065 C C . GLY A 1 395 ? -1.700 -16.845 -28.096 1.00 60.53 395 GLY A C 1
ATOM 3066 O O . GLY A 1 395 ? -2.663 -17.428 -28.593 1.00 60.53 395 GLY A O 1
ATOM 3067 N N . PRO A 1 396 ? -0.453 -17.274 -28.365 1.00 45.75 396 PRO A N 1
ATOM 3068 C CA . PRO A 1 396 ? -0.241 -18.556 -29.024 1.00 45.75 396 PRO A CA 1
ATOM 3069 C C . PRO A 1 396 ? -0.833 -19.661 -28.141 1.00 45.75 396 PRO A C 1
ATOM 3071 O O . PRO A 1 396 ? -0.491 -19.764 -26.960 1.00 45.75 396 PRO A O 1
ATOM 3074 N N . ALA A 1 397 ? -1.719 -20.483 -28.710 1.00 38.22 397 ALA A N 1
ATOM 3075 C CA . ALA A 1 397 ? -2.216 -21.689 -28.061 1.00 38.22 397 ALA A CA 1
ATOM 3076 C C . ALA A 1 397 ? -1.020 -22.488 -27.522 1.00 38.22 397 ALA A C 1
ATOM 3078 O O . ALA A 1 397 ? -0.075 -22.765 -28.268 1.00 38.22 397 ALA A O 1
ATOM 3079 N N . ARG A 1 398 ? -1.024 -22.837 -26.228 1.00 38.72 398 ARG A N 1
ATOM 3080 C CA . ARG A 1 398 ? -0.037 -23.783 -25.689 1.00 38.72 398 ARG A CA 1
ATOM 3081 C C . ARG A 1 398 ? -0.053 -25.021 -26.590 1.00 38.72 398 ARG A C 1
ATOM 3083 O O . ARG A 1 398 ? -1.106 -25.628 -26.768 1.00 38.72 398 ARG A O 1
ATOM 3090 N N . GLN A 1 399 ? 1.099 -25.374 -27.166 1.00 31.08 399 GLN A N 1
ATOM 3091 C CA . GLN A 1 399 ? 1.273 -26.666 -27.823 1.00 31.08 399 GLN A CA 1
ATOM 3092 C C . GLN A 1 399 ? 0.875 -27.749 -26.820 1.00 31.08 399 GLN A C 1
ATOM 3094 O O . GLN A 1 399 ? 1.392 -27.782 -25.702 1.00 31.08 399 GLN A O 1
ATOM 3099 N N . ALA A 1 400 ? -0.075 -28.595 -27.215 1.00 29.34 400 ALA A N 1
ATOM 3100 C CA . ALA A 1 400 ? -0.400 -29.804 -26.487 1.00 29.34 400 ALA A CA 1
ATOM 3101 C C . ALA A 1 400 ? 0.893 -30.603 -26.279 1.00 29.34 400 ALA A C 1
ATOM 3103 O O . ALA A 1 400 ? 1.631 -30.862 -27.232 1.00 29.34 400 ALA A O 1
ATOM 3104 N N . SER A 1 401 ? 1.181 -30.959 -25.029 1.00 27.89 401 SER A N 1
ATOM 3105 C CA . SER A 1 401 ? 2.261 -31.883 -24.695 1.00 27.89 401 SER A CA 1
ATOM 3106 C C . SER A 1 401 ? 2.132 -33.151 -25.554 1.00 27.89 401 SER A C 1
ATOM 3108 O O . SER A 1 401 ? 1.011 -33.642 -25.721 1.00 27.89 401 SER A O 1
ATOM 3110 N N . PRO A 1 402 ? 3.230 -33.706 -26.096 1.00 29.91 402 PRO A N 1
ATOM 3111 C CA . PRO A 1 402 ? 3.153 -34.923 -26.894 1.00 29.91 402 PRO A CA 1
ATOM 3112 C C . PRO A 1 402 ? 2.638 -36.091 -26.033 1.00 29.91 402 PRO A C 1
ATOM 3114 O O . PRO A 1 402 ? 2.855 -36.095 -24.813 1.00 29.91 402 PRO A O 1
ATOM 3117 N N . PRO A 1 403 ? 1.953 -37.081 -26.635 1.00 27.31 403 PRO A N 1
ATOM 3118 C CA . PRO A 1 403 ? 1.391 -38.201 -25.894 1.00 27.31 403 PRO A CA 1
ATOM 3119 C C . PRO A 1 403 ? 2.519 -38.965 -25.197 1.00 27.31 403 PRO A C 1
ATOM 3121 O O . PRO A 1 403 ? 3.510 -39.349 -25.821 1.00 27.31 403 PRO A O 1
ATOM 3124 N N . ARG A 1 404 ? 2.379 -39.168 -23.881 1.00 29.64 404 ARG A N 1
ATOM 3125 C CA . ARG A 1 404 ? 3.303 -39.995 -23.099 1.00 29.64 404 ARG A CA 1
ATOM 3126 C C . ARG A 1 404 ? 3.254 -41.420 -23.648 1.00 29.64 404 ARG A C 1
ATOM 3128 O O . ARG A 1 404 ? 2.247 -42.105 -23.497 1.00 29.64 404 ARG A O 1
ATOM 3135 N N . LEU A 1 405 ? 4.345 -41.859 -24.268 1.00 30.44 405 LEU A N 1
ATOM 3136 C CA . LEU A 1 405 ? 4.584 -43.269 -24.551 1.00 30.44 405 LEU A CA 1
ATOM 3137 C C . LEU A 1 405 ? 4.612 -44.037 -23.224 1.00 30.44 405 LEU A C 1
ATOM 3139 O O . LEU A 1 405 ? 5.363 -43.695 -22.309 1.00 30.44 405 LEU A O 1
ATOM 3143 N N . HIS A 1 406 ? 3.759 -45.056 -23.128 1.00 31.62 406 HIS A N 1
ATOM 3144 C CA . HIS A 1 406 ? 3.741 -46.019 -22.037 1.00 31.62 406 HIS A CA 1
ATOM 3145 C C . HIS A 1 406 ? 5.098 -46.726 -21.941 1.00 31.62 406 HIS A C 1
ATOM 3147 O O . HIS A 1 406 ? 5.451 -47.518 -22.811 1.00 31.62 406 HIS A O 1
ATOM 3153 N N . ALA A 1 407 ? 5.825 -46.483 -20.853 1.00 29.38 407 ALA A N 1
ATOM 3154 C CA . ALA A 1 407 ? 6.870 -47.373 -20.373 1.00 29.38 407 ALA A CA 1
ATOM 3155 C C . ALA A 1 407 ? 6.439 -47.891 -18.998 1.00 29.38 407 ALA A C 1
ATOM 3157 O O . ALA A 1 407 ? 6.114 -47.117 -18.097 1.00 29.38 407 ALA A O 1
ATOM 3158 N N . GLN A 1 408 ? 6.351 -49.214 -18.901 1.00 26.00 408 GLN A N 1
ATOM 3159 C CA . GLN A 1 408 ? 5.950 -49.967 -17.721 1.00 26.00 408 GLN A CA 1
ATOM 3160 C C . GLN A 1 408 ? 6.875 -49.663 -16.534 1.00 26.00 408 GLN A C 1
ATOM 3162 O O . GLN A 1 408 ? 8.093 -49.581 -16.681 1.00 26.00 408 GLN A O 1
ATOM 3167 N N . SER A 1 409 ? 6.276 -49.504 -15.356 1.00 26.25 409 SER A N 1
ATOM 3168 C CA . SER A 1 409 ? 6.966 -49.452 -14.069 1.00 26.25 409 SER A CA 1
ATOM 3169 C C . SER A 1 409 ? 7.460 -50.844 -13.650 1.00 26.25 409 SER A C 1
ATOM 3171 O O . SER A 1 409 ? 6.894 -51.861 -14.057 1.00 26.25 409 SER A O 1
ATOM 3173 N N . PRO A 1 410 ? 8.459 -50.892 -12.754 1.00 28.78 410 PRO A N 1
ATOM 3174 C CA . PRO A 1 410 ? 8.122 -51.462 -11.456 1.00 28.78 410 PRO A CA 1
ATOM 3175 C C . PRO A 1 410 ? 8.609 -50.606 -10.277 1.00 28.78 410 PRO A C 1
ATOM 3177 O O . PRO A 1 410 ? 9.775 -50.243 -10.176 1.00 28.78 410 PRO A O 1
ATOM 3180 N N . GLY A 1 411 ? 7.657 -50.325 -9.382 1.00 30.55 411 GLY A N 1
ATOM 3181 C CA . GLY A 1 411 ? 7.808 -50.231 -7.928 1.00 30.55 411 GLY A CA 1
ATOM 3182 C C . GLY A 1 411 ? 8.891 -49.329 -7.334 1.00 30.55 411 GLY A C 1
ATOM 3183 O O . GLY A 1 411 ? 9.965 -49.808 -6.993 1.00 30.55 411 GLY A O 1
ATOM 3184 N N . SER A 1 412 ? 8.527 -48.091 -6.997 1.00 27.53 412 SER A N 1
ATOM 3185 C CA . SER A 1 412 ? 8.880 -47.523 -5.690 1.00 27.53 412 SER A CA 1
ATOM 3186 C C . SER A 1 412 ? 7.926 -46.388 -5.315 1.00 27.53 412 SER A C 1
ATOM 3188 O O . SER A 1 412 ? 7.500 -45.575 -6.134 1.00 27.53 412 SER A O 1
ATOM 3190 N N . THR A 1 413 ? 7.520 -46.408 -4.055 1.00 38.38 413 THR A N 1
ATOM 3191 C CA . THR A 1 413 ? 6.602 -45.491 -3.387 1.00 38.38 413 THR A CA 1
ATOM 3192 C C . THR A 1 413 ? 7.183 -44.076 -3.398 1.00 38.38 413 THR A C 1
ATOM 3194 O O . THR A 1 413 ? 8.214 -43.821 -2.783 1.00 38.38 413 THR A O 1
ATOM 3197 N N . GLY A 1 414 ? 6.521 -43.151 -4.093 1.00 26.31 414 GLY A N 1
ATOM 3198 C CA . GLY A 1 414 ? 6.930 -41.752 -4.193 1.00 26.31 414 GLY A CA 1
ATOM 3199 C C . GLY A 1 414 ? 5.709 -40.854 -4.317 1.00 26.31 414 GLY A C 1
ATOM 3200 O O . GLY A 1 414 ? 5.090 -40.766 -5.373 1.00 26.31 414 GLY A O 1
ATOM 3201 N N . MET A 1 415 ? 5.351 -40.228 -3.202 1.00 28.78 415 MET A N 1
ATOM 3202 C CA . MET A 1 415 ? 4.267 -39.265 -3.040 1.00 28.78 415 MET A CA 1
ATOM 3203 C C . MET A 1 415 ? 4.440 -38.107 -4.041 1.00 28.78 415 MET A C 1
ATOM 3205 O O . MET A 1 415 ? 5.422 -37.368 -3.991 1.00 28.78 415 MET A O 1
ATOM 3209 N N . GLN A 1 416 ? 3.509 -37.977 -4.987 1.00 24.52 416 GLN A N 1
ATOM 3210 C CA . GLN A 1 416 ? 3.485 -36.900 -5.976 1.00 24.52 416 GLN A CA 1
ATOM 3211 C C . GLN A 1 416 ? 3.004 -35.610 -5.296 1.00 24.52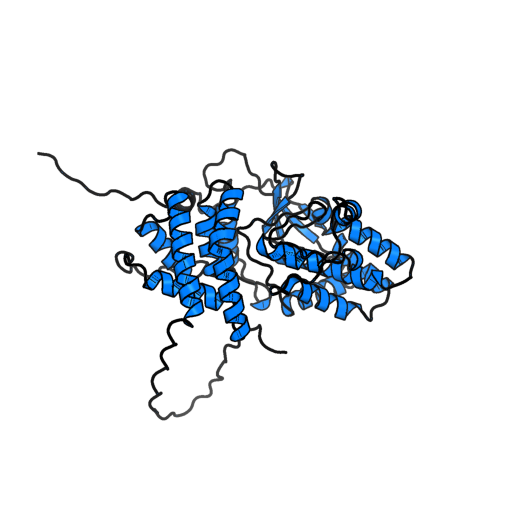 416 GLN A C 1
ATOM 3213 O O . GLN A 1 416 ? 1.824 -35.473 -4.983 1.00 24.52 416 GLN A O 1
ATOM 3218 N N . LEU A 1 417 ? 3.918 -34.663 -5.062 1.00 25.62 417 LEU A N 1
ATOM 3219 C CA . LEU A 1 417 ? 3.563 -33.287 -4.717 1.00 25.62 417 LEU A CA 1
ATOM 3220 C C . LEU A 1 417 ? 2.967 -32.614 -5.964 1.00 25.62 417 LEU A C 1
ATOM 3222 O O . LEU A 1 417 ? 3.683 -32.264 -6.904 1.00 25.62 417 LEU A O 1
ATOM 3226 N N . LEU A 1 418 ? 1.648 -32.445 -5.968 1.00 24.62 418 LEU A N 1
ATOM 3227 C CA . LEU A 1 418 ? 0.967 -31.470 -6.811 1.00 24.62 418 LEU A CA 1
ATOM 3228 C C . LEU A 1 418 ? 1.364 -30.075 -6.314 1.00 24.62 418 LEU A C 1
ATOM 3230 O O . LEU A 1 418 ? 1.073 -29.710 -5.178 1.00 24.62 418 LEU A O 1
ATOM 3234 N N . ALA A 1 419 ? 2.050 -29.305 -7.156 1.00 26.73 419 ALA A N 1
ATOM 3235 C CA . ALA A 1 419 ? 2.223 -27.876 -6.939 1.00 26.73 419 ALA A CA 1
ATOM 3236 C C . ALA A 1 419 ? 0.875 -27.191 -7.212 1.00 26.73 419 ALA A C 1
ATOM 3238 O O . ALA A 1 419 ? 0.557 -26.868 -8.356 1.00 26.73 419 ALA A O 1
ATOM 3239 N N . LEU A 1 420 ? 0.069 -27.063 -6.159 1.00 24.41 420 LEU A N 1
ATOM 3240 C CA . LEU A 1 420 ? -1.114 -26.213 -6.120 1.00 24.41 420 LEU A CA 1
ATOM 3241 C C . LEU A 1 420 ? -0.671 -24.757 -5.938 1.00 24.41 420 LEU A C 1
ATOM 3243 O O . LEU A 1 420 ? 0.218 -24.457 -5.138 1.00 24.41 420 LEU A O 1
ATOM 3247 N N . ASP A 1 421 ? -1.286 -23.871 -6.712 1.00 34.31 421 ASP A N 1
ATOM 3248 C CA . ASP A 1 421 ? -1.185 -22.422 -6.558 1.00 34.31 421 ASP A CA 1
ATOM 3249 C C . ASP A 1 421 ? -1.939 -22.027 -5.265 1.00 34.31 421 ASP A C 1
ATOM 3251 O O . ASP A 1 421 ? -3.062 -22.497 -5.075 1.00 34.31 421 ASP A O 1
ATOM 3255 N N . PRO A 1 422 ? -1.398 -21.195 -4.353 1.00 32.69 422 PRO A N 1
ATOM 3256 C CA . PRO A 1 422 ? -2.000 -20.973 -3.032 1.00 32.69 422 PRO A CA 1
ATOM 3257 C C . PRO A 1 422 ? -3.271 -20.100 -3.026 1.00 32.69 422 PRO A C 1
ATOM 3259 O O . PRO A 1 422 ? -3.738 -19.716 -1.960 1.00 32.69 422 PRO A O 1
ATOM 3262 N N . CYS A 1 423 ? -3.814 -19.722 -4.187 1.00 37.00 423 CYS A N 1
ATOM 3263 C CA . CYS A 1 423 ? -4.794 -18.633 -4.298 1.00 37.00 423 CYS A CA 1
ATOM 3264 C C . CYS A 1 423 ? -6.107 -18.996 -5.007 1.00 37.00 423 CYS A C 1
ATOM 3266 O O . CYS A 1 423 ? -6.871 -18.095 -5.357 1.00 37.00 423 CYS A O 1
ATOM 3268 N N . SER A 1 424 ? -6.408 -20.279 -5.194 1.00 34.25 424 SER A N 1
ATOM 3269 C CA . SER A 1 424 ? -7.721 -20.713 -5.675 1.00 34.25 424 SER A CA 1
ATOM 3270 C C . SER A 1 424 ? -8.251 -21.847 -4.812 1.00 34.25 424 SER A C 1
ATOM 3272 O O . SER A 1 424 ? -7.936 -22.996 -5.085 1.00 34.25 424 SER A O 1
ATOM 3274 N N . GLU A 1 425 ? -9.038 -21.518 -3.792 1.00 32.16 425 GLU A N 1
ATOM 3275 C CA . GLU A 1 425 ? -10.091 -22.385 -3.255 1.00 32.16 425 GLU A CA 1
ATOM 3276 C C . GLU A 1 425 ? -11.006 -21.542 -2.340 1.00 32.16 425 GLU A C 1
ATOM 3278 O O . GLU A 1 425 ? -10.528 -20.833 -1.452 1.00 32.16 425 GLU A O 1
ATOM 3283 N N . ASP A 1 426 ? -12.292 -21.546 -2.710 1.00 32.50 426 ASP A N 1
ATOM 3284 C CA . ASP A 1 426 ? -13.542 -21.109 -2.055 1.00 32.50 426 ASP A CA 1
ATOM 3285 C C . ASP A 1 426 ? -13.523 -20.037 -0.927 1.00 32.50 426 ASP A C 1
ATOM 3287 O O . ASP A 1 426 ? -12.956 -20.201 0.181 1.00 32.50 426 ASP A O 1
#

Nearest PDB structures (foldseek):
  6jiv-assembly1_B  TM=4.034E-01  e=4.901E-05  Streptomyces yokosukanensis
  6jiv-assembly1_C  TM=3.652E-01  e=4.679E-05  Streptomyces yokosukanensis

Mean predicted aligned error: 10.42 Å

Foldseek 3Di:
DDDDDDDDQDDFFPLVNLLVLFDLVDLADFDPVVWDKDALLVLLVQFEEEAQLDDDQDADPLQLVVLVVQLLCCLVVVDVFAELEAWEWAQPPPDPRHTHTLDSQNVSLLLLLLLLLLLQLLVVDDDPLSVVSNVVSCCSQFVPDPPVQLVVDDAQDEDDQQDDDRRGSYQHHSRCRRQSCVSRPHVVSNHDHNPLDNVSNNSSVVSNVVCNPPDSSSSSSSNCRNGPRHMHRYTYGDADPPDSNCNRQSLSSSVSVLQCCVPPVPDPDPSNDDHDALLSLLLSVLLSLDPDSVLSVVLCVVFVVLLLVLLSVLCVVVVHDSRVLSLLLLVVLQVPDPDADDDDDDPPDQGGNGPSNVRVSRSCRVVVQNNHNVSSSVVSNSSRVSSNVCSVVVHPDPPDDPDDDDDDDDDDDDDDDDPDDPPDDD

Radius of gyration: 24.02 Å; Cα contacts (8 Å, |Δi|>4): 571; chains: 1; bounding box: 75×71×67 Å

pLDDT: mean 80.06, std 20.44, range [24.41, 98.81]

Secondary structure (DSSP, 8-state):
--------PPPP-HHHHHHHHS-TT-S----GGG-EEEEHHHHHHH-EE--TTSPP----HHHHHHHHHHHHHHHTTSSS-EEEEEEEEEE-TTTTS-EEEEE-HHHHHHHHHHHHHHHHHHTT--SHHHHHHHHHHHHHH-TTTHHHHHHTS-TTPPPPTT---TT-SEE--GGGHHHHHHHHS-GGG-PPP-SS--HHHHHHHHHHHHHTTS-HHHHHHHHHIIIIIEEEEEEEEP--S---SSTT-HHHHHHHHHHHHHHT---SSGGG-PPPPHHHHHHHHHHTT-SSHHHHHHHIIIIIHHHHHHHHHHHHHHT--HHHHHHHHHHHHHHH-S---SS--------TTHHHHHHHHHHHHHHTTTSSHHHHHHHHHHHHHHHHHHHHTT-SPPPPPPP------------------TT---

Organism: Symbiodinium pilosum (NCBI:txid2952)